Protein AF-A0A6J8DHS3-F1 (afdb_monomer)

Organism: Mytilus coruscus (NCBI:txid42192)

Solvent-accessible surface area (backbone atoms only — not comparable to full-atom values): 24795 Å² total; per-residue (Å²): 143,78,78,91,45,65,47,62,55,78,58,96,90,44,71,50,76,76,42,76,58,90,76,87,70,58,86,93,40,88,60,37,65,56,53,50,52,62,68,49,44,62,58,55,46,54,47,56,75,63,76,54,43,31,62,64,84,94,44,82,57,21,64,57,66,58,90,93,49,73,44,81,37,49,91,44,75,69,43,44,50,49,55,34,45,52,53,40,53,50,25,62,74,72,72,50,87,83,58,46,93,80,43,75,43,72,85,87,73,94,66,96,70,78,87,68,84,69,76,89,76,82,46,49,51,68,99,41,66,42,53,77,41,100,71,78,80,82,75,50,65,34,34,86,86,33,46,50,44,64,56,45,50,49,51,38,60,69,60,48,49,55,62,76,52,57,76,51,53,70,52,83,72,51,73,65,60,54,46,56,52,32,51,54,51,50,52,52,54,25,41,26,50,59,48,62,89,87,53,57,65,62,56,58,29,30,48,59,11,47,74,57,56,68,58,56,38,48,55,46,33,57,52,47,61,63,44,42,79,73,42,91,52,62,68,61,38,52,52,50,54,50,54,64,68,47,79,82,54,91,75,38,64,65,58,55,47,49,54,49,28,60,73,46,73,46,77,52,72,68,54,49,73,74,56,74,68,54,74,67,60,48,53,51,51,54,52,49,36,49,30,52,53,52,22,52,54,41,33,55,57,40,72,74,35,78,54,28,73,67,46,57,51,89,66,42,38,44,76,40,63,22,65,61,55,71,73,33,54,88,49,71,71,42,36,51,52,28,40,52,51,51,26,52,33,53,58,66,56,82,38,39,41,54,47,21,71,75,38,72,92,79,46,70,29,48,22,90,78,64,68,79,49,59,22,40,70,63,34,69,75,74,60,42,66,74,49,43,78,66,49,59,76,48,47,65,64,48,51,53,55,47,32,76,72,64,35,66,66,56,43,50,72,78,44,72,90,63,89,121

InterPro domains:
  IPR000477 Reverse transcriptase domain [PF00078] (12-107)
  IPR000477 Reverse transcriptase domain [PS50878] (1-125)

Foldseek 3Di:
DDPFDWDWDDDPNDTDDIDGDPDADDVVDPCRQVVQCVVCVVLVVVLVVVVFFDDDVPRDDQWDDDRPDTHGHHPDPVRSLVNLASVLVVCVVSVHDDDLVLDEDEDDDPDPPDPPPDDPPFRDNPPDTHYYDNDDPPPQQFLQNHFQLQVSVVCCVPPVLCVLCPPVLQDLDDPVRLVVVQLVVQVSLCRNLVHDPPFDSLLSCQQNLHDGNVLVSLLVLQLVLLVQLVDPDPVSVVVVVVVVVPPDDPRHSLVVNQVSCVLLVHDGSVCCNVDRDDSVVSSVSSVVSSQVSSLVVSLVVLVVDPQQPLPHSVQRTRPDRGVLSVVQDRDSVSSVVSSQVSCVNRNNDDAQLNVCVVVPPPGDQAHPQQRPDGGDPCCVQPNPPSCVVVVVVCPVVVLVVVCVVPNPVVCCVPPVPPPD

pLDDT: mean 79.78, std 12.64, range [34.22, 95.56]

Radius of gyration: 28.45 Å; Cα contacts (8 Å, |Δi|>4): 433; chains: 1; bounding box: 71×53×86 Å

Sequence (420 aa):
MYNDLTSRVNWKGQHSNSFPVQQGVRQGGILSTHLYKIYIEDLLRQLEDSNIGLYLGTNYAGCPTCADDILLLSNLDEEMQVMLNVTDSYSKEHQYNIYPEKSVLIKQNENSTNSRKSSICSWSLGDRFVSETDKASHLGVHGTNGLNPRISYSIYRIYILPRLLYSLEVLPLTNSQINDLGDFHLSFLKNIQALPTRTASVAVFSLLGALPIEAELHKRQLSLLHSIPASENQNLRDILLRQYQLEICNGTFLHRTENVLLQYSLPSIDELLTTLSTKIKWKQSVRHAINTFWSNKFRSLSREKSTLIRLSSDTINIGEIHPVWKTATEIPGDIKKAITKARILTGTYLLQATEAKFNIGSTDPICPLCKLEEENLQHFLTRCPSLEGVRRTFYAPLKQAVINKIGIDPWKINFQNRET

Structure (mmCIF, N/CA/C/O backbone):
data_AF-A0A6J8DHS3-F1
#
_entry.id   AF-A0A6J8DHS3-F1
#
loop_
_atom_site.group_PDB
_atom_site.id
_atom_site.type_symbol
_atom_site.label_atom_id
_atom_site.label_alt_id
_atom_site.label_comp_id
_atom_site.label_asym_id
_atom_site.label_entity_id
_atom_site.label_seq_id
_atom_site.pdbx_PDB_ins_code
_atom_site.Cartn_x
_atom_site.Cartn_y
_atom_site.Cartn_z
_atom_site.occupancy
_atom_site.B_iso_or_equiv
_atom_site.auth_seq_id
_atom_site.auth_comp_id
_atom_site.auth_asym_id
_atom_site.auth_atom_id
_atom_site.pdbx_PDB_model_num
ATOM 1 N N . MET A 1 1 ? -29.598 5.443 -33.617 1.00 58.38 1 MET A N 1
ATOM 2 C CA . MET A 1 1 ? -29.234 6.396 -32.537 1.00 58.38 1 MET A CA 1
ATOM 3 C C . MET A 1 1 ? -28.559 7.679 -33.044 1.00 58.38 1 MET A C 1
ATOM 5 O O . MET A 1 1 ? -28.487 8.635 -32.290 1.00 58.38 1 MET A O 1
ATOM 9 N N . TYR A 1 2 ? -28.174 7.768 -34.322 1.00 63.56 2 TYR A N 1
ATOM 10 C CA . TYR A 1 2 ? -27.931 9.023 -35.044 1.00 63.56 2 TYR A CA 1
ATOM 11 C C . TYR A 1 2 ? -28.422 8.828 -36.483 1.00 63.56 2 TYR A C 1
ATOM 13 O O . TYR A 1 2 ? -28.243 7.733 -37.011 1.00 63.56 2 TYR A O 1
ATOM 21 N N . ASN A 1 3 ? -29.022 9.851 -37.091 1.00 61.59 3 ASN A N 1
ATOM 22 C CA . ASN A 1 3 ? -29.399 9.837 -38.508 1.00 61.59 3 ASN A CA 1
ATOM 23 C C . ASN A 1 3 ? -28.464 10.790 -39.268 1.00 61.59 3 ASN A C 1
ATOM 25 O O . ASN A 1 3 ? -28.072 11.822 -38.721 1.00 61.59 3 ASN A O 1
ATOM 29 N N . ASP A 1 4 ? -28.076 10.418 -40.489 1.00 74.25 4 ASP A N 1
ATOM 30 C CA . ASP A 1 4 ? -27.290 11.244 -41.423 1.00 74.25 4 ASP A CA 1
ATOM 31 C C . ASP A 1 4 ? -25.921 11.727 -40.909 1.00 74.25 4 ASP A C 1
ATOM 33 O O . ASP A 1 4 ? -25.407 12.778 -41.304 1.00 74.25 4 ASP A O 1
ATOM 37 N N . LEU A 1 5 ? -25.288 10.953 -40.022 1.00 78.25 5 LEU A N 1
ATOM 38 C CA . LEU A 1 5 ? -23.966 11.297 -39.512 1.00 78.25 5 LEU A CA 1
ATOM 39 C C . LEU A 1 5 ? -22.923 11.127 -40.628 1.00 78.25 5 LEU A C 1
ATOM 41 O O . LEU A 1 5 ? -22.810 10.062 -41.230 1.00 78.25 5 LEU A O 1
ATOM 45 N N . THR A 1 6 ? -22.136 12.166 -40.898 1.00 83.38 6 THR A N 1
ATOM 46 C CA . THR A 1 6 ? -21.037 12.120 -41.874 1.00 83.38 6 THR A CA 1
ATOM 47 C C . THR A 1 6 ? -19.714 12.475 -41.204 1.00 83.38 6 THR A C 1
ATOM 49 O O . THR A 1 6 ? -19.672 13.254 -40.250 1.00 83.38 6 THR A O 1
ATOM 52 N N . SER A 1 7 ? -18.621 11.886 -41.683 1.00 84.06 7 SER A N 1
ATOM 53 C CA . SER A 1 7 ? -17.265 12.136 -41.191 1.00 84.06 7 SER A CA 1
ATOM 54 C C . SER A 1 7 ? -16.339 12.560 -42.333 1.00 84.06 7 SER A C 1
ATOM 56 O O . SER A 1 7 ? -16.626 12.322 -43.508 1.00 84.06 7 SER A O 1
ATOM 58 N N . ARG A 1 8 ? -15.249 13.253 -41.990 1.00 88.25 8 ARG A N 1
ATOM 59 C CA . ARG A 1 8 ? -14.205 13.732 -42.911 1.00 88.25 8 ARG A CA 1
ATOM 60 C C . ARG A 1 8 ? -12.842 13.545 -42.259 1.00 88.25 8 ARG A C 1
ATOM 62 O O . ARG A 1 8 ? -12.694 13.771 -41.060 1.00 88.25 8 ARG A O 1
ATOM 69 N N . VAL A 1 9 ? -11.834 13.190 -43.048 1.00 86.06 9 VAL A N 1
ATOM 70 C CA . VAL A 1 9 ? -10.446 13.092 -42.580 1.00 86.06 9 VAL A CA 1
ATOM 71 C C . VAL A 1 9 ? -9.800 14.473 -42.665 1.00 86.06 9 VAL A C 1
ATOM 73 O O . VAL A 1 9 ? -9.895 15.127 -43.700 1.00 86.06 9 VAL A O 1
ATOM 76 N N . ASN A 1 10 ? -9.153 14.930 -41.589 1.00 88.25 10 ASN A N 1
ATOM 77 C CA . ASN A 1 10 ? -8.305 16.125 -41.601 1.00 88.25 10 ASN A CA 1
ATOM 78 C C . ASN A 1 10 ? -6.837 15.703 -41.710 1.00 88.25 10 ASN A C 1
ATOM 80 O O . ASN A 1 10 ? -6.324 15.025 -40.819 1.00 88.25 10 ASN A O 1
ATOM 84 N N . TRP A 1 11 ? -6.161 16.131 -42.772 1.00 83.62 11 TRP A N 1
ATOM 85 C CA . TRP A 1 11 ? -4.727 15.947 -42.945 1.00 83.62 11 TRP A CA 1
ATOM 86 C C . TRP A 1 11 ? -4.053 17.292 -43.209 1.00 83.62 11 TRP A C 1
ATOM 88 O O . TRP A 1 11 ? -4.293 17.930 -44.232 1.00 83.62 11 TRP A O 1
ATOM 98 N N . LYS A 1 12 ? -3.202 17.734 -42.272 1.00 83.12 12 LYS A N 1
ATOM 99 C CA . LYS A 1 12 ? -2.457 19.008 -42.343 1.00 83.12 12 LYS A CA 1
ATOM 100 C C . LYS A 1 12 ? -3.333 20.235 -42.669 1.00 83.12 12 LYS A C 1
ATOM 102 O O . LYS A 1 12 ? -2.890 21.143 -43.365 1.00 83.12 12 LYS A O 1
ATOM 107 N N . GLY A 1 13 ? -4.570 20.270 -42.167 1.00 86.31 13 GLY A N 1
ATOM 108 C CA . GLY A 1 13 ? -5.498 21.387 -42.375 1.00 86.31 13 GLY A CA 1
ATOM 109 C C . GLY A 1 13 ? -6.331 21.299 -43.657 1.00 86.31 13 GLY A C 1
ATOM 110 O O . GLY A 1 13 ? -7.131 22.194 -43.906 1.00 86.31 13 GLY A O 1
ATOM 111 N N . GLN A 1 14 ? -6.185 20.233 -44.450 1.00 84.38 14 GLN A N 1
ATOM 112 C CA . GLN A 1 14 ? -7.071 19.936 -45.575 1.00 84.38 14 GLN A CA 1
ATOM 113 C C . GLN A 1 14 ? -8.032 18.798 -45.224 1.00 84.38 14 GLN A C 1
ATOM 115 O O . GLN A 1 14 ? -7.651 17.816 -44.582 1.00 84.38 14 GLN A O 1
ATOM 120 N N . HIS A 1 15 ? -9.287 18.934 -45.651 1.00 90.94 15 HIS A N 1
ATOM 121 C CA . HIS A 1 15 ? -10.343 17.962 -45.387 1.00 90.94 15 HIS A CA 1
ATOM 122 C C . HIS A 1 15 ? -10.621 17.085 -46.608 1.00 90.94 15 HIS A C 1
ATOM 124 O O . HIS A 1 15 ? -10.687 17.583 -47.729 1.00 90.94 15 HIS A O 1
ATOM 130 N N . SER A 1 16 ? -10.842 15.789 -46.382 1.00 90.31 16 SER A N 1
ATOM 131 C CA . SER A 1 16 ? -11.354 14.880 -47.409 1.00 90.31 16 SER A CA 1
ATOM 132 C C . SER A 1 16 ? -12.824 15.163 -47.746 1.00 90.31 16 SER A C 1
ATOM 134 O O . SER A 1 16 ? -13.533 15.863 -47.013 1.00 90.31 16 SER A O 1
ATOM 136 N N . ASN A 1 17 ? -13.317 14.512 -48.803 1.00 89.94 17 ASN A N 1
ATOM 137 C CA . ASN A 1 17 ? -14.753 14.371 -49.042 1.00 89.94 17 ASN A CA 1
ATOM 138 C C . ASN A 1 17 ? -15.443 13.720 -47.830 1.00 89.94 17 ASN A C 1
ATOM 140 O O . ASN A 1 17 ? -14.834 12.908 -47.122 1.00 89.94 17 ASN A O 1
ATOM 144 N N . SER A 1 18 ? -16.703 14.090 -47.584 1.00 88.12 18 SER A N 1
ATOM 145 C CA . SER A 1 18 ? -17.522 13.466 -46.541 1.00 88.12 18 SER A CA 1
ATOM 146 C C . SER A 1 18 ? -17.934 12.060 -46.926 1.00 88.12 18 SER A C 1
ATOM 148 O O . SER A 1 18 ? -18.369 11.829 -48.051 1.00 88.12 18 SER A O 1
ATOM 150 N N . PHE A 1 19 ? -17.876 11.161 -45.952 1.00 87.88 19 PHE A N 1
ATOM 151 C CA . PHE A 1 19 ? -18.424 9.817 -46.049 1.00 87.88 19 PHE A CA 1
ATOM 152 C C . PHE A 1 19 ? -19.448 9.589 -44.927 1.00 87.88 19 PHE A C 1
ATOM 154 O O . PHE A 1 19 ? -19.287 10.143 -43.833 1.00 87.88 19 PHE A O 1
ATOM 161 N N . PRO A 1 20 ? -20.523 8.824 -45.180 1.00 84.56 20 PRO A N 1
ATOM 162 C CA . PRO A 1 20 ? -21.527 8.523 -44.169 1.00 84.56 20 PRO A CA 1
ATOM 163 C C . PRO A 1 20 ? -20.971 7.562 -43.114 1.00 84.56 20 PRO A C 1
ATOM 165 O O . PRO A 1 20 ? -20.235 6.626 -43.426 1.00 84.56 20 PRO A O 1
ATOM 168 N N . VAL A 1 21 ? -21.344 7.784 -41.858 1.00 80.69 21 VAL A N 1
ATOM 169 C CA . VAL A 1 21 ? -21.056 6.888 -40.737 1.00 80.69 21 VAL A CA 1
ATOM 170 C C . VAL A 1 21 ? -22.264 5.983 -40.550 1.00 80.69 21 VAL A C 1
ATOM 172 O O . VAL A 1 21 ? -23.320 6.426 -40.109 1.00 80.69 21 VAL A O 1
ATOM 175 N N . GLN A 1 22 ? -22.099 4.715 -40.917 1.00 75.94 22 GLN A N 1
ATOM 176 C CA . GLN A 1 22 ? -23.175 3.722 -40.882 1.00 75.94 22 GLN A CA 1
ATOM 177 C C . GLN A 1 22 ? -23.376 3.117 -39.485 1.00 75.94 22 GLN A C 1
ATOM 179 O O . GLN A 1 22 ? -24.499 2.791 -39.117 1.00 75.94 22 GLN A O 1
ATOM 184 N N . GLN A 1 23 ? -22.305 2.993 -38.693 1.00 71.94 23 GLN A N 1
ATOM 185 C CA . GLN A 1 23 ? -22.330 2.369 -37.369 1.00 71.94 23 GLN A CA 1
ATOM 186 C C . GLN A 1 23 ? -21.381 3.090 -36.403 1.00 71.94 23 GLN A C 1
ATOM 188 O O . GLN A 1 23 ? -20.334 3.602 -36.803 1.00 71.94 23 GLN A O 1
ATOM 193 N N . GLY A 1 24 ? -21.750 3.101 -35.120 1.00 72.56 24 GLY A N 1
ATOM 194 C CA . GLY A 1 24 ? -20.931 3.623 -34.027 1.00 72.56 24 GLY A CA 1
ATOM 195 C C . GLY A 1 24 ? -21.406 4.962 -33.461 1.00 72.56 24 GLY A C 1
ATOM 196 O O . GLY A 1 24 ? -22.242 5.665 -34.030 1.00 72.56 24 GLY A O 1
ATOM 197 N N . VAL A 1 25 ? -20.865 5.311 -32.296 1.00 76.25 25 VAL A N 1
ATOM 198 C CA . VAL A 1 25 ? -21.091 6.601 -31.631 1.00 76.25 25 VAL A CA 1
ATOM 199 C C . VAL A 1 25 ? -19.899 7.526 -31.859 1.00 76.25 25 VAL A C 1
ATOM 201 O O . VAL A 1 25 ? -18.758 7.084 -31.984 1.00 76.25 25 VAL A O 1
ATOM 204 N N . ARG A 1 26 ? -20.140 8.839 -31.905 1.00 73.12 26 ARG A N 1
ATOM 205 C CA . ARG A 1 26 ? -19.073 9.824 -32.126 1.00 73.12 26 ARG A CA 1
ATOM 206 C C . ARG A 1 26 ? -18.077 9.817 -30.959 1.00 73.12 26 ARG A C 1
ATOM 208 O O . ARG A 1 26 ? -18.450 10.147 -29.834 1.00 73.12 26 ARG A O 1
ATOM 215 N N . GLN A 1 27 ? -16.803 9.531 -31.211 1.00 66.94 27 GLN A N 1
ATOM 216 C CA . GLN A 1 27 ? -15.761 9.643 -30.184 1.00 66.94 27 GLN A CA 1
ATOM 217 C C . GLN A 1 27 ? -15.609 11.112 -29.738 1.00 66.94 27 GLN A C 1
ATOM 219 O O . GLN A 1 27 ? -15.530 12.017 -30.571 1.00 66.94 27 GLN A O 1
ATOM 224 N N . GLY A 1 28 ? -15.641 11.365 -28.425 1.00 71.94 28 GLY A N 1
ATOM 225 C CA . GLY A 1 28 ? -15.649 12.721 -27.850 1.00 71.94 28 GLY A CA 1
ATOM 226 C C . GLY A 1 28 ? -17.020 13.417 -27.826 1.00 71.94 28 GLY A C 1
ATOM 227 O O . GLY A 1 28 ? -17.107 14.579 -27.438 1.00 71.94 28 GLY A O 1
ATOM 228 N N . GLY A 1 29 ? -18.099 12.735 -28.227 1.00 74.12 29 GLY A N 1
ATOM 229 C CA . GLY A 1 29 ? -19.465 13.225 -28.027 1.00 74.12 29 GLY A CA 1
ATOM 230 C C . GLY A 1 29 ? -19.906 13.094 -26.565 1.00 74.12 29 GLY A C 1
ATOM 231 O O . GLY A 1 29 ? -19.725 12.040 -25.963 1.00 74.12 29 GLY A O 1
ATOM 232 N N . ILE A 1 30 ? -20.537 14.132 -26.004 1.00 75.50 30 ILE A N 1
ATOM 233 C CA . ILE A 1 30 ? -21.018 14.150 -24.603 1.00 75.50 30 ILE A CA 1
ATOM 234 C C . ILE A 1 30 ? -21.994 12.989 -24.318 1.00 75.50 30 ILE A C 1
ATOM 236 O O . ILE A 1 30 ? -21.983 12.390 -23.242 1.00 75.50 30 ILE A O 1
ATOM 240 N N . LEU A 1 31 ? -22.827 12.643 -25.304 1.00 80.06 31 LEU A N 1
ATOM 241 C CA . LEU A 1 31 ? -23.825 11.577 -25.191 1.00 80.06 31 LEU A CA 1
ATOM 242 C C . LEU A 1 31 ? -23.254 10.177 -25.440 1.00 80.06 31 LEU A C 1
ATOM 244 O O . LEU A 1 31 ? -23.845 9.202 -24.986 1.00 80.06 31 LEU A O 1
ATOM 248 N N . SER A 1 32 ? -22.104 10.058 -26.103 1.00 80.88 32 SER A N 1
ATOM 249 C CA . SER A 1 32 ? -21.546 8.767 -26.520 1.00 80.88 32 SER A CA 1
ATOM 250 C C . SER A 1 32 ? -21.267 7.839 -25.338 1.00 80.88 32 SER A C 1
ATOM 252 O O . SER A 1 32 ? -21.557 6.650 -25.410 1.00 80.88 32 SER A O 1
ATOM 254 N N . THR A 1 33 ? -20.793 8.391 -24.219 1.00 79.19 33 THR A N 1
ATOM 255 C CA . THR A 1 33 ? -20.561 7.629 -22.985 1.00 79.19 33 THR A CA 1
ATOM 256 C C . THR A 1 33 ? -21.858 7.108 -22.363 1.00 79.19 33 THR A C 1
ATOM 258 O O . THR A 1 33 ? -21.874 6.012 -21.818 1.00 79.19 33 THR A O 1
ATOM 261 N N . HIS A 1 34 ? -22.952 7.872 -22.430 1.00 81.38 34 HIS A N 1
ATOM 262 C CA . HIS A 1 34 ? -24.248 7.452 -21.883 1.00 81.38 34 HIS A CA 1
ATOM 263 C C . HIS A 1 34 ? -24.904 6.386 -22.764 1.00 81.38 34 HIS A C 1
ATOM 265 O O . HIS A 1 34 ? -25.407 5.390 -22.257 1.00 81.38 34 HIS A O 1
ATOM 271 N N . LEU A 1 35 ? -24.828 6.573 -24.082 1.00 82.88 35 LEU A N 1
ATOM 272 C CA . LEU A 1 35 ? -25.278 5.615 -25.090 1.00 82.88 35 LEU A CA 1
ATOM 273 C C . LEU A 1 35 ? -24.596 4.256 -24.923 1.00 82.88 35 LEU A C 1
ATOM 275 O O . LEU A 1 35 ? -25.267 3.231 -24.933 1.00 82.88 35 LEU A O 1
ATOM 279 N N . TYR A 1 36 ? -23.280 4.261 -24.710 1.00 83.44 36 TYR A N 1
ATOM 280 C CA . TYR A 1 36 ? -22.528 3.037 -24.460 1.00 83.44 36 TYR A CA 1
ATOM 281 C C . TYR A 1 36 ? -22.977 2.326 -23.172 1.00 83.44 36 TYR A C 1
ATOM 283 O O . TYR A 1 36 ? -23.165 1.115 -23.177 1.00 83.44 36 TYR A O 1
ATOM 291 N N . LYS A 1 37 ? -23.205 3.076 -22.083 1.00 84.25 37 LYS A N 1
ATOM 292 C CA . LYS A 1 37 ? -23.693 2.497 -20.819 1.00 84.25 37 LYS A CA 1
ATOM 293 C C . LYS A 1 37 ? -25.043 1.805 -20.986 1.00 84.25 37 LYS A C 1
ATOM 295 O O . LYS A 1 37 ? -25.209 0.708 -20.482 1.00 84.25 37 LYS A O 1
ATOM 300 N N . ILE A 1 38 ? -25.977 2.425 -21.709 1.00 85.31 38 ILE A N 1
ATOM 301 C CA . ILE A 1 38 ? -27.289 1.822 -21.991 1.00 85.31 38 ILE A CA 1
ATOM 302 C C . ILE A 1 38 ? -27.125 0.556 -22.837 1.00 85.31 38 ILE A C 1
ATOM 304 O O . ILE A 1 38 ? -27.788 -0.436 -22.584 1.00 85.31 38 ILE A O 1
ATOM 308 N N . TYR A 1 39 ? -26.224 0.583 -23.819 1.00 84.44 39 TYR A N 1
ATOM 309 C CA . TYR A 1 39 ? -25.993 -0.545 -24.716 1.00 84.44 39 TYR A CA 1
ATOM 310 C C . TYR A 1 39 ? -25.403 -1.782 -24.018 1.00 84.44 39 TYR A C 1
ATOM 312 O O . TYR A 1 39 ? -25.721 -2.904 -24.402 1.00 84.44 39 TYR A O 1
ATOM 320 N N . ILE A 1 40 ? -24.538 -1.592 -23.014 1.00 87.00 40 ILE A N 1
ATOM 321 C CA . ILE A 1 40 ? -23.909 -2.707 -22.288 1.00 87.00 40 ILE A CA 1
ATOM 322 C C . ILE A 1 40 ? -24.733 -3.193 -21.087 1.00 87.00 40 ILE A C 1
ATOM 324 O O . ILE A 1 40 ? -24.515 -4.304 -20.621 1.00 87.00 40 ILE A O 1
ATOM 328 N N . GLU A 1 41 ? -25.679 -2.389 -20.592 1.00 88.94 41 GLU A N 1
ATOM 329 C CA . GLU A 1 41 ? -26.524 -2.707 -19.430 1.00 88.94 41 GLU A CA 1
ATOM 330 C C . GLU A 1 41 ? -27.240 -4.059 -19.575 1.00 88.94 41 GLU A C 1
ATOM 332 O O . GLU A 1 41 ? -27.263 -4.838 -18.625 1.00 88.94 41 GLU A O 1
ATOM 337 N N . ASP A 1 42 ? -27.775 -4.370 -20.759 1.00 90.19 42 ASP A N 1
ATOM 338 C CA . ASP A 1 42 ? -28.518 -5.615 -20.980 1.00 90.19 42 ASP A CA 1
ATOM 339 C C . ASP A 1 42 ? -27.617 -6.858 -20.858 1.00 90.19 42 ASP A C 1
ATOM 341 O O . ASP A 1 42 ? -28.051 -7.871 -20.312 1.00 90.19 42 ASP A O 1
ATOM 345 N N . LEU A 1 43 ? -26.337 -6.774 -21.252 1.00 90.06 43 LEU A N 1
ATOM 346 C CA . LEU A 1 43 ? -25.357 -7.838 -20.992 1.00 90.06 43 LEU A CA 1
ATOM 347 C C . LEU A 1 43 ? -25.138 -8.037 -19.489 1.00 90.06 43 LEU A C 1
ATOM 349 O O . LEU A 1 43 ? -25.088 -9.171 -19.015 1.00 90.06 43 LEU A O 1
ATOM 353 N N . LEU A 1 44 ? -24.982 -6.942 -18.739 1.00 90.25 44 LEU A N 1
ATOM 354 C CA . LEU A 1 44 ? -24.728 -7.010 -17.297 1.00 90.25 44 LEU A CA 1
ATOM 355 C C . LEU A 1 44 ? -25.914 -7.619 -16.556 1.00 90.25 44 LEU A C 1
ATOM 357 O O .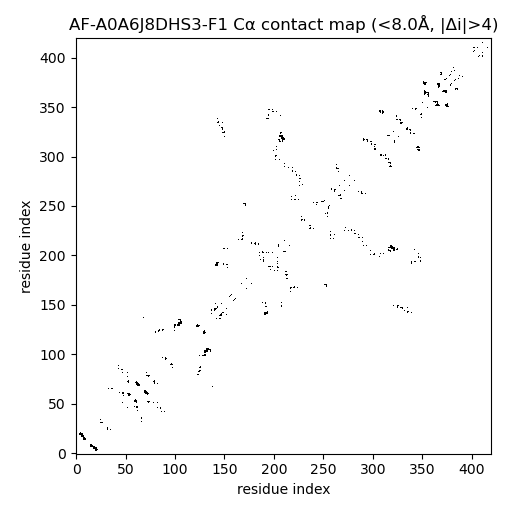 LEU A 1 44 ? -25.715 -8.441 -15.666 1.00 90.25 44 LEU A O 1
ATOM 361 N N . ARG A 1 45 ? -27.136 -7.286 -16.981 1.00 89.94 45 ARG A N 1
ATOM 362 C CA . ARG A 1 45 ? -28.360 -7.893 -16.454 1.00 89.94 45 ARG A CA 1
ATOM 363 C C . ARG A 1 45 ? -28.468 -9.367 -16.794 1.00 89.94 45 ARG A C 1
ATOM 365 O O . ARG A 1 45 ? -28.778 -10.146 -15.909 1.00 89.94 45 ARG A O 1
ATOM 372 N N . GLN A 1 46 ? -28.150 -9.778 -18.022 1.00 91.06 46 GLN A N 1
ATOM 373 C CA . GLN A 1 46 ? -28.138 -11.203 -18.371 1.00 91.06 46 GLN A CA 1
ATOM 374 C C . GLN A 1 46 ? -27.139 -11.998 -17.517 1.00 91.06 46 GLN A C 1
ATOM 376 O O . GLN A 1 46 ? -27.442 -13.115 -17.099 1.00 91.06 46 GLN A O 1
ATOM 381 N N . LEU A 1 47 ? -25.968 -11.423 -17.226 1.00 88.75 47 LEU A N 1
ATOM 382 C CA . LEU A 1 47 ? -24.986 -12.026 -16.323 1.00 88.75 47 LEU A CA 1
ATOM 383 C C . LEU A 1 47 ? -25.495 -12.073 -14.871 1.00 88.75 47 LEU A C 1
ATOM 385 O O . LEU A 1 47 ? -25.334 -13.094 -14.208 1.00 88.75 47 LEU A O 1
ATOM 389 N N . GLU A 1 48 ? -26.167 -11.030 -14.387 1.00 87.81 48 GLU A N 1
ATOM 390 C CA . GLU A 1 48 ? -26.769 -11.008 -13.047 1.00 87.81 48 GLU A CA 1
ATOM 391 C C . GLU A 1 48 ? -27.936 -12.005 -12.906 1.00 87.81 48 GLU A C 1
ATOM 393 O O . GLU A 1 48 ? -27.964 -12.808 -11.972 1.00 87.81 48 GLU A O 1
ATOM 398 N N . ASP A 1 49 ? -28.856 -12.021 -13.871 1.00 88.00 49 ASP A N 1
ATOM 399 C CA . ASP A 1 49 ? -30.041 -12.887 -13.905 1.00 88.00 49 ASP A CA 1
ATOM 400 C C . ASP A 1 49 ? -29.676 -14.371 -14.053 1.00 88.00 49 ASP A C 1
ATOM 402 O O . ASP A 1 49 ? -30.429 -15.257 -13.637 1.00 88.00 49 ASP A O 1
ATOM 406 N N . SER A 1 50 ? -28.496 -14.660 -14.614 1.00 83.19 50 SER A N 1
ATOM 407 C CA . SER A 1 50 ? -27.982 -16.024 -14.734 1.00 83.19 50 SER A CA 1
ATOM 408 C C . SER A 1 50 ? -27.590 -16.663 -13.393 1.00 83.19 50 SER A C 1
ATOM 410 O O . SER A 1 50 ? -27.366 -17.871 -13.348 1.00 83.19 50 SER A O 1
ATOM 412 N N . ASN A 1 51 ? -27.577 -15.899 -12.290 1.00 80.25 51 ASN A N 1
ATOM 413 C CA . ASN A 1 51 ? -27.257 -16.362 -10.932 1.00 80.25 51 ASN A CA 1
ATOM 414 C C . ASN A 1 51 ? -25.895 -17.072 -10.797 1.00 80.25 51 ASN A C 1
ATOM 416 O O . ASN A 1 51 ? -25.709 -17.912 -9.916 1.00 80.25 51 ASN A O 1
ATOM 420 N N . ILE A 1 52 ? -24.937 -16.727 -11.659 1.00 78.56 52 ILE A N 1
ATOM 421 C CA . ILE A 1 52 ? -23.582 -17.294 -11.696 1.00 78.56 52 ILE A CA 1
ATOM 422 C C . ILE A 1 52 ? -22.527 -16.196 -11.563 1.00 78.56 52 ILE A C 1
ATOM 424 O O . ILE A 1 52 ? -22.724 -15.056 -11.992 1.00 78.56 52 ILE A O 1
ATOM 428 N N . GLY A 1 53 ? -21.377 -16.547 -10.989 1.00 75.38 53 GLY A N 1
ATOM 429 C CA . GLY A 1 53 ? -20.296 -15.608 -10.715 1.00 75.38 53 GLY A CA 1
ATOM 430 C C . GLY A 1 53 ? -20.257 -15.150 -9.259 1.00 75.38 53 GLY A C 1
ATOM 431 O O . GLY A 1 53 ? -20.811 -15.771 -8.354 1.00 75.38 53 GLY A O 1
ATOM 432 N N . LEU A 1 54 ? -19.528 -14.068 -9.001 1.00 68.19 54 LEU A N 1
ATOM 433 C CA . LEU A 1 54 ? -19.258 -13.617 -7.640 1.00 68.19 54 LEU A CA 1
ATOM 434 C C . LEU A 1 54 ? -20.433 -12.834 -7.034 1.00 68.19 54 LEU A C 1
ATOM 436 O O . LEU A 1 54 ? -20.823 -11.784 -7.543 1.00 68.19 54 LEU A O 1
ATOM 440 N N . TYR A 1 55 ? -20.899 -13.276 -5.866 1.00 65.00 55 TYR A N 1
ATOM 441 C CA . TYR A 1 55 ? -21.825 -12.531 -5.009 1.00 65.00 55 TYR A CA 1
ATOM 442 C C . TYR A 1 55 ? -21.137 -12.077 -3.720 1.00 65.00 55 TYR A C 1
ATOM 444 O O . TYR A 1 55 ? -20.403 -12.831 -3.080 1.00 65.00 55 TYR A O 1
ATOM 452 N N . LEU A 1 56 ? -21.408 -10.837 -3.311 1.00 52.94 56 LEU A N 1
ATOM 453 C CA . LEU A 1 56 ? -21.004 -10.289 -2.018 1.00 52.94 56 LEU A CA 1
ATOM 454 C C . LEU A 1 56 ? -22.254 -10.114 -1.151 1.00 52.94 56 LEU A C 1
ATOM 456 O O . LEU A 1 56 ? -22.928 -9.081 -1.189 1.00 52.94 56 LEU A O 1
ATOM 460 N N . GLY A 1 57 ? -22.580 -11.153 -0.381 1.00 62.06 57 GLY A N 1
ATOM 461 C CA . GLY A 1 57 ? -23.866 -11.243 0.306 1.00 62.06 57 GLY A CA 1
ATOM 462 C C . GLY A 1 57 ? -24.992 -11.426 -0.711 1.00 62.06 57 GLY A C 1
ATOM 463 O O . GLY A 1 57 ? -24.971 -12.384 -1.473 1.00 62.06 57 GLY A O 1
ATOM 464 N N . THR A 1 58 ? -25.956 -10.504 -0.736 1.00 62.38 58 THR A N 1
ATOM 465 C CA . THR A 1 58 ? -27.068 -10.499 -1.707 1.00 62.38 58 THR A CA 1
ATOM 466 C C . THR A 1 58 ? -26.789 -9.660 -2.953 1.00 62.38 58 THR A C 1
ATOM 468 O O . THR A 1 58 ? -27.644 -9.577 -3.824 1.00 62.38 58 THR A O 1
ATOM 471 N N . ASN A 1 59 ? -25.638 -8.985 -3.024 1.00 60.00 59 ASN A N 1
ATOM 472 C CA . ASN A 1 59 ? -25.315 -8.093 -4.135 1.00 60.00 59 ASN A CA 1
ATOM 473 C C . ASN A 1 59 ? -24.467 -8.825 -5.173 1.00 60.00 59 ASN A C 1
ATOM 475 O O . ASN A 1 59 ? -23.452 -9.437 -4.818 1.00 60.00 59 ASN A O 1
ATOM 479 N N . TYR A 1 60 ? -24.840 -8.703 -6.443 1.00 73.50 60 TYR A N 1
ATOM 480 C CA . TYR A 1 60 ? -24.052 -9.236 -7.542 1.00 73.50 60 TYR A CA 1
ATOM 481 C C . TYR A 1 60 ? -22.782 -8.407 -7.768 1.00 73.50 60 TYR A C 1
ATOM 483 O O . TYR A 1 60 ? -22.813 -7.178 -7.839 1.00 73.50 60 TYR A O 1
ATOM 491 N N . ALA A 1 61 ? -21.640 -9.087 -7.850 1.00 75.06 61 ALA A N 1
ATOM 492 C CA . ALA A 1 61 ? -20.325 -8.498 -8.091 1.00 75.06 61 ALA A CA 1
ATOM 493 C C . ALA A 1 61 ? -19.543 -9.271 -9.169 1.00 75.06 61 ALA A C 1
ATOM 495 O O . ALA A 1 61 ? -18.321 -9.146 -9.251 1.00 75.06 61 ALA A O 1
ATOM 496 N N . GLY A 1 62 ? -20.237 -10.077 -9.979 1.00 75.12 62 GLY A N 1
ATOM 497 C CA . GLY A 1 62 ? -19.629 -10.963 -10.967 1.00 75.12 62 GLY A CA 1
ATOM 498 C C . GLY A 1 62 ? -19.092 -10.244 -12.201 1.00 75.12 62 GLY A C 1
ATOM 499 O O . GLY A 1 62 ? -18.157 -10.745 -12.813 1.00 75.12 62 GLY A O 1
ATOM 500 N N . CYS A 1 63 ? -19.620 -9.068 -12.557 1.00 84.00 63 CYS A N 1
ATOM 501 C CA . CYS A 1 63 ? -19.267 -8.384 -13.807 1.00 84.00 63 CYS A CA 1
ATOM 502 C C . CYS A 1 63 ? -18.906 -6.885 -13.657 1.00 84.00 63 CYS A C 1
ATOM 504 O O . CYS A 1 63 ? -19.511 -6.037 -14.317 1.00 84.00 63 CYS A O 1
ATOM 506 N N . PRO A 1 64 ? -17.962 -6.476 -12.786 1.00 80.75 64 PRO A N 1
ATOM 507 C CA . PRO A 1 64 ? -17.588 -5.067 -12.686 1.00 80.75 64 PRO A CA 1
ATOM 508 C C . PRO A 1 64 ? -17.013 -4.540 -14.011 1.00 80.75 64 PRO A C 1
ATOM 510 O O . PRO A 1 64 ? -16.061 -5.091 -14.563 1.00 80.75 64 PRO A O 1
ATOM 513 N N . THR A 1 65 ? -17.566 -3.429 -14.501 1.00 80.75 65 THR A N 1
ATOM 514 C CA . THR A 1 65 ? -17.200 -2.847 -15.802 1.00 80.75 65 THR A CA 1
ATOM 515 C C . THR A 1 65 ? -16.667 -1.430 -15.702 1.00 80.75 65 THR A C 1
ATOM 517 O O . THR A 1 65 ? -17.156 -0.620 -14.908 1.00 80.75 65 THR A O 1
ATOM 520 N N . CYS A 1 66 ? -15.734 -1.089 -16.585 1.00 77.25 66 CYS A N 1
ATOM 521 C CA . CYS A 1 66 ? -15.257 0.268 -16.797 1.00 77.25 66 CYS A CA 1
ATOM 522 C C . CYS A 1 66 ? -15.139 0.534 -18.300 1.00 77.25 66 CYS A C 1
ATOM 524 O O . CYS A 1 66 ? -14.187 0.097 -18.933 1.00 77.25 66 CYS A O 1
ATOM 526 N N . ALA A 1 67 ? -16.096 1.279 -18.862 1.00 79.81 67 ALA A N 1
ATOM 527 C CA . ALA A 1 67 ? -16.180 1.495 -20.308 1.00 79.81 67 ALA A CA 1
ATOM 528 C C . ALA A 1 67 ? -16.148 0.155 -21.080 1.00 79.81 67 ALA A C 1
ATOM 530 O O . ALA A 1 67 ? -16.988 -0.703 -20.815 1.00 79.81 67 ALA A O 1
ATOM 531 N N . ASP A 1 68 ? -15.230 -0.005 -22.031 1.00 81.12 68 ASP A N 1
ATOM 532 C CA . ASP A 1 68 ? -15.033 -1.201 -22.854 1.00 81.12 68 ASP A CA 1
ATOM 533 C C . ASP A 1 68 ? -14.385 -2.381 -22.113 1.00 81.12 68 ASP A C 1
ATOM 535 O O . ASP A 1 68 ? -14.459 -3.511 -22.596 1.00 81.12 68 ASP A O 1
ATOM 539 N N . ASP A 1 69 ? -13.820 -2.156 -20.925 1.00 80.94 69 ASP A N 1
ATOM 540 C CA . ASP A 1 69 ? -13.257 -3.218 -20.095 1.00 80.94 69 ASP A CA 1
ATOM 541 C C . ASP A 1 69 ? -14.342 -3.851 -19.200 1.00 80.94 69 ASP A C 1
ATOM 543 O O . ASP A 1 69 ? -14.943 -3.190 -18.344 1.00 80.94 69 ASP A O 1
ATOM 547 N N . ILE A 1 70 ? -14.555 -5.160 -19.361 1.00 83.94 70 ILE A N 1
ATOM 548 C CA . ILE A 1 70 ? -15.465 -5.982 -18.549 1.00 83.94 70 ILE A CA 1
ATOM 549 C C . ILE A 1 70 ? -14.630 -7.010 -17.791 1.00 83.94 70 ILE A C 1
ATOM 551 O O . ILE A 1 70 ? -13.915 -7.805 -18.401 1.00 83.94 70 ILE A O 1
ATOM 555 N N . LEU A 1 71 ? -14.717 -7.003 -16.462 1.00 82.69 71 LEU A N 1
ATOM 556 C CA . LEU A 1 71 ? -14.094 -8.018 -15.621 1.00 82.69 71 LEU A CA 1
ATOM 557 C C . LEU A 1 71 ? -15.152 -9.040 -15.214 1.00 82.69 71 LEU A C 1
ATOM 559 O O . LEU A 1 71 ? -16.171 -8.658 -14.655 1.00 82.69 71 LEU A O 1
ATOM 563 N N . LEU A 1 72 ? -14.886 -10.322 -15.461 1.00 83.50 72 LEU A N 1
ATOM 564 C CA . LEU A 1 72 ? -15.719 -11.432 -15.001 1.00 83.50 72 LEU A CA 1
ATOM 565 C C . LEU A 1 72 ? -15.066 -12.077 -13.774 1.00 83.50 72 LEU A C 1
ATOM 567 O O . LEU A 1 72 ? -13.865 -12.353 -13.777 1.00 83.50 72 LEU A O 1
ATOM 571 N N . LEU A 1 73 ? -15.847 -12.292 -12.721 1.00 77.06 73 LEU A N 1
ATOM 572 C CA . LEU A 1 73 ? -15.420 -12.870 -11.451 1.00 77.06 73 LEU A CA 1
ATOM 573 C C . LEU A 1 73 ? -16.331 -14.042 -11.098 1.00 77.06 73 LEU A C 1
ATOM 575 O O . LEU A 1 73 ? -17.550 -13.893 -11.050 1.00 77.06 73 LEU A O 1
ATOM 579 N N . SER A 1 74 ? -15.728 -15.185 -10.788 1.00 75.31 74 SER A N 1
ATOM 580 C CA . SER A 1 74 ? -16.414 -16.368 -10.272 1.00 75.31 74 SER A CA 1
ATOM 581 C C . SER A 1 74 ? -15.499 -17.121 -9.304 1.00 75.31 74 SER A C 1
ATOM 583 O O . SER A 1 74 ? -14.274 -17.006 -9.376 1.00 75.31 74 SER A O 1
ATOM 585 N N . ASN A 1 75 ? -16.116 -17.879 -8.398 1.00 63.00 75 ASN A N 1
ATOM 586 C CA . ASN A 1 75 ? -15.439 -18.782 -7.471 1.00 63.00 75 ASN A CA 1
ATOM 587 C C . ASN A 1 75 ? -15.327 -20.215 -8.017 1.00 63.00 75 ASN A C 1
ATOM 589 O O . ASN A 1 75 ? -14.628 -21.034 -7.420 1.00 63.00 75 ASN A O 1
ATOM 593 N N . LEU A 1 76 ? -16.021 -20.531 -9.116 1.00 70.31 76 LEU A N 1
ATOM 594 C CA . LEU A 1 76 ? -16.062 -21.859 -9.718 1.00 70.31 76 LEU A CA 1
ATOM 595 C C . LEU A 1 76 ? -15.599 -21.801 -11.172 1.00 70.31 76 LEU A C 1
ATOM 597 O O . LEU A 1 76 ? -15.979 -20.916 -11.938 1.00 70.31 76 LEU A O 1
ATOM 601 N N . ASP A 1 77 ? -14.797 -22.789 -11.567 1.00 76.50 77 ASP A N 1
ATOM 602 C CA . ASP A 1 77 ? -14.274 -22.842 -12.930 1.00 76.50 77 ASP A CA 1
ATOM 603 C C . ASP A 1 77 ? -15.405 -23.005 -13.966 1.00 76.50 77 ASP A C 1
ATOM 605 O O . ASP A 1 77 ? -15.406 -22.369 -15.017 1.00 76.50 77 ASP A O 1
ATOM 609 N N . GLU A 1 78 ? -16.403 -23.831 -13.650 1.00 80.94 78 GLU A N 1
ATOM 610 C CA . GLU A 1 78 ? -17.540 -24.107 -14.533 1.00 80.94 78 GLU A CA 1
ATOM 611 C C . GLU A 1 78 ? -18.377 -22.846 -14.786 1.00 80.94 78 GLU A C 1
ATOM 613 O O . GLU A 1 78 ? -18.706 -22.535 -15.930 1.00 80.94 78 GLU A O 1
ATOM 618 N N . GLU A 1 79 ? -18.650 -22.069 -13.736 1.00 80.19 79 GLU A N 1
ATOM 619 C CA . GLU A 1 79 ? -19.382 -20.804 -13.831 1.00 80.19 79 GLU A CA 1
ATOM 620 C C . GLU A 1 79 ? -18.641 -19.774 -14.687 1.00 80.19 79 GLU A C 1
ATOM 622 O O . GLU A 1 79 ? -19.263 -19.118 -15.519 1.00 80.19 79 GLU A O 1
ATOM 627 N N . MET A 1 80 ? -17.316 -19.657 -14.537 1.00 82.56 80 MET A N 1
ATOM 628 C CA . MET A 1 80 ? -16.506 -18.750 -15.356 1.00 82.56 80 MET A CA 1
ATOM 629 C C . MET A 1 80 ? -16.658 -19.058 -16.853 1.00 82.56 80 MET A C 1
ATOM 631 O O . MET A 1 80 ? -16.831 -18.144 -17.661 1.00 82.56 80 MET A O 1
ATOM 635 N N . GLN A 1 81 ? -16.656 -20.338 -17.238 1.00 89.62 81 GLN A N 1
ATOM 636 C CA . GLN A 1 81 ? -16.848 -20.723 -18.638 1.00 89.62 81 GLN A CA 1
ATOM 637 C C . GLN A 1 81 ? -18.269 -20.407 -19.131 1.00 89.62 81 GLN A C 1
ATOM 639 O O . GLN A 1 81 ? -18.439 -19.989 -20.278 1.00 89.62 81 GLN A O 1
ATOM 644 N N . VAL A 1 82 ? -19.288 -20.543 -18.277 1.00 88.19 82 VAL A N 1
ATOM 645 C CA . VAL A 1 82 ? -20.659 -20.131 -18.620 1.00 88.19 82 VAL A CA 1
ATOM 646 C C . VAL A 1 82 ? -20.743 -18.614 -18.804 1.00 88.19 82 VAL A C 1
ATOM 648 O O . VAL A 1 82 ? -21.304 -18.165 -19.802 1.00 88.19 82 VAL A O 1
ATOM 651 N N . MET A 1 83 ? -20.120 -17.819 -17.928 1.00 87.12 83 MET A N 1
ATOM 652 C CA . MET A 1 83 ? -20.066 -16.357 -18.072 1.00 87.12 83 MET A CA 1
ATOM 653 C C . MET A 1 83 ? -19.386 -15.938 -19.386 1.00 87.12 83 MET A C 1
ATOM 655 O O . MET A 1 83 ? -19.873 -15.039 -20.077 1.00 87.12 83 MET A O 1
ATOM 659 N N . LEU A 1 84 ? -18.304 -16.618 -19.787 1.00 90.12 84 LEU A N 1
ATOM 660 C CA . LEU A 1 84 ? -17.658 -16.403 -21.089 1.00 90.12 84 LEU A CA 1
ATOM 661 C C . LEU A 1 84 ? -18.602 -16.726 -22.257 1.00 90.12 84 LEU A C 1
ATOM 663 O O . LEU A 1 84 ? -18.676 -15.952 -23.211 1.00 90.12 84 LEU A O 1
ATOM 667 N N . ASN A 1 85 ? -19.362 -17.820 -22.174 1.00 90.44 85 ASN A N 1
ATOM 668 C CA . ASN A 1 85 ? -20.307 -18.224 -23.219 1.00 90.44 85 ASN A CA 1
ATOM 669 C C . ASN A 1 85 ? -21.480 -17.242 -23.363 1.00 90.44 85 ASN A C 1
ATOM 671 O O . ASN A 1 85 ? -21.888 -16.943 -24.488 1.00 90.44 85 ASN A O 1
ATOM 675 N N . VAL A 1 86 ? -22.007 -16.725 -22.247 1.00 90.19 86 VAL A N 1
ATOM 676 C CA . VAL A 1 86 ? -23.041 -15.674 -22.244 1.00 90.19 86 VAL A CA 1
ATOM 677 C C . VAL A 1 86 ? -22.500 -14.421 -22.926 1.00 90.19 86 VAL A C 1
ATOM 679 O O . VAL A 1 86 ? -23.133 -13.883 -23.833 1.00 90.19 86 VAL A O 1
ATOM 682 N N . THR A 1 87 ? -21.285 -14.011 -22.559 1.00 89.94 87 THR A N 1
ATOM 683 C CA . THR A 1 87 ? -20.638 -12.824 -23.126 1.00 89.94 87 THR A CA 1
ATOM 684 C C . THR A 1 87 ? -20.381 -12.978 -24.636 1.00 89.94 87 THR A C 1
ATOM 686 O O . THR A 1 87 ? -20.654 -12.056 -25.404 1.00 89.94 87 THR A O 1
ATOM 689 N N . ASP A 1 88 ? -19.912 -14.147 -25.091 1.00 90.62 88 ASP A N 1
ATOM 690 C CA . ASP A 1 88 ? -19.713 -14.446 -26.518 1.00 90.62 88 ASP A CA 1
ATOM 691 C C . ASP A 1 88 ? -21.039 -14.442 -27.295 1.00 90.62 88 ASP A C 1
ATOM 693 O O . ASP A 1 88 ? -21.149 -13.787 -28.334 1.00 90.62 88 ASP A O 1
ATOM 697 N N . SER A 1 89 ? -22.067 -15.107 -26.763 1.00 89.31 89 SER A N 1
ATOM 698 C CA . SER A 1 89 ? -23.394 -15.185 -27.390 1.00 89.31 89 SER A CA 1
ATOM 699 C C . SER A 1 89 ? -24.021 -13.801 -27.546 1.00 89.31 89 SER A C 1
ATOM 701 O O . SER A 1 89 ? -24.464 -13.444 -28.639 1.00 89.31 89 SER A O 1
ATOM 703 N N . TYR A 1 90 ? -23.964 -12.987 -26.489 1.00 90.00 90 TYR A N 1
ATOM 704 C CA . TYR A 1 90 ? -24.454 -11.614 -26.516 1.00 90.00 90 TYR A CA 1
ATOM 705 C C . TYR A 1 90 ? -23.686 -10.761 -27.532 1.00 90.00 90 TYR A C 1
ATOM 707 O O . TYR A 1 90 ? -24.293 -9.994 -28.280 1.00 90.00 90 TYR A O 1
ATOM 715 N N . SER A 1 91 ? -22.358 -10.920 -27.613 1.00 88.31 91 SER A N 1
ATOM 716 C CA . SER A 1 91 ? -21.526 -10.178 -28.568 1.00 88.31 91 SER A CA 1
ATOM 717 C C . SER A 1 91 ? -21.896 -10.473 -30.028 1.00 88.31 91 SER A C 1
ATOM 719 O O . SER A 1 91 ? -21.985 -9.554 -30.847 1.00 88.31 91 SER A O 1
ATOM 721 N N . LYS A 1 92 ? -22.216 -11.738 -30.337 1.00 87.44 92 LYS A N 1
ATOM 722 C CA . LYS A 1 92 ? -22.682 -12.179 -31.660 1.00 87.44 92 LYS A CA 1
ATOM 723 C C . LYS A 1 92 ? -24.066 -11.627 -31.989 1.00 87.44 92 LYS A C 1
ATOM 725 O O . LYS A 1 92 ? -24.271 -11.149 -33.104 1.00 87.44 92 LYS A O 1
ATOM 730 N N . GLU A 1 93 ? -24.991 -11.659 -31.031 1.00 88.06 93 GLU A N 1
ATOM 731 C CA . GLU A 1 93 ? -26.345 -11.115 -31.189 1.00 88.06 93 GLU A CA 1
ATOM 732 C C . GLU A 1 93 ? -26.323 -9.601 -31.444 1.00 88.06 93 GLU A C 1
ATOM 734 O O . GLU A 1 93 ? -26.968 -9.106 -32.368 1.00 88.06 93 GLU A O 1
ATOM 739 N N . HIS A 1 94 ? -25.514 -8.871 -30.677 1.00 83.56 94 HIS A N 1
ATOM 740 C CA . HIS A 1 94 ? -25.453 -7.410 -30.714 1.00 83.56 94 HIS A CA 1
ATOM 741 C C . HIS A 1 94 ? -24.401 -6.868 -31.696 1.00 83.56 94 HIS A C 1
ATOM 743 O O . HIS A 1 94 ? -24.203 -5.653 -31.781 1.00 83.56 94 HIS A O 1
ATOM 749 N N . GLN A 1 95 ? -23.769 -7.757 -32.471 1.00 82.69 95 GLN A N 1
ATOM 750 C CA . GLN A 1 95 ? -22.835 -7.456 -33.559 1.00 82.69 95 GLN A CA 1
ATOM 751 C C . GLN A 1 95 ? -21.623 -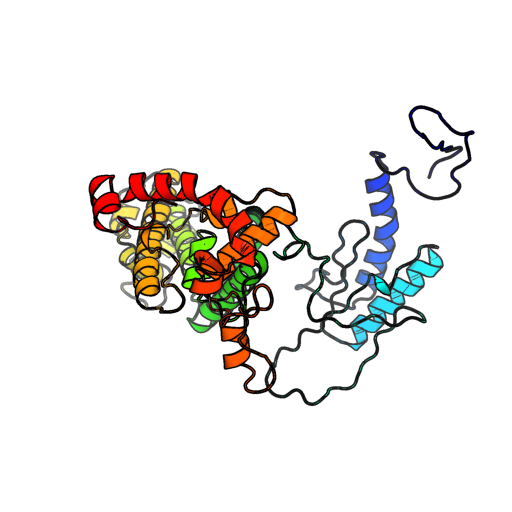6.611 -33.137 1.00 82.69 95 GLN A C 1
ATOM 753 O O . GLN A 1 95 ? -21.215 -5.684 -33.846 1.00 82.69 95 GLN A O 1
ATOM 758 N N . TYR A 1 96 ? -21.013 -6.943 -31.998 1.00 82.25 96 TYR A N 1
ATOM 759 C CA . TYR A 1 96 ? -19.717 -6.396 -31.599 1.00 82.25 96 TYR A CA 1
ATOM 760 C C . TYR A 1 96 ? -18.717 -7.507 -31.289 1.00 82.25 96 TYR A C 1
ATOM 762 O O . TYR A 1 96 ? -19.077 -8.619 -30.925 1.00 82.25 96 TYR A O 1
ATOM 770 N N . ASN A 1 97 ? -17.431 -7.199 -31.450 1.00 81.56 97 ASN A N 1
ATOM 771 C CA . ASN A 1 97 ? -16.366 -8.181 -31.294 1.00 81.56 97 ASN A CA 1
ATOM 772 C C . ASN A 1 97 ? -15.664 -8.008 -29.952 1.00 81.56 97 ASN A C 1
ATOM 774 O O . ASN A 1 97 ? -15.178 -6.919 -29.637 1.00 81.56 97 ASN A O 1
ATOM 778 N N . ILE A 1 98 ? -15.528 -9.108 -29.221 1.00 81.94 98 ILE A N 1
ATOM 779 C CA . ILE A 1 98 ? -14.585 -9.222 -28.111 1.00 81.94 98 ILE A CA 1
ATOM 780 C C . ILE A 1 98 ? -13.289 -9.794 -28.680 1.00 81.94 98 ILE A C 1
ATOM 782 O O . ILE A 1 98 ? -13.315 -10.656 -29.556 1.00 81.94 98 ILE A O 1
ATOM 786 N N . TYR A 1 99 ? -12.146 -9.280 -28.231 1.00 81.56 99 TYR A N 1
ATOM 787 C CA . TYR A 1 99 ? -10.837 -9.672 -28.749 1.00 81.56 99 TYR A CA 1
ATOM 788 C C . TYR A 1 99 ? -10.121 -10.570 -27.733 1.00 81.56 99 TYR A C 1
ATOM 790 O O . TYR A 1 99 ? -9.504 -10.027 -26.818 1.00 81.56 99 TYR A O 1
ATOM 798 N N . PRO A 1 100 ? -10.114 -11.909 -27.909 1.00 78.31 100 PRO A N 1
ATOM 799 C CA . PRO A 1 100 ? -9.454 -12.826 -26.977 1.00 78.31 100 PRO A CA 1
ATOM 800 C C . PRO A 1 100 ? -7.976 -12.508 -26.750 1.00 78.31 100 PRO A C 1
ATOM 802 O O . PRO A 1 100 ? -7.482 -12.671 -25.647 1.00 78.31 100 PRO A O 1
ATOM 805 N N . GLU A 1 101 ? -7.280 -11.987 -27.766 1.00 75.44 101 GLU A N 1
ATOM 806 C CA . GLU A 1 101 ? -5.867 -11.581 -27.677 1.00 75.44 101 GLU A CA 1
ATOM 807 C C . GLU A 1 101 ? -5.618 -10.426 -26.694 1.00 75.44 101 GLU A C 1
ATOM 809 O O . GLU A 1 101 ? -4.499 -10.238 -26.222 1.00 75.44 101 GLU A O 1
ATOM 814 N N . LYS A 1 102 ? -6.650 -9.625 -26.411 1.00 75.31 102 LYS A N 1
ATOM 815 C CA . LYS A 1 102 ? -6.615 -8.538 -25.424 1.00 75.31 102 LYS A CA 1
ATOM 816 C C . LYS A 1 102 ? -7.253 -8.942 -24.095 1.00 75.31 102 LYS A C 1
ATOM 818 O O . LYS A 1 102 ? -7.157 -8.191 -23.129 1.00 75.31 102 LYS A O 1
ATOM 823 N N . SER A 1 103 ? -7.910 -10.096 -24.050 1.00 78.94 103 SER A N 1
ATOM 824 C CA . SER A 1 103 ? -8.547 -10.635 -22.858 1.00 78.94 103 SER A CA 1
ATOM 825 C C . SER A 1 103 ? -7.567 -11.534 -22.114 1.00 78.94 103 SER A C 1
ATOM 827 O O . SER A 1 103 ? -6.801 -12.290 -22.707 1.00 78.94 103 SER A O 1
ATOM 829 N N . VAL A 1 104 ? -7.584 -11.447 -20.790 1.00 76.38 104 VAL A N 1
ATOM 830 C CA . VAL A 1 104 ? -6.662 -12.181 -19.926 1.00 76.38 104 VAL A CA 1
ATOM 831 C C . VAL A 1 104 ? -7.457 -12.852 -18.823 1.00 76.38 104 VAL A C 1
ATOM 833 O O . VAL A 1 104 ? -8.306 -12.210 -18.207 1.00 76.38 104 VAL A O 1
ATOM 836 N N . LEU A 1 105 ? -7.139 -14.115 -18.545 1.00 76.62 105 LEU A N 1
ATOM 837 C CA . LEU A 1 105 ? -7.679 -14.842 -17.402 1.00 76.62 105 LEU A CA 1
ATOM 838 C C . LEU A 1 105 ? -6.619 -14.966 -16.305 1.00 76.62 105 LEU A C 1
ATOM 840 O O . LEU A 1 105 ? -5.456 -15.247 -16.594 1.00 76.62 105 LEU A O 1
ATOM 844 N N . ILE A 1 106 ? -7.023 -14.753 -15.052 1.00 66.69 106 ILE A N 1
ATOM 845 C CA . ILE A 1 106 ? -6.181 -14.964 -13.870 1.00 66.69 106 ILE A CA 1
ATOM 846 C C . ILE A 1 106 ? -6.868 -15.990 -12.976 1.00 66.69 106 ILE A C 1
ATOM 848 O O . ILE A 1 106 ? -7.993 -15.758 -12.536 1.00 66.69 106 ILE A O 1
ATOM 852 N N . LYS A 1 107 ? -6.169 -17.080 -12.649 1.00 67.81 107 LYS A N 1
ATOM 853 C CA . LYS A 1 107 ? -6.610 -18.054 -11.649 1.00 67.81 107 LYS A CA 1
ATOM 854 C C . LYS A 1 107 ? -5.801 -17.894 -10.366 1.00 67.81 107 LYS A C 1
ATOM 856 O O . LYS A 1 107 ? -4.576 -17.986 -10.377 1.00 67.81 107 LYS A O 1
ATOM 861 N N . GLN A 1 108 ? -6.478 -17.657 -9.244 1.00 51.78 108 GLN A N 1
ATOM 862 C CA . GLN A 1 108 ? -5.834 -17.507 -7.939 1.00 51.78 108 GLN A CA 1
ATOM 863 C C . GLN A 1 108 ? -6.098 -18.756 -7.085 1.00 51.78 108 GLN A C 1
ATOM 865 O O . GLN A 1 108 ? -7.176 -18.913 -6.529 1.00 51.78 108 GLN A O 1
ATOM 870 N N . ASN A 1 109 ? -5.114 -19.656 -6.983 1.00 55.88 109 ASN A N 1
ATOM 871 C CA . ASN A 1 109 ? -5.210 -20.840 -6.120 1.00 55.88 109 ASN A CA 1
ATOM 872 C C . ASN A 1 109 ? -4.735 -20.498 -4.696 1.00 55.88 109 ASN A C 1
ATOM 874 O O . ASN A 1 109 ? -3.611 -20.025 -4.522 1.00 55.88 109 ASN A O 1
ATOM 878 N N . GLU A 1 110 ? -5.547 -20.779 -3.672 1.00 39.22 110 GLU A N 1
ATOM 879 C CA . GLU A 1 110 ? -5.234 -20.446 -2.268 1.00 39.22 110 GLU A CA 1
ATOM 880 C C . GLU A 1 110 ? -4.094 -21.274 -1.641 1.00 39.22 110 GLU A C 1
ATOM 882 O O . GLU A 1 110 ? -3.588 -20.909 -0.586 1.00 39.22 110 GLU A O 1
ATOM 887 N N . ASN A 1 111 ? -3.586 -22.321 -2.299 1.00 38.50 111 ASN A N 1
ATOM 888 C CA . ASN A 1 111 ? -2.495 -23.142 -1.767 1.00 38.50 111 ASN A CA 1
ATOM 889 C C . ASN A 1 111 ? -1.285 -23.152 -2.707 1.00 38.50 111 ASN A C 1
ATOM 891 O O . ASN A 1 111 ? -1.232 -23.878 -3.696 1.00 38.50 111 ASN A O 1
ATOM 895 N N . SER A 1 112 ? -0.270 -22.360 -2.358 1.00 37.06 112 SER A N 1
ATOM 896 C CA . SER A 1 112 ? 1.037 -22.296 -3.032 1.00 37.06 112 SER A CA 1
ATOM 897 C C . SER A 1 112 ? 2.016 -23.383 -2.552 1.00 37.06 112 SER A C 1
ATOM 899 O O . SER A 1 112 ? 3.234 -23.235 -2.640 1.00 37.06 112 SER A O 1
ATOM 901 N N . THR A 1 113 ? 1.497 -24.522 -2.095 1.00 36.31 113 THR A N 1
ATOM 902 C CA . THR A 1 113 ? 2.282 -25.714 -1.772 1.00 36.31 113 THR A CA 1
ATOM 903 C C . THR A 1 113 ? 1.710 -26.911 -2.532 1.00 36.31 113 THR A C 1
ATOM 905 O O . THR A 1 113 ? 0.569 -27.312 -2.339 1.00 36.31 113 THR A O 1
ATOM 908 N N . ASN A 1 114 ? 2.537 -27.480 -3.415 1.00 34.75 114 ASN A N 1
ATOM 909 C CA . ASN A 1 114 ? 2.268 -28.609 -4.317 1.00 34.75 114 ASN A CA 1
ATOM 910 C C . ASN A 1 114 ? 1.430 -28.298 -5.566 1.00 34.75 114 ASN A C 1
ATOM 912 O O . ASN A 1 114 ? 0.270 -28.687 -5.689 1.00 34.75 114 ASN A O 1
ATOM 916 N N . SER A 1 115 ? 2.095 -27.741 -6.580 1.00 34.78 115 SER A N 1
ATOM 917 C CA . SER A 1 115 ? 1.667 -27.833 -7.976 1.00 34.78 115 SER A CA 1
ATOM 918 C C . SER A 1 115 ? 1.757 -29.282 -8.481 1.00 34.78 115 SER A C 1
ATOM 920 O O . SER A 1 115 ? 2.617 -29.656 -9.280 1.00 34.78 115 SER A O 1
ATOM 922 N N . ARG A 1 116 ? 0.808 -30.131 -8.070 1.00 34.22 116 ARG A N 1
ATOM 923 C CA . ARG A 1 116 ? 0.320 -31.140 -9.014 1.00 34.22 116 ARG A CA 1
ATOM 924 C C . ARG A 1 116 ? -0.275 -30.347 -10.170 1.00 34.22 116 ARG A C 1
ATOM 926 O O . ARG A 1 116 ? -1.130 -29.500 -9.935 1.00 34.22 116 ARG A O 1
ATOM 933 N N . LYS A 1 117 ? 0.241 -30.577 -11.381 1.00 39.84 117 LYS A N 1
ATOM 934 C CA . LYS A 1 117 ? -0.324 -30.094 -12.646 1.00 39.84 117 LYS A CA 1
ATOM 935 C C . LYS A 1 117 ? -1.810 -30.453 -12.665 1.00 39.84 117 LYS A C 1
ATOM 937 O O . LYS A 1 117 ? -2.166 -31.571 -13.024 1.00 39.84 117 LYS A O 1
ATOM 942 N N . SER A 1 118 ? -2.644 -29.535 -12.189 1.00 38.97 118 SER A N 1
ATOM 943 C CA . SER A 1 118 ? -4.079 -29.600 -12.391 1.00 38.97 118 SER A CA 1
ATOM 944 C C . SER A 1 118 ? -4.304 -29.354 -13.875 1.00 38.97 118 SER A C 1
ATOM 946 O O . SER A 1 118 ? -3.620 -28.524 -14.477 1.00 38.97 118 SER A O 1
ATOM 948 N N . SER A 1 119 ? -5.163 -30.176 -14.454 1.00 40.66 119 SER A N 1
ATOM 949 C CA . SER A 1 119 ? -5.537 -30.247 -15.860 1.00 40.66 119 SER A CA 1
ATOM 950 C C . SER A 1 119 ? -5.535 -28.873 -16.532 1.00 40.66 119 SER A C 1
ATOM 952 O O . SER A 1 119 ? -6.135 -27.936 -16.011 1.00 40.66 119 SER A O 1
ATOM 954 N N . ILE A 1 120 ? -4.874 -28.759 -17.688 1.00 42.34 120 ILE A N 1
ATOM 955 C CA . ILE A 1 120 ? -4.983 -27.589 -18.568 1.00 42.34 120 ILE A CA 1
ATOM 956 C C . ILE A 1 120 ? -6.468 -27.439 -18.911 1.00 42.34 120 ILE A C 1
ATOM 958 O O . ILE A 1 120 ? -6.988 -28.172 -19.749 1.00 42.34 120 ILE A O 1
ATOM 962 N N . CYS A 1 121 ? -7.167 -26.548 -18.213 1.00 51.59 121 CYS A N 1
ATOM 963 C CA . CYS A 1 121 ? -8.509 -26.142 -18.589 1.00 51.59 121 CYS A CA 1
ATOM 964 C C . CYS A 1 121 ? -8.313 -25.016 -19.600 1.00 51.59 121 CYS A C 1
ATOM 966 O O . CYS A 1 121 ? -7.945 -23.899 -19.246 1.00 51.59 121 CYS A O 1
ATOM 968 N N . SER A 1 122 ? -8.406 -25.348 -20.884 1.00 63.88 122 SER A N 1
ATOM 969 C CA . SER A 1 122 ? -8.319 -24.356 -21.947 1.00 63.88 122 SER A CA 1
ATOM 970 C C . SER A 1 122 ? -9.623 -23.561 -21.978 1.00 63.88 122 SER A C 1
ATOM 972 O O . SER A 1 122 ? -10.646 -24.088 -22.411 1.00 63.88 122 SER A O 1
ATOM 974 N N . TRP A 1 123 ? -9.582 -22.315 -21.514 1.00 77.19 123 TRP A N 1
ATOM 975 C CA . TRP A 1 123 ? -10.726 -21.403 -21.504 1.00 77.19 123 TRP A CA 1
ATOM 976 C C . TRP A 1 123 ? -11.049 -20.915 -22.910 1.00 77.19 123 TRP A C 1
ATOM 978 O O . TRP A 1 123 ? -10.163 -20.403 -23.604 1.00 77.19 123 TRP A O 1
ATOM 988 N N . SER A 1 124 ? -12.306 -21.045 -23.325 1.00 80.50 124 SER A N 1
ATOM 989 C CA . SER A 1 124 ? -12.762 -20.623 -24.651 1.00 80.50 124 SER A CA 1
ATOM 990 C C . SER A 1 124 ? -13.686 -19.412 -24.572 1.00 80.50 124 SER A C 1
ATOM 992 O O . SER A 1 124 ? -14.633 -19.394 -23.791 1.00 80.50 124 SER A O 1
ATOM 994 N N . LEU A 1 125 ? -13.444 -18.416 -25.417 1.00 81.06 125 LEU A N 1
ATOM 995 C CA . LEU A 1 125 ? -14.397 -17.361 -25.741 1.00 81.06 125 LEU A CA 1
ATOM 996 C C . LEU A 1 125 ? -14.830 -17.578 -27.197 1.00 81.06 125 LEU A C 1
ATOM 998 O O . LEU A 1 125 ? -14.089 -17.251 -28.130 1.00 81.06 125 LEU A O 1
ATOM 1002 N N . GLY A 1 126 ? -15.986 -18.220 -27.378 1.00 79.25 126 GLY A N 1
ATOM 1003 C CA . GLY A 1 126 ? -16.408 -18.746 -28.676 1.00 79.25 126 GLY A CA 1
ATOM 1004 C C . GLY A 1 126 ? -15.429 -19.807 -29.193 1.00 79.25 126 GLY A C 1
ATOM 1005 O O . GLY A 1 126 ? -15.020 -20.697 -28.453 1.00 79.25 126 GLY A O 1
ATOM 1006 N N . ASP A 1 127 ? -14.999 -19.681 -30.449 1.00 75.75 127 ASP A N 1
ATOM 1007 C CA . ASP A 1 127 ? -14.068 -20.628 -31.092 1.00 75.75 127 ASP A CA 1
ATOM 1008 C C . ASP A 1 127 ? -12.584 -20.344 -30.784 1.00 75.75 127 ASP A C 1
ATOM 1010 O O . ASP A 1 127 ? -11.684 -20.913 -31.407 1.00 75.75 127 ASP A O 1
ATOM 1014 N N . ARG A 1 128 ? -12.295 -19.405 -29.876 1.00 79.56 128 ARG A N 1
ATOM 1015 C CA . ARG A 1 128 ? -10.937 -18.917 -29.600 1.00 79.56 128 ARG A CA 1
ATOM 1016 C C . ARG A 1 128 ? -10.565 -19.127 -28.139 1.00 79.56 128 ARG A C 1
ATOM 1018 O O . ARG A 1 128 ? -11.396 -18.975 -27.253 1.00 79.56 128 ARG A O 1
ATOM 1025 N N . PHE A 1 129 ? -9.293 -19.421 -27.882 1.00 78.44 129 PHE A N 1
ATOM 1026 C CA . PHE A 1 129 ? -8.783 -19.620 -26.525 1.00 78.44 129 PHE A CA 1
ATOM 1027 C C . PHE A 1 129 ? -8.302 -18.311 -25.894 1.00 78.44 129 PHE A C 1
ATOM 1029 O O . PHE A 1 129 ? -7.689 -17.480 -26.567 1.00 78.44 129 PHE A O 1
ATOM 1036 N N . VAL A 1 130 ? -8.554 -18.151 -24.595 1.00 77.94 130 VAL A N 1
ATOM 1037 C CA . VAL A 1 130 ? -8.064 -17.024 -23.789 1.00 77.94 130 VAL A CA 1
ATOM 1038 C C . VAL A 1 130 ? -6.788 -17.445 -23.062 1.00 77.94 130 VAL A C 1
ATOM 1040 O O . VAL A 1 130 ? -6.737 -18.511 -22.449 1.00 77.94 130 VAL A O 1
ATOM 1043 N N . SER A 1 131 ? -5.742 -16.618 -23.124 1.00 72.75 131 SER A N 1
ATOM 1044 C CA . SER A 1 131 ? -4.483 -16.906 -22.432 1.00 72.75 131 SER A CA 1
ATOM 1045 C C . SER A 1 131 ? -4.608 -16.688 -20.923 1.00 72.75 131 SER A C 1
ATOM 1047 O O . SER A 1 131 ? -5.013 -15.610 -20.475 1.00 72.75 131 SER A O 1
ATOM 1049 N N . GLU A 1 132 ? -4.194 -17.685 -20.145 1.00 69.88 132 GLU A N 1
ATOM 1050 C CA . GLU A 1 132 ? -4.029 -17.570 -18.697 1.00 69.88 132 GLU A CA 1
ATOM 1051 C C . GLU A 1 132 ? -2.726 -16.825 -18.375 1.00 69.88 132 GLU A C 1
ATOM 1053 O O . GLU A 1 132 ? -1.671 -17.112 -18.948 1.00 69.88 132 GLU A O 1
ATOM 1058 N N . THR A 1 133 ? -2.786 -15.847 -17.470 1.00 63.72 133 THR A N 1
ATOM 1059 C CA . THR A 1 133 ? -1.597 -15.131 -16.996 1.00 63.72 133 THR A CA 1
ATOM 1060 C C . THR A 1 133 ? -1.674 -14.861 -15.498 1.00 63.72 133 THR A C 1
ATOM 1062 O O . THR A 1 133 ? -2.747 -14.654 -14.939 1.00 63.72 133 THR A O 1
ATOM 1065 N N . ASP A 1 134 ? -0.512 -14.736 -14.859 1.00 52.88 134 ASP A N 1
ATOM 1066 C CA . ASP A 1 134 ? -0.429 -14.386 -13.437 1.00 52.88 134 ASP A CA 1
ATOM 1067 C C . ASP A 1 134 ? -0.742 -12.901 -13.152 1.00 52.88 134 ASP A C 1
ATOM 1069 O O . ASP A 1 134 ? -0.789 -12.485 -11.991 1.00 52.88 134 ASP A O 1
ATOM 1073 N N . LYS A 1 135 ? -0.850 -12.046 -14.185 1.00 51.66 135 LYS A N 1
ATOM 1074 C CA . LYS A 1 135 ? -0.932 -10.582 -14.032 1.00 51.66 135 LYS A CA 1
ATOM 1075 C C . LYS A 1 135 ? -1.752 -9.927 -15.143 1.00 51.66 135 LYS A C 1
ATOM 1077 O O . LYS A 1 135 ? -1.311 -9.876 -16.285 1.00 51.66 135 LYS A O 1
ATOM 1082 N N . ALA A 1 136 ? -2.852 -9.272 -14.775 1.00 52.00 136 ALA A N 1
ATOM 1083 C CA . ALA A 1 136 ? -3.613 -8.415 -15.682 1.00 52.00 136 ALA A CA 1
ATOM 1084 C C . ALA A 1 136 ? -3.113 -6.965 -15.623 1.00 52.00 136 ALA A C 1
ATOM 1086 O O . ALA A 1 136 ? -3.055 -6.342 -14.561 1.00 52.00 136 ALA A O 1
ATOM 1087 N N . SER A 1 137 ? -2.792 -6.404 -16.788 1.00 48.84 137 SER A N 1
ATOM 1088 C CA . SER A 1 137 ? -2.429 -4.992 -16.970 1.00 48.84 137 SER A CA 1
ATOM 1089 C C . SER A 1 137 ? -3.619 -4.026 -16.909 1.00 48.84 137 SER A C 1
ATOM 1091 O O . SER A 1 137 ? -3.423 -2.826 -16.747 1.00 48.84 137 SER A O 1
ATOM 1093 N N . HIS A 1 138 ? -4.849 -4.528 -17.027 1.00 50.09 138 HIS A N 1
ATOM 1094 C CA . HIS A 1 138 ? -6.046 -3.702 -17.240 1.00 50.09 138 HIS A CA 1
ATOM 1095 C C . HIS A 1 138 ? -6.643 -3.109 -15.953 1.00 50.09 138 HIS A C 1
ATOM 1097 O O . HIS A 1 138 ? -7.405 -2.154 -16.002 1.00 50.09 138 HIS A O 1
ATOM 1103 N N . LEU A 1 139 ? -6.235 -3.588 -14.773 1.00 44.91 139 LEU A N 1
ATOM 1104 C CA . LEU A 1 139 ? -6.782 -3.130 -13.487 1.00 44.91 139 LEU A CA 1
ATOM 1105 C C . LEU A 1 139 ? -6.209 -1.794 -12.975 1.00 44.91 139 LEU A C 1
ATOM 1107 O O . LEU A 1 139 ? -6.528 -1.394 -11.861 1.00 44.91 139 LEU A O 1
ATOM 1111 N N . GLY A 1 140 ? -5.368 -1.092 -13.748 1.00 41.91 140 GLY A N 1
ATOM 1112 C CA . GLY A 1 140 ? -4.964 0.312 -13.521 1.00 41.91 140 GLY A CA 1
ATOM 1113 C C . GLY A 1 140 ? -4.177 0.635 -12.235 1.00 41.91 140 GLY A C 1
ATOM 1114 O O . GLY A 1 140 ? -3.560 1.699 -12.136 1.00 41.91 140 GLY A O 1
ATOM 1115 N N . VAL A 1 141 ? -4.130 -0.277 -11.260 1.00 46.69 141 VAL A N 1
ATOM 1116 C CA . VAL A 1 141 ? -3.479 -0.113 -9.952 1.00 46.69 141 VAL A CA 1
ATOM 1117 C C . VAL A 1 141 ? -2.269 -1.042 -9.841 1.00 46.69 141 VAL A C 1
ATOM 1119 O O . VAL A 1 141 ? -2.091 -1.780 -8.875 1.00 46.69 141 VAL A O 1
ATOM 1122 N N . HIS A 1 142 ? -1.409 -1.019 -10.855 1.00 49.47 142 HIS A N 1
ATOM 1123 C CA . HIS A 1 142 ? -0.139 -1.737 -10.833 1.00 49.47 142 HIS A CA 1
ATOM 1124 C C . HIS A 1 142 ? 1.000 -0.784 -11.196 1.00 49.47 142 HIS A C 1
ATOM 1126 O O . HIS A 1 142 ? 0.901 -0.031 -12.158 1.00 49.47 142 HIS A O 1
ATOM 1132 N N . GLY A 1 143 ? 2.102 -0.789 -10.442 1.00 45.47 143 GLY A N 1
ATOM 1133 C CA . GLY A 1 143 ? 3.156 0.218 -10.631 1.00 45.47 143 GLY A CA 1
ATOM 1134 C C . GLY A 1 143 ? 3.836 0.188 -12.009 1.00 45.47 143 GLY A C 1
ATOM 1135 O O . GLY A 1 143 ? 4.409 1.183 -12.428 1.00 45.47 143 GLY A O 1
ATOM 1136 N N . THR A 1 144 ? 3.791 -0.930 -12.743 1.00 46.78 144 THR A N 1
ATOM 1137 C CA . THR A 1 144 ? 4.562 -1.088 -13.991 1.00 46.78 144 THR A CA 1
ATOM 1138 C C . THR A 1 144 ? 3.943 -0.424 -15.229 1.00 46.78 144 THR A C 1
ATOM 1140 O O . THR A 1 144 ? 4.717 0.088 -16.037 1.00 46.78 144 THR A O 1
ATOM 1143 N N . ASN A 1 145 ? 2.607 -0.380 -15.358 1.00 47.34 145 ASN A N 1
ATOM 1144 C CA . ASN A 1 145 ? 1.873 0.337 -16.425 1.00 47.34 145 ASN A CA 1
ATOM 1145 C C . ASN A 1 145 ? 0.649 1.128 -15.901 1.00 47.34 145 ASN A C 1
ATOM 1147 O O . ASN A 1 145 ? -0.151 1.603 -16.700 1.00 47.34 145 ASN A O 1
ATOM 1151 N N . GLY A 1 146 ? 0.488 1.258 -14.584 1.00 52.38 146 GLY A N 1
ATOM 1152 C CA . GLY A 1 146 ? -0.622 1.965 -13.948 1.00 52.38 146 GLY A CA 1
ATOM 1153 C C . GLY A 1 146 ? -0.234 3.333 -13.389 1.00 52.38 146 GLY A C 1
ATOM 1154 O O . GLY A 1 146 ? 0.806 3.909 -13.712 1.00 52.38 146 GLY A O 1
ATOM 1155 N N . LEU A 1 147 ? -1.105 3.863 -12.532 1.00 59.19 147 LEU A N 1
ATOM 1156 C CA . LEU A 1 147 ? -0.960 5.194 -11.944 1.00 59.19 147 LEU A CA 1
ATOM 1157 C C . LEU A 1 147 ? 0.291 5.315 -11.059 1.00 59.19 147 LEU A C 1
ATOM 1159 O O . LEU A 1 147 ? 0.739 4.351 -10.430 1.00 59.19 147 LEU A O 1
ATOM 1163 N N . ASN A 1 148 ? 0.814 6.542 -10.950 1.00 70.00 148 ASN A N 1
ATOM 1164 C CA . ASN A 1 148 ? 1.914 6.865 -10.041 1.00 70.00 148 ASN A CA 1
ATOM 1165 C C . ASN A 1 148 ? 1.612 6.319 -8.626 1.00 70.00 148 ASN A C 1
ATOM 1167 O O . ASN A 1 148 ? 0.519 6.576 -8.106 1.00 70.00 148 ASN A O 1
ATOM 1171 N N . PRO A 1 149 ? 2.562 5.630 -7.959 1.00 78.44 149 PRO A N 1
ATOM 1172 C CA . PRO A 1 149 ? 2.354 5.045 -6.633 1.00 78.44 149 PRO A CA 1
ATOM 1173 C C . PRO A 1 149 ? 1.780 5.998 -5.579 1.00 78.44 149 PRO A C 1
ATOM 1175 O O . PRO A 1 149 ? 1.005 5.578 -4.720 1.00 78.44 149 PRO A O 1
ATOM 1178 N N . ARG A 1 150 ? 2.090 7.298 -5.668 1.00 80.19 150 ARG A N 1
ATOM 1179 C CA . ARG A 1 150 ? 1.486 8.345 -4.829 1.00 80.19 150 ARG A CA 1
ATOM 1180 C C . ARG A 1 150 ? -0.028 8.457 -5.025 1.00 80.19 150 ARG A C 1
ATOM 1182 O O . ARG A 1 150 ? -0.766 8.596 -4.046 1.00 80.19 150 ARG A O 1
ATOM 1189 N N . ILE A 1 151 ? -0.480 8.452 -6.275 1.00 72.12 151 ILE A N 1
ATOM 1190 C CA . ILE A 1 151 ? -1.894 8.588 -6.644 1.00 72.12 151 ILE A CA 1
ATOM 1191 C C . ILE A 1 151 ? -2.629 7.302 -6.273 1.00 72.12 151 ILE A C 1
ATOM 1193 O O . ILE A 1 151 ? -3.621 7.356 -5.549 1.00 72.12 151 ILE A O 1
ATOM 1197 N N . SER A 1 152 ? -2.077 6.149 -6.650 1.00 75.69 152 SER A N 1
ATOM 1198 C CA . SER A 1 152 ? -2.608 4.825 -6.313 1.00 75.69 152 SER A CA 1
ATOM 1199 C C . SER A 1 152 ? -2.790 4.639 -4.804 1.00 75.69 152 SER A C 1
ATOM 1201 O O . SER A 1 152 ? -3.853 4.223 -4.346 1.00 75.69 152 SER A O 1
ATOM 1203 N N . TYR A 1 153 ? -1.796 5.035 -4.000 1.00 82.94 153 TYR A N 1
ATOM 1204 C CA . TYR A 1 153 ? -1.918 5.007 -2.542 1.00 82.94 153 TYR A CA 1
ATOM 1205 C C . TYR A 1 153 ? -2.978 5.988 -2.016 1.00 82.94 153 TYR A C 1
ATOM 1207 O O . TYR A 1 153 ? -3.679 5.687 -1.050 1.00 82.94 153 TYR A O 1
ATOM 1215 N N . SER A 1 154 ? -3.139 7.151 -2.652 1.00 76.25 154 SER A N 1
ATOM 1216 C CA . SER A 1 154 ? -4.181 8.112 -2.271 1.00 76.25 154 SER A CA 1
ATOM 1217 C C . SER A 1 154 ? -5.582 7.547 -2.512 1.00 76.25 154 SER A C 1
ATOM 1219 O O . SER A 1 154 ? -6.424 7.647 -1.623 1.00 76.25 154 SER A O 1
ATOM 1221 N N . ILE A 1 155 ? -5.808 6.893 -3.656 1.00 74.12 155 ILE A N 1
ATOM 1222 C CA . ILE A 1 155 ? -7.062 6.188 -3.969 1.00 74.12 155 ILE A CA 1
ATOM 1223 C C . ILE A 1 155 ? -7.314 5.089 -2.937 1.00 74.12 155 ILE A C 1
ATOM 1225 O O . ILE A 1 155 ? -8.385 5.041 -2.332 1.00 74.12 155 ILE A O 1
ATOM 1229 N N . TYR A 1 156 ? -6.306 4.258 -2.673 1.00 80.94 156 TYR A N 1
ATOM 1230 C CA . TYR A 1 156 ? -6.397 3.193 -1.681 1.00 80.94 156 TYR A CA 1
ATOM 1231 C C . TYR A 1 156 ? -6.793 3.718 -0.300 1.00 80.94 156 TYR A C 1
ATOM 1233 O O . TYR A 1 156 ? -7.735 3.220 0.313 1.00 80.94 156 TYR A O 1
ATOM 1241 N N . ARG A 1 157 ? -6.129 4.777 0.168 1.00 85.12 157 ARG A N 1
ATOM 1242 C CA . ARG A 1 157 ? -6.393 5.386 1.474 1.00 85.12 157 ARG A CA 1
ATOM 1243 C C . ARG A 1 157 ? -7.782 6.024 1.568 1.00 85.12 157 ARG A C 1
ATOM 1245 O O . ARG A 1 157 ? -8.356 6.025 2.652 1.00 85.12 157 ARG A O 1
ATOM 1252 N N . ILE A 1 158 ? -8.292 6.608 0.482 1.00 73.50 158 ILE A N 1
ATOM 1253 C CA . ILE A 1 158 ? -9.572 7.337 0.473 1.00 73.50 158 ILE A CA 1
ATOM 1254 C C . ILE A 1 158 ? -10.763 6.391 0.292 1.00 73.50 158 ILE A C 1
ATOM 1256 O O . ILE A 1 158 ? -11.793 6.606 0.922 1.00 73.50 158 ILE A O 1
ATOM 1260 N N . TYR A 1 159 ? -10.634 5.350 -0.533 1.00 73.75 159 TYR A N 1
ATOM 1261 C CA . TYR A 1 159 ? -11.775 4.521 -0.936 1.00 73.75 159 TYR A CA 1
ATOM 1262 C C . TYR A 1 159 ? -11.729 3.090 -0.412 1.00 73.75 159 TYR A C 1
ATOM 1264 O O . TYR A 1 159 ? -12.762 2.556 -0.015 1.00 73.75 159 TYR A O 1
ATOM 1272 N N . ILE A 1 160 ? -10.560 2.450 -0.424 1.00 80.25 160 ILE A N 1
ATOM 1273 C CA . ILE A 1 160 ? -10.444 1.018 -0.115 1.00 80.25 160 ILE A CA 1
ATOM 1274 C C . ILE A 1 160 ? -10.279 0.826 1.391 1.00 80.25 160 ILE A C 1
ATOM 1276 O O . ILE A 1 160 ? -11.046 0.103 2.020 1.00 80.25 160 ILE A O 1
ATOM 1280 N N . LEU A 1 161 ? -9.323 1.535 1.990 1.00 85.12 161 LEU A N 1
ATOM 1281 C CA . LEU A 1 161 ? -8.981 1.399 3.401 1.00 85.12 161 LEU A CA 1
ATOM 1282 C C . LEU A 1 161 ? -10.153 1.718 4.355 1.00 85.12 161 LEU A C 1
ATOM 1284 O O . LEU A 1 161 ? -10.303 1.007 5.346 1.00 85.12 161 LEU A O 1
ATOM 1288 N N . PRO A 1 162 ? -11.011 2.734 4.113 1.00 85.50 162 PRO A N 1
ATOM 1289 C CA . PRO A 1 162 ? -12.172 2.975 4.971 1.00 85.50 162 PRO A CA 1
ATOM 1290 C C . PRO A 1 162 ? -13.227 1.872 4.896 1.00 85.50 162 PRO A C 1
ATOM 1292 O O . PRO A 1 162 ? -13.849 1.597 5.913 1.00 85.50 162 PRO A O 1
ATOM 1295 N N . ARG A 1 163 ? -13.402 1.236 3.730 1.00 85.31 163 ARG A N 1
ATOM 1296 C CA . ARG A 1 163 ? -14.339 0.118 3.547 1.00 85.31 163 ARG A CA 1
ATOM 1297 C C . ARG A 1 163 ? -13.812 -1.158 4.190 1.00 85.31 163 ARG A C 1
ATOM 1299 O O . ARG A 1 163 ? -14.547 -1.817 4.909 1.00 85.31 163 ARG A O 1
ATOM 1306 N N . LEU A 1 164 ? -12.528 -1.452 3.984 1.00 85.81 164 LEU A N 1
ATOM 1307 C CA . LEU A 1 164 ? -11.859 -2.616 4.567 1.00 85.81 164 LEU A CA 1
ATOM 1308 C C . LEU A 1 164 ? -11.903 -2.598 6.100 1.00 85.81 164 LEU A C 1
ATOM 1310 O O . LEU A 1 164 ? -12.059 -3.636 6.726 1.00 85.81 164 LEU A O 1
ATOM 1314 N N . LEU A 1 165 ? -11.738 -1.416 6.698 1.00 89.88 165 LEU A N 1
ATOM 1315 C CA . LEU A 1 165 ? -11.649 -1.247 8.148 1.00 89.88 165 LEU A CA 1
ATOM 1316 C C . LEU A 1 165 ? -12.960 -0.807 8.799 1.00 89.88 165 LEU A C 1
ATOM 1318 O O . LEU A 1 165 ? -12.943 -0.383 9.951 1.00 89.88 165 LEU A O 1
ATOM 1322 N N . TYR A 1 166 ? -14.073 -0.840 8.069 1.00 88.12 166 TYR A N 1
ATOM 1323 C CA . TYR A 1 166 ? -15.353 -0.382 8.591 1.00 88.12 166 TYR A CA 1
ATOM 1324 C C . TYR A 1 166 ? -15.792 -1.243 9.784 1.00 88.12 166 TYR A C 1
ATOM 1326 O O . TYR A 1 166 ? -15.836 -2.467 9.686 1.00 88.12 166 TYR A O 1
ATOM 1334 N N . SER A 1 167 ? -16.097 -0.595 10.912 1.00 84.31 167 SER A N 1
ATOM 1335 C CA . SER A 1 167 ? -16.567 -1.213 12.163 1.00 84.31 167 SER A CA 1
ATOM 1336 C C . SER A 1 167 ? -15.591 -2.175 12.853 1.00 84.31 167 SER A C 1
ATOM 1338 O O . SER A 1 167 ? -15.914 -2.716 13.913 1.00 84.31 167 SER A O 1
ATOM 1340 N N . LEU A 1 168 ? -14.384 -2.364 12.318 1.00 89.00 168 LEU A N 1
ATOM 1341 C CA . LEU A 1 168 ? -13.382 -3.247 12.912 1.00 89.00 168 LEU A CA 1
ATOM 1342 C C . LEU A 1 168 ? -12.777 -2.671 14.200 1.00 89.00 168 LEU A C 1
ATOM 1344 O O . LEU A 1 168 ? -12.275 -3.424 15.028 1.00 89.00 168 LEU A O 1
ATOM 1348 N N . GLU A 1 169 ? -12.859 -1.356 14.413 1.00 87.81 169 GLU A N 1
ATOM 1349 C CA . GLU A 1 169 ? -12.322 -0.678 15.597 1.00 87.81 169 GLU A CA 1
ATOM 1350 C C . GLU A 1 169 ? -13.010 -1.064 16.919 1.00 87.81 169 GLU A C 1
ATOM 1352 O O . GLU A 1 169 ? -12.440 -0.851 17.989 1.00 87.81 169 GLU A O 1
ATOM 1357 N N . VAL A 1 170 ? -14.220 -1.630 16.861 1.00 86.19 170 VAL A N 1
ATOM 1358 C CA . VAL A 1 170 ? -14.971 -2.078 18.047 1.00 86.19 170 VAL A CA 1
ATOM 1359 C C . VAL A 1 170 ? -14.736 -3.560 18.332 1.00 86.19 170 VAL A C 1
ATOM 1361 O O . VAL A 1 170 ? -14.777 -3.984 19.488 1.00 86.19 170 VAL A O 1
ATOM 1364 N N . LEU A 1 171 ? -14.448 -4.362 17.307 1.00 87.00 171 LEU A N 1
ATOM 1365 C CA . LEU A 1 171 ? -14.358 -5.815 17.428 1.00 87.00 171 LEU A CA 1
ATOM 1366 C C . LEU A 1 171 ? -13.068 -6.246 18.147 1.00 87.00 171 LEU A C 1
ATOM 1368 O O . LEU A 1 171 ? -12.012 -5.656 17.910 1.00 87.00 171 LEU A O 1
ATOM 1372 N N . PRO A 1 172 ? -13.111 -7.258 19.034 1.00 84.81 172 PRO A N 1
ATOM 1373 C CA . PRO A 1 172 ? -11.924 -7.846 19.653 1.00 84.81 172 PRO A CA 1
ATOM 1374 C C . PRO A 1 172 ? -11.205 -8.764 18.657 1.00 84.81 172 PRO A C 1
ATOM 1376 O O . PRO A 1 172 ? -11.318 -9.985 18.719 1.00 84.81 172 PRO A O 1
ATOM 1379 N N . LEU A 1 173 ? -10.491 -8.160 17.708 1.00 86.94 173 LEU A N 1
ATOM 1380 C CA . LEU A 1 173 ? -9.726 -8.896 16.704 1.00 86.94 173 LEU A CA 1
ATOM 1381 C C . LEU A 1 173 ? -8.557 -9.650 17.345 1.00 86.94 173 LEU A C 1
ATOM 1383 O O . LEU A 1 173 ? -7.834 -9.108 18.183 1.00 86.94 173 LEU A O 1
ATOM 1387 N N . THR A 1 174 ? -8.354 -10.893 16.916 1.00 88.62 174 THR A N 1
ATOM 1388 C CA . THR A 1 174 ? -7.176 -11.677 17.299 1.00 88.62 174 THR A CA 1
ATOM 1389 C C . THR A 1 174 ? -5.948 -11.227 16.507 1.00 88.62 174 THR A C 1
ATOM 1391 O O . THR A 1 174 ? -6.064 -10.695 15.401 1.00 88.62 174 THR A O 1
ATOM 1394 N N . ASN A 1 175 ? -4.747 -11.502 17.026 1.00 89.25 175 ASN A N 1
ATOM 1395 C CA . ASN A 1 175 ? -3.502 -11.187 16.316 1.00 89.25 175 ASN A CA 1
ATOM 1396 C C . ASN A 1 175 ? -3.429 -11.848 14.930 1.00 89.25 175 ASN A C 1
ATOM 1398 O O . ASN A 1 175 ? -2.886 -11.248 14.010 1.00 89.25 175 ASN A O 1
ATOM 1402 N N . SER A 1 176 ? -4.009 -13.044 14.759 1.00 92.06 176 SER A N 1
ATOM 1403 C CA . SER A 1 176 ? -4.068 -13.712 13.451 1.00 92.06 176 SER A CA 1
ATOM 1404 C C . SER A 1 176 ? -4.857 -12.886 12.439 1.00 92.06 176 SER A C 1
ATOM 1406 O O . SER A 1 176 ? -4.349 -12.588 11.370 1.00 92.06 176 SER A O 1
ATOM 1408 N N . GLN A 1 177 ? -6.048 -12.415 12.815 1.00 91.50 177 GLN A N 1
ATOM 1409 C CA . GLN A 1 177 ? -6.900 -11.616 11.928 1.00 91.50 177 GLN A CA 1
ATOM 1410 C C . GLN A 1 177 ? -6.251 -10.274 11.561 1.00 91.50 177 GLN A C 1
ATOM 1412 O O . GLN A 1 177 ? -6.364 -9.806 10.429 1.00 91.50 177 GLN A O 1
ATOM 1417 N N . ILE A 1 178 ? -5.550 -9.648 12.515 1.00 91.62 178 ILE A N 1
ATOM 1418 C CA . ILE A 1 178 ? -4.785 -8.420 12.257 1.00 91.62 178 ILE A CA 1
ATOM 1419 C C . ILE A 1 178 ? -3.639 -8.702 11.277 1.00 91.62 178 ILE A C 1
ATOM 1421 O O . ILE A 1 178 ? -3.388 -7.882 10.391 1.00 91.62 178 ILE A O 1
ATOM 1425 N N . ASN A 1 179 ? -2.970 -9.851 11.405 1.00 93.00 179 ASN A N 1
ATOM 1426 C CA . ASN A 1 179 ? -1.911 -10.263 10.488 1.00 93.00 179 ASN A CA 1
ATOM 1427 C C . ASN A 1 179 ? -2.454 -10.536 9.083 1.00 93.00 179 ASN A C 1
ATOM 1429 O O . ASN A 1 179 ? -1.882 -10.014 8.135 1.00 93.00 179 ASN A O 1
ATOM 1433 N N . ASP A 1 180 ? -3.588 -11.226 8.943 1.00 91.81 180 ASP A N 1
ATOM 1434 C CA . ASP A 1 180 ? -4.207 -11.507 7.639 1.00 91.81 180 ASP A CA 1
ATOM 1435 C C . ASP A 1 180 ? -4.557 -10.204 6.895 1.00 91.81 180 ASP A C 1
ATOM 1437 O O . ASP A 1 180 ? -4.209 -10.002 5.726 1.00 91.81 180 ASP A O 1
ATOM 1441 N N . LEU A 1 181 ? -5.170 -9.246 7.605 1.00 91.56 181 LEU A N 1
ATOM 1442 C CA . LEU A 1 181 ? -5.431 -7.903 7.078 1.00 91.56 181 LEU A CA 1
ATOM 1443 C C . LEU A 1 181 ? -4.131 -7.145 6.768 1.00 91.56 181 LEU A C 1
ATOM 1445 O O . LEU A 1 181 ? -4.057 -6.385 5.797 1.00 91.56 181 LEU A O 1
ATOM 1449 N N . GLY A 1 182 ? -3.108 -7.335 7.600 1.00 92.81 182 GLY A N 1
ATOM 1450 C CA . GLY A 1 182 ? -1.785 -6.744 7.448 1.00 92.81 182 GLY A CA 1
ATOM 1451 C C . GLY A 1 182 ? -1.062 -7.248 6.204 1.00 92.81 182 GLY A C 1
ATOM 1452 O O . GLY A 1 182 ? -0.472 -6.442 5.482 1.00 92.81 182 GLY A O 1
ATOM 1453 N N . ASP A 1 183 ? -1.164 -8.540 5.912 1.00 90.44 183 ASP A N 1
ATOM 1454 C CA . ASP A 1 183 ? -0.570 -9.190 4.751 1.00 90.44 183 ASP A CA 1
ATOM 1455 C C . ASP A 1 183 ? -1.279 -8.779 3.464 1.00 90.44 183 ASP A C 1
ATOM 1457 O O . ASP A 1 183 ? -0.609 -8.408 2.494 1.00 90.44 183 ASP A O 1
ATOM 1461 N N . PHE A 1 184 ? -2.616 -8.715 3.470 1.00 88.81 184 PHE A N 1
ATOM 1462 C CA . PHE A 1 184 ? -3.382 -8.143 2.360 1.00 88.81 184 PHE A CA 1
ATOM 1463 C C . PHE A 1 184 ? -2.965 -6.691 2.087 1.00 88.81 184 PHE A C 1
ATOM 1465 O O . PHE A 1 184 ? -2.617 -6.326 0.958 1.00 88.81 184 PHE A O 1
ATOM 1472 N N . HIS A 1 185 ? -2.938 -5.861 3.135 1.00 91.25 185 HIS A N 1
ATOM 1473 C CA . HIS A 1 185 ? -2.532 -4.463 3.043 1.00 91.25 185 HIS A CA 1
ATOM 1474 C C . HIS A 1 185 ? -1.106 -4.325 2.490 1.00 91.25 185 HIS A C 1
ATOM 1476 O O . HIS A 1 185 ? -0.865 -3.565 1.550 1.00 91.25 185 HIS A O 1
ATOM 1482 N N . LEU A 1 186 ? -0.157 -5.098 3.022 1.00 91.38 186 LEU A N 1
ATOM 1483 C CA . LEU A 1 186 ? 1.238 -5.069 2.603 1.00 91.38 186 LEU A CA 1
ATOM 1484 C C . LEU A 1 186 ? 1.419 -5.551 1.158 1.00 91.38 186 LEU A C 1
ATOM 1486 O O . LEU A 1 186 ? 2.193 -4.949 0.410 1.00 91.38 186 LEU A O 1
ATOM 1490 N N . SER A 1 187 ? 0.715 -6.612 0.761 1.00 86.94 187 SER A N 1
ATOM 1491 C CA . SER A 1 187 ? 0.706 -7.131 -0.610 1.00 86.94 187 SER A CA 1
ATOM 1492 C C . SER A 1 187 ? 0.227 -6.061 -1.592 1.00 86.94 187 SER A C 1
ATOM 1494 O O . SER A 1 187 ? 0.908 -5.751 -2.573 1.00 86.94 187 SER A O 1
ATOM 1496 N N . PHE A 1 188 ? -0.870 -5.379 -1.259 1.00 84.62 188 PHE A N 1
ATOM 1497 C CA . PHE A 1 188 ? -1.403 -4.291 -2.071 1.00 84.62 188 PHE A CA 1
ATOM 1498 C C . PHE A 1 188 ? -0.411 -3.122 -2.210 1.00 84.62 188 PHE A C 1
ATOM 1500 O O . PHE A 1 188 ? -0.154 -2.640 -3.317 1.00 84.62 188 PHE A O 1
ATOM 1507 N N . LEU A 1 189 ? 0.225 -2.696 -1.111 1.00 89.69 189 LEU A N 1
ATOM 1508 C CA . LEU A 1 189 ? 1.234 -1.629 -1.152 1.00 89.69 189 LEU A CA 1
ATOM 1509 C C . LEU A 1 189 ? 2.494 -2.015 -1.945 1.00 89.69 189 LEU A C 1
ATOM 1511 O O . LEU A 1 189 ? 3.116 -1.142 -2.562 1.00 89.69 189 LEU A O 1
ATOM 1515 N N . LYS A 1 190 ? 2.888 -3.296 -1.940 1.00 89.50 190 LYS A N 1
ATOM 1516 C CA . LYS A 1 190 ? 3.983 -3.810 -2.781 1.00 89.50 190 LYS A CA 1
ATOM 1517 C C . LYS A 1 190 ? 3.611 -3.742 -4.262 1.00 89.50 190 LYS A C 1
ATOM 1519 O O . LYS A 1 190 ? 4.423 -3.272 -5.061 1.00 89.50 190 LYS A O 1
ATOM 1524 N N . ASN A 1 191 ? 2.381 -4.121 -4.608 1.00 83.19 191 ASN A N 1
ATOM 1525 C CA . ASN A 1 191 ? 1.872 -4.101 -5.982 1.00 83.19 191 ASN A CA 1
ATOM 1526 C C . ASN A 1 191 ? 1.806 -2.683 -6.559 1.00 83.19 191 ASN A C 1
ATOM 1528 O O . ASN A 1 191 ? 2.302 -2.445 -7.666 1.00 83.19 191 ASN A O 1
ATOM 1532 N N . ILE A 1 192 ? 1.301 -1.718 -5.780 1.00 83.19 192 ILE A N 1
ATOM 1533 C CA . ILE A 1 192 ? 1.291 -0.301 -6.172 1.00 83.19 192 ILE A CA 1
ATOM 1534 C C . ILE A 1 192 ? 2.704 0.182 -6.521 1.00 83.19 192 ILE A C 1
ATOM 1536 O O . ILE A 1 192 ? 2.897 0.891 -7.502 1.00 83.19 192 ILE A O 1
ATOM 1540 N N . GLN A 1 193 ? 3.702 -0.199 -5.724 1.00 85.38 193 GLN A N 1
ATOM 1541 C CA . GLN A 1 193 ? 5.084 0.258 -5.887 1.00 85.38 193 GLN A CA 1
ATOM 1542 C C . GLN A 1 193 ? 5.909 -0.595 -6.863 1.00 85.38 193 GLN A C 1
ATOM 1544 O O . GLN A 1 193 ? 7.090 -0.311 -7.070 1.00 85.38 193 GLN A O 1
ATOM 1549 N N . ALA A 1 194 ? 5.320 -1.648 -7.443 1.00 82.19 194 ALA A N 1
ATOM 1550 C CA . ALA A 1 194 ? 6.019 -2.660 -8.235 1.00 82.19 194 ALA A CA 1
ATOM 1551 C C . ALA A 1 194 ? 7.257 -3.244 -7.517 1.00 82.19 194 ALA A C 1
ATOM 1553 O O . ALA A 1 194 ? 8.292 -3.518 -8.142 1.00 82.19 194 ALA A O 1
ATOM 1554 N N . LEU A 1 195 ? 7.165 -3.421 -6.198 1.00 86.69 195 LEU A N 1
ATOM 1555 C CA . LEU A 1 195 ? 8.226 -3.994 -5.372 1.00 86.69 195 LEU A CA 1
ATOM 1556 C C . LEU A 1 195 ? 8.069 -5.522 -5.283 1.00 86.69 195 LEU A C 1
ATOM 1558 O O . LEU A 1 195 ? 6.943 -6.009 -5.185 1.00 86.69 195 LEU A O 1
ATOM 1562 N N . PRO A 1 196 ? 9.167 -6.301 -5.282 1.00 84.25 196 PRO A N 1
ATOM 1563 C CA . PRO A 1 196 ? 9.093 -7.754 -5.117 1.00 84.25 196 PRO A CA 1
ATOM 1564 C C . PRO A 1 196 ? 8.445 -8.188 -3.792 1.00 84.25 196 PRO A C 1
ATOM 1566 O O . PRO A 1 196 ? 8.547 -7.490 -2.780 1.00 84.25 196 PRO A O 1
ATOM 1569 N N . THR A 1 197 ? 7.862 -9.387 -3.759 1.00 84.06 197 THR A N 1
ATOM 1570 C CA . THR A 1 197 ? 7.235 -9.977 -2.556 1.00 84.06 197 THR A CA 1
ATOM 1571 C C . THR A 1 197 ? 8.198 -10.073 -1.369 1.00 84.06 197 THR A C 1
ATOM 1573 O O . THR A 1 197 ? 7.806 -9.771 -0.243 1.00 84.06 197 THR A O 1
ATOM 1576 N N . ARG A 1 198 ? 9.480 -10.364 -1.624 1.00 85.00 198 ARG A N 1
ATOM 1577 C CA . ARG A 1 198 ? 10.569 -10.418 -0.625 1.00 85.00 198 ARG A CA 1
ATOM 1578 C C . ARG A 1 198 ? 10.967 -9.070 -0.004 1.00 85.00 198 ARG A C 1
ATOM 1580 O O . ARG A 1 198 ? 11.841 -9.027 0.856 1.00 85.00 198 ARG A O 1
ATOM 1587 N N . THR A 1 199 ? 10.396 -7.954 -0.459 1.00 88.94 199 THR A N 1
ATOM 1588 C CA . THR A 1 199 ? 10.779 -6.622 0.033 1.00 88.94 199 THR A CA 1
ATOM 1589 C C . THR A 1 199 ? 10.391 -6.463 1.503 1.00 88.94 199 THR A C 1
ATOM 1591 O O . THR A 1 199 ? 9.257 -6.768 1.885 1.00 88.94 199 THR A O 1
ATOM 1594 N N . ALA A 1 200 ? 11.314 -5.949 2.322 1.00 91.19 200 ALA A N 1
ATOM 1595 C CA . ALA A 1 200 ? 11.087 -5.717 3.745 1.00 91.19 200 ALA A CA 1
ATOM 1596 C C . ALA A 1 200 ? 9.895 -4.771 3.974 1.00 91.19 200 ALA A C 1
ATOM 1598 O O . ALA A 1 200 ? 9.850 -3.677 3.408 1.00 91.19 200 ALA A O 1
ATOM 1599 N N . SER A 1 201 ? 8.968 -5.168 4.852 1.00 91.94 201 SER A N 1
ATOM 1600 C CA . SER A 1 201 ? 7.733 -4.428 5.163 1.00 91.94 201 SER A CA 1
ATOM 1601 C C . SER A 1 201 ? 7.982 -2.963 5.532 1.00 91.94 201 SER A C 1
ATOM 1603 O O . SER A 1 201 ? 7.349 -2.069 4.978 1.00 91.94 201 SER A O 1
ATOM 1605 N N . VAL A 1 202 ? 8.978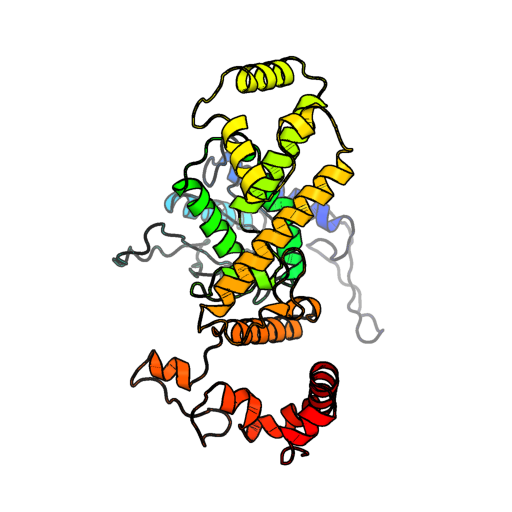 -2.716 6.387 1.00 91.88 202 VAL A N 1
ATOM 1606 C CA . VAL A 1 202 ? 9.418 -1.376 6.812 1.00 91.88 202 VAL A CA 1
ATOM 1607 C C . VAL A 1 202 ? 9.658 -0.459 5.614 1.00 91.88 202 VAL A C 1
ATOM 1609 O O . VAL A 1 202 ? 9.194 0.677 5.601 1.00 91.88 202 VAL A O 1
ATOM 1612 N N . ALA A 1 203 ? 10.334 -0.955 4.578 1.00 91.56 203 ALA A N 1
ATOM 1613 C CA . ALA A 1 203 ? 10.652 -0.164 3.399 1.00 91.56 203 ALA A CA 1
ATOM 1614 C C . ALA A 1 203 ? 9.396 0.172 2.586 1.00 91.56 203 ALA A C 1
ATOM 1616 O O . ALA A 1 203 ? 9.231 1.308 2.151 1.00 91.56 203 ALA A O 1
ATOM 1617 N N . VAL A 1 204 ? 8.488 -0.797 2.434 1.00 92.69 204 VAL A N 1
ATOM 1618 C CA . VAL A 1 204 ? 7.223 -0.626 1.702 1.00 92.69 204 VAL A CA 1
ATOM 1619 C C . VAL A 1 204 ? 6.387 0.494 2.324 1.00 92.69 204 VAL A C 1
ATOM 1621 O O . VAL A 1 204 ? 5.919 1.374 1.600 1.00 92.69 204 VAL A O 1
ATOM 1624 N N . PHE A 1 205 ? 6.249 0.492 3.654 1.00 94.62 205 PHE A N 1
ATOM 1625 C CA . PHE A 1 205 ? 5.532 1.535 4.387 1.00 94.62 205 PHE A CA 1
ATOM 1626 C C . PHE A 1 205 ? 6.249 2.883 4.323 1.00 94.62 205 PHE A C 1
ATOM 1628 O O . PHE A 1 205 ? 5.626 3.900 4.019 1.00 94.62 205 PHE A O 1
ATOM 1635 N N . SER A 1 206 ? 7.564 2.888 4.554 1.00 92.31 206 SER A N 1
ATOM 1636 C CA . SER A 1 206 ? 8.369 4.114 4.617 1.00 92.31 206 SER A CA 1
ATOM 1637 C C . SER A 1 206 ? 8.384 4.872 3.292 1.00 92.31 206 SER A C 1
ATOM 1639 O O . SER A 1 206 ? 8.324 6.097 3.278 1.00 92.31 206 SER A O 1
ATOM 1641 N N . LEU A 1 207 ? 8.418 4.158 2.165 1.00 91.88 207 LEU A N 1
ATOM 1642 C CA . LEU A 1 207 ? 8.428 4.778 0.845 1.00 91.88 207 LEU A CA 1
ATOM 1643 C C . LEU A 1 207 ? 7.123 5.539 0.541 1.00 91.88 207 LEU A C 1
ATOM 1645 O O . LEU A 1 207 ? 7.164 6.627 -0.035 1.00 91.88 207 LEU A O 1
ATOM 1649 N N . LEU A 1 208 ? 5.967 5.011 0.949 1.00 90.44 208 LEU A N 1
ATOM 1650 C CA . LEU A 1 208 ? 4.666 5.673 0.763 1.00 90.44 208 LEU A CA 1
ATOM 1651 C C . LEU A 1 208 ? 4.276 6.601 1.924 1.00 90.44 208 LEU A C 1
ATOM 1653 O O . LEU A 1 208 ? 3.278 7.315 1.819 1.00 90.44 208 LEU A O 1
ATOM 1657 N N . GLY A 1 209 ? 5.020 6.582 3.033 1.00 90.94 209 GLY A N 1
ATOM 1658 C CA . GLY A 1 209 ? 4.589 7.195 4.291 1.00 90.94 209 GLY A CA 1
ATOM 1659 C C . GLY A 1 209 ? 3.304 6.557 4.829 1.00 90.94 209 GLY A C 1
ATOM 1660 O O . GLY A 1 209 ? 2.476 7.249 5.426 1.00 90.94 209 GLY A O 1
ATOM 1661 N N . ALA A 1 210 ? 3.096 5.268 4.554 1.00 92.81 210 ALA A N 1
ATOM 1662 C CA . ALA A 1 210 ? 1.900 4.528 4.929 1.00 92.81 210 ALA A CA 1
ATOM 1663 C C . ALA A 1 210 ? 1.993 3.978 6.354 1.00 92.81 210 ALA A C 1
ATOM 1665 O O . ALA A 1 210 ? 3.076 3.651 6.834 1.00 92.81 210 ALA A O 1
ATOM 1666 N N . LEU A 1 211 ? 0.848 3.878 7.024 1.00 94.56 211 LEU A N 1
ATOM 1667 C CA . LEU A 1 211 ? 0.735 3.274 8.348 1.00 94.56 211 LEU A CA 1
ATOM 1668 C C . LEU A 1 211 ? 0.395 1.784 8.214 1.00 94.56 211 LEU A C 1
ATOM 1670 O O . LEU A 1 211 ? -0.401 1.443 7.340 1.00 94.56 211 LEU A O 1
ATOM 1674 N N . PRO A 1 212 ? 0.934 0.910 9.081 1.00 95.00 212 PRO A N 1
ATOM 1675 C CA . PRO A 1 212 ? 0.457 -0.464 9.204 1.00 95.00 212 PRO A CA 1
ATOM 1676 C C . PRO A 1 212 ? -1.031 -0.532 9.543 1.00 95.00 212 PRO A C 1
ATOM 1678 O O . PRO A 1 212 ? -1.581 0.395 10.145 1.00 95.00 212 PRO A O 1
ATOM 1681 N N . ILE A 1 213 ? -1.659 -1.664 9.223 1.00 94.19 213 ILE A N 1
ATOM 1682 C CA . ILE A 1 213 ? -3.100 -1.848 9.426 1.00 94.19 213 ILE A CA 1
ATOM 1683 C C . ILE A 1 213 ? -3.507 -1.695 10.898 1.00 94.19 213 ILE A C 1
ATOM 1685 O O . ILE A 1 213 ? -4.496 -1.035 11.200 1.00 94.19 213 ILE A O 1
ATOM 1689 N N . GLU A 1 214 ? -2.676 -2.204 11.809 1.00 93.88 214 GLU A N 1
ATOM 1690 C CA . GLU A 1 214 ? -2.821 -2.072 13.260 1.00 93.88 214 GLU A CA 1
ATOM 1691 C C . GLU A 1 214 ? -2.911 -0.593 13.677 1.00 93.88 214 GLU A C 1
ATOM 1693 O O . GLU A 1 214 ? -3.828 -0.173 14.376 1.00 93.88 214 GLU A O 1
ATOM 1698 N N . ALA A 1 215 ? -2.013 0.246 13.160 1.00 94.31 215 ALA A N 1
ATOM 1699 C CA . ALA A 1 215 ? -1.997 1.671 13.467 1.00 94.31 215 ALA A CA 1
ATOM 1700 C C . ALA A 1 215 ? -3.200 2.422 12.864 1.00 94.31 215 ALA A C 1
ATOM 1702 O O . ALA A 1 215 ? -3.695 3.394 13.440 1.00 94.31 215 ALA A O 1
ATOM 1703 N N . GLU A 1 216 ? -3.689 1.981 11.703 1.00 94.38 216 GLU A N 1
ATOM 1704 C CA . GLU A 1 216 ? -4.908 2.510 11.085 1.00 94.38 216 GLU A CA 1
ATOM 1705 C C . GLU A 1 216 ? -6.179 2.129 11.862 1.00 94.38 216 GLU A C 1
ATOM 1707 O O . GLU A 1 216 ? -7.107 2.945 11.933 1.00 94.38 216 GLU A O 1
ATOM 1712 N N . LEU A 1 217 ? -6.206 0.952 12.493 1.00 93.94 217 LEU A N 1
ATOM 1713 C CA . LEU A 1 217 ? -7.251 0.549 13.438 1.00 93.94 217 LEU A CA 1
ATOM 1714 C C . LEU A 1 217 ? -7.193 1.392 14.715 1.00 93.94 217 LEU A C 1
ATOM 1716 O O . LEU A 1 217 ? -8.201 1.985 15.095 1.00 93.94 217 LEU A O 1
ATOM 1720 N N . HIS A 1 218 ? -6.009 1.564 15.310 1.00 94.50 218 HIS A N 1
ATOM 1721 C CA . HIS A 1 218 ? -5.830 2.397 16.504 1.00 94.50 218 HIS A CA 1
ATOM 1722 C C . HIS A 1 218 ? -6.306 3.841 16.292 1.00 94.50 218 HIS A C 1
ATOM 1724 O O . HIS A 1 218 ? -7.000 4.405 17.136 1.00 94.50 218 HIS A O 1
ATOM 1730 N N . LYS A 1 219 ? -6.025 4.445 15.127 1.00 93.00 219 LYS A N 1
ATOM 1731 C CA . LYS A 1 219 ? -6.541 5.785 14.776 1.00 93.00 219 LYS A CA 1
ATOM 1732 C C . LYS A 1 219 ? -8.067 5.862 14.799 1.00 93.00 219 LYS A C 1
ATOM 1734 O O . LYS A 1 219 ? -8.618 6.890 15.205 1.00 93.00 219 LYS A O 1
ATOM 1739 N N . ARG A 1 220 ? -8.747 4.818 14.320 1.00 92.38 220 ARG A N 1
ATOM 1740 C CA . ARG A 1 220 ? -10.215 4.737 14.293 1.00 92.38 220 ARG A CA 1
ATOM 1741 C C . ARG A 1 220 ? -10.766 4.514 15.693 1.00 92.38 220 ARG A C 1
ATOM 1743 O O . ARG A 1 220 ? -11.639 5.268 16.103 1.00 92.38 220 ARG A O 1
ATOM 1750 N N . GLN A 1 221 ? -10.168 3.599 16.448 1.00 91.88 221 GLN A N 1
ATOM 1751 C CA . GLN A 1 221 ? -10.510 3.315 17.840 1.00 91.88 221 GLN A CA 1
ATOM 1752 C C . GLN A 1 221 ? -10.426 4.570 18.721 1.00 91.88 221 GLN A C 1
ATOM 1754 O O . GLN A 1 221 ? -11.388 4.924 19.398 1.00 91.88 221 GLN A O 1
ATOM 1759 N N . LEU A 1 222 ? -9.325 5.322 18.632 1.00 91.88 222 LEU A N 1
ATOM 1760 C CA . LEU A 1 222 ? -9.143 6.579 19.367 1.00 91.88 222 LEU A CA 1
ATOM 1761 C C . LEU A 1 222 ? -10.080 7.696 18.886 1.00 91.88 222 LEU A C 1
ATOM 1763 O O . LEU A 1 222 ? -10.497 8.550 19.670 1.00 91.88 222 LEU A O 1
ATOM 1767 N N . SER A 1 223 ? -10.423 7.715 17.595 1.00 90.31 223 SER A N 1
ATOM 1768 C CA . SER A 1 223 ? -11.420 8.656 17.068 1.00 90.31 223 SER A CA 1
ATOM 1769 C C . SER A 1 223 ? -12.825 8.332 17.575 1.00 90.31 223 SER A C 1
ATOM 1771 O O . SER A 1 223 ? -13.592 9.255 17.850 1.00 90.31 223 SER A O 1
ATOM 1773 N N . LEU A 1 224 ? -13.151 7.043 17.700 1.00 89.06 224 LEU A N 1
ATOM 1774 C CA . LEU A 1 224 ? -14.420 6.565 18.230 1.00 89.06 224 LEU A CA 1
ATOM 1775 C C . LEU A 1 224 ? -14.539 6.897 19.720 1.00 89.06 224 LEU A C 1
ATOM 1777 O O . LEU A 1 224 ? -15.536 7.505 20.104 1.00 89.06 224 LEU A O 1
ATOM 1781 N N . LEU A 1 225 ? -13.501 6.610 20.519 1.00 88.31 225 LEU A N 1
ATOM 1782 C CA . LEU A 1 225 ? -13.456 6.936 21.950 1.00 88.31 225 LEU A CA 1
ATOM 1783 C C . LEU A 1 225 ? -13.800 8.407 22.208 1.00 88.31 225 LEU A C 1
ATOM 1785 O O . LEU A 1 225 ? -14.665 8.700 23.022 1.00 88.31 225 LEU A O 1
ATOM 1789 N N . HIS A 1 226 ? -13.175 9.332 21.474 1.00 87.69 226 HIS A N 1
ATOM 1790 C CA . HIS A 1 226 ? -13.447 10.769 21.613 1.00 87.69 226 HIS A CA 1
ATOM 1791 C C . HIS A 1 226 ? -14.869 11.156 21.189 1.00 87.69 226 HIS A C 1
ATOM 1793 O O . HIS A 1 226 ? -15.459 12.080 21.743 1.00 87.69 226 HIS A O 1
ATOM 1799 N N . SER A 1 227 ? -15.443 10.444 20.217 1.00 85.50 227 SER A N 1
ATOM 1800 C CA . SER A 1 227 ? -16.784 10.744 19.714 1.00 85.50 227 SER A CA 1
ATOM 1801 C C . SER A 1 227 ? -17.921 10.251 20.611 1.00 85.50 227 SER A C 1
ATOM 1803 O O . SER A 1 227 ? -18.991 10.853 20.574 1.00 85.50 227 SER A O 1
ATOM 1805 N N . ILE A 1 228 ? -17.713 9.203 21.420 1.00 84.38 228 ILE A N 1
ATOM 1806 C CA . ILE A 1 228 ? -18.777 8.604 22.244 1.00 84.38 228 ILE A CA 1
ATOM 1807 C C . ILE A 1 228 ? -19.305 9.587 23.309 1.00 84.38 228 ILE A C 1
ATOM 1809 O O . ILE A 1 228 ? -20.517 9.823 23.308 1.00 84.38 228 ILE A O 1
ATOM 1813 N N . PRO A 1 229 ? -18.467 10.237 24.149 1.00 78.31 229 PRO A N 1
ATOM 1814 C CA . PRO A 1 229 ? -18.941 11.206 25.144 1.00 78.31 229 PRO A CA 1
ATOM 1815 C C . PRO A 1 229 ? -19.670 12.400 24.520 1.00 78.31 229 PRO A C 1
ATOM 1817 O O . PRO A 1 229 ? -20.611 12.932 25.099 1.00 78.31 229 PRO A O 1
ATOM 1820 N N . ALA A 1 230 ? -19.261 12.801 23.314 1.00 75.19 230 ALA A N 1
ATOM 1821 C CA . ALA A 1 230 ? -19.875 13.900 22.575 1.00 75.19 230 ALA A CA 1
ATOM 1822 C C . ALA A 1 230 ? -21.148 13.494 21.802 1.00 75.19 230 ALA A C 1
ATOM 1824 O O . ALA A 1 230 ? -21.873 14.367 21.334 1.00 75.19 230 ALA A O 1
ATOM 1825 N N . SER A 1 231 ? -21.434 12.197 21.637 1.00 79.12 231 SER A N 1
ATOM 1826 C CA . SER A 1 231 ? -22.561 11.706 20.826 1.00 79.12 231 SER A CA 1
ATOM 1827 C C . SER A 1 231 ? -23.901 11.912 21.524 1.00 79.12 231 SER A C 1
ATOM 1829 O O . SER A 1 231 ? -23.976 11.711 22.723 1.00 79.12 231 SER A O 1
ATOM 1831 N N . GLU A 1 232 ? -24.978 12.264 20.823 1.00 75.19 232 GLU A N 1
ATOM 1832 C CA . GLU A 1 232 ? -26.314 12.456 21.431 1.00 75.19 232 GLU A CA 1
ATOM 1833 C C . GLU A 1 232 ? -26.943 11.154 21.967 1.00 75.19 232 GLU A C 1
ATOM 1835 O O . GLU A 1 232 ? -27.931 11.183 22.696 1.00 75.19 232 GLU A O 1
ATOM 1840 N N . ASN A 1 233 ? -26.366 10.000 21.628 1.00 82.81 233 ASN A N 1
ATOM 1841 C CA . ASN A 1 233 ? -26.906 8.697 21.981 1.00 82.81 233 ASN A CA 1
ATOM 1842 C C . ASN A 1 233 ? -26.563 8.323 23.431 1.00 82.81 233 ASN A C 1
ATOM 1844 O O . ASN A 1 233 ? -25.446 7.899 23.738 1.00 82.81 233 ASN A O 1
ATOM 1848 N N . GLN A 1 234 ? -27.557 8.447 24.309 1.00 80.38 234 GLN A N 1
ATOM 1849 C CA . GLN A 1 234 ? -27.426 8.173 25.738 1.00 80.38 234 GLN A CA 1
ATOM 1850 C C . GLN A 1 234 ? -27.009 6.722 26.027 1.00 80.38 234 GLN A C 1
ATOM 1852 O O . GLN A 1 234 ? -26.128 6.497 26.850 1.00 80.38 234 GLN A O 1
ATOM 1857 N N . ASN A 1 235 ? -27.503 5.750 25.251 1.00 83.38 235 ASN A N 1
ATOM 1858 C CA . ASN A 1 235 ? -27.164 4.336 25.438 1.00 83.38 235 ASN A CA 1
ATOM 1859 C C . ASN A 1 235 ? -25.664 4.062 25.254 1.00 83.38 235 ASN A C 1
ATOM 1861 O O . ASN A 1 235 ? -25.079 3.281 25.998 1.00 83.38 235 ASN A O 1
ATOM 1865 N N . LEU A 1 236 ? -25.021 4.700 24.268 1.00 80.44 236 LEU A N 1
ATOM 1866 C CA . LEU A 1 236 ? -23.585 4.514 24.025 1.00 80.44 236 LEU A CA 1
ATOM 1867 C C . LEU A 1 236 ? -22.738 5.108 25.152 1.00 80.44 236 LEU A C 1
ATOM 1869 O O . LEU A 1 236 ? -21.727 4.517 25.534 1.00 80.44 236 LEU A O 1
ATOM 1873 N N . ARG A 1 237 ? -23.161 6.255 25.696 1.00 79.50 237 ARG A N 1
ATOM 1874 C CA . ARG A 1 237 ? -22.508 6.873 26.855 1.00 79.50 237 ARG A CA 1
ATOM 1875 C C . ARG A 1 237 ? -22.651 5.992 28.092 1.00 79.50 237 ARG A C 1
ATOM 1877 O O . ARG A 1 237 ? -21.654 5.738 28.759 1.00 79.50 237 ARG A O 1
ATOM 1884 N N . ASP A 1 238 ? -23.847 5.470 28.341 1.00 81.12 238 ASP A N 1
ATOM 1885 C CA . ASP A 1 238 ? -24.129 4.617 29.496 1.00 81.12 238 ASP A CA 1
ATOM 1886 C C . ASP A 1 238 ? -23.361 3.290 29.423 1.00 81.12 238 ASP A C 1
ATOM 1888 O O . ASP A 1 238 ? -22.812 2.838 30.426 1.00 81.12 238 ASP A O 1
ATOM 1892 N N . ILE A 1 239 ? -23.238 2.689 28.232 1.00 81.88 239 ILE A N 1
ATOM 1893 C CA . ILE A 1 239 ? -22.401 1.496 28.018 1.00 81.88 239 ILE A CA 1
ATOM 1894 C C . ILE A 1 239 ? -20.931 1.804 28.319 1.00 81.88 239 ILE A C 1
ATOM 1896 O O . ILE A 1 239 ? -20.264 0.997 28.966 1.00 81.88 239 ILE A O 1
ATOM 1900 N N . LEU A 1 240 ? -20.424 2.956 27.870 1.00 80.50 240 LEU A N 1
ATOM 1901 C CA . LEU A 1 240 ? -19.041 3.359 28.116 1.00 80.50 240 LEU A CA 1
ATOM 1902 C C . LEU A 1 240 ? -18.785 3.600 29.611 1.00 80.50 240 LEU A C 1
ATOM 1904 O O . LEU A 1 240 ? -17.833 3.050 30.156 1.00 80.50 240 LEU A O 1
ATOM 1908 N N . LEU A 1 241 ? -19.664 4.336 30.296 1.00 78.88 241 LEU A N 1
ATOM 1909 C CA . LEU A 1 241 ? -19.571 4.565 31.743 1.00 78.88 241 LEU A CA 1
ATOM 1910 C C . LEU A 1 241 ? -19.669 3.257 32.534 1.00 78.88 241 LEU A C 1
ATOM 1912 O O . LEU A 1 241 ? -18.911 3.048 33.478 1.00 78.88 241 LEU A O 1
ATOM 1916 N N . ARG A 1 242 ? -20.547 2.339 32.119 1.00 79.81 242 ARG A N 1
ATOM 1917 C CA . ARG A 1 242 ? -20.675 1.024 32.751 1.00 79.81 242 ARG A CA 1
ATOM 1918 C C . ARG A 1 242 ? -19.424 0.173 32.556 1.00 79.81 242 ARG A C 1
ATOM 1920 O O . ARG A 1 242 ? -18.989 -0.469 33.502 1.00 79.81 242 ARG A O 1
ATOM 1927 N N . GLN A 1 243 ? -18.831 0.168 31.361 1.00 79.75 243 GLN A N 1
ATOM 1928 C CA . GLN A 1 243 ? -17.561 -0.529 31.126 1.00 79.75 243 GLN A CA 1
ATOM 1929 C C . GLN A 1 243 ? -16.409 0.077 31.929 1.00 79.75 243 GLN A C 1
ATOM 1931 O O . GLN A 1 243 ? -15.517 -0.658 32.327 1.00 79.75 243 GLN A O 1
ATOM 1936 N N . TYR A 1 244 ? -16.431 1.388 32.162 1.00 76.88 244 TYR A N 1
ATOM 1937 C CA . TYR A 1 244 ? -15.432 2.077 32.973 1.00 76.88 244 TYR A CA 1
ATOM 1938 C C . TYR A 1 244 ? -15.566 1.726 34.466 1.00 76.88 244 TYR A C 1
ATOM 1940 O O . TYR A 1 244 ? -14.569 1.481 35.131 1.00 76.88 244 TYR A O 1
ATOM 1948 N N . GLN A 1 245 ? -16.798 1.641 34.981 1.00 76.44 245 GLN A N 1
ATOM 1949 C CA . GLN A 1 245 ? -17.085 1.273 36.377 1.00 76.44 245 GLN A CA 1
ATOM 1950 C C . GLN A 1 245 ? -16.848 -0.209 36.686 1.00 76.44 245 GLN A C 1
ATOM 1952 O O . GLN A 1 245 ? -16.606 -0.576 37.833 1.00 76.44 245 GLN A O 1
ATOM 1957 N N . LEU A 1 246 ? -16.957 -1.074 35.677 1.00 72.56 246 LEU A N 1
ATOM 1958 C CA . LEU A 1 246 ? -16.599 -2.482 35.784 1.00 72.56 246 LEU A CA 1
ATOM 1959 C C . LEU A 1 246 ? -15.072 -2.592 35.724 1.00 72.56 246 LEU A C 1
ATOM 1961 O O . LEU A 1 246 ? -14.515 -2.864 34.662 1.00 72.56 246 LEU A O 1
ATOM 1965 N N . GLU A 1 247 ? -14.405 -2.339 36.852 1.00 56.59 247 GLU A N 1
ATOM 1966 C CA . GLU A 1 247 ? -12.958 -2.502 37.008 1.00 56.59 247 GLU A CA 1
ATOM 1967 C C . GLU A 1 247 ? -12.508 -3.854 36.419 1.00 56.59 247 GLU A C 1
ATOM 1969 O O . GLU A 1 247 ? -12.745 -4.923 36.975 1.00 56.59 247 GLU A O 1
ATOM 1974 N N . ILE A 1 248 ? -11.852 -3.776 35.258 1.00 60.97 248 ILE A N 1
ATOM 1975 C CA . ILE A 1 248 ? -11.069 -4.835 34.616 1.00 60.97 248 ILE A CA 1
ATOM 1976 C C . ILE A 1 248 ? -11.891 -6.055 34.166 1.00 60.97 248 ILE A C 1
ATOM 1978 O O . ILE A 1 248 ? -11.928 -7.113 34.788 1.00 60.97 248 ILE A O 1
ATOM 1982 N N . CYS A 1 249 ? -12.434 -5.961 32.953 1.00 55.28 249 CYS A N 1
ATOM 1983 C CA . CYS A 1 249 ? -12.696 -7.137 32.125 1.00 55.28 249 CYS A CA 1
ATOM 1984 C C . CYS A 1 249 ? -11.695 -7.157 30.963 1.00 55.28 249 CYS A C 1
ATOM 1986 O O . CYS A 1 249 ? -11.775 -6.332 30.042 1.00 55.28 249 CYS A O 1
ATOM 1988 N N . ASN A 1 250 ? -10.748 -8.100 31.010 1.00 61.94 250 ASN A N 1
ATOM 1989 C CA . ASN A 1 250 ? -9.805 -8.361 29.923 1.00 61.94 250 ASN A CA 1
ATOM 1990 C C . ASN A 1 250 ? -10.567 -8.497 28.591 1.00 61.94 250 ASN A C 1
ATOM 1992 O O . ASN A 1 250 ? -11.502 -9.285 28.478 1.00 61.94 250 ASN A O 1
ATOM 1996 N N . GLY A 1 251 ? -10.176 -7.709 27.585 1.00 68.38 251 GLY A N 1
ATOM 1997 C CA . GLY A 1 251 ? -10.748 -7.763 26.231 1.00 68.38 251 GLY A CA 1
ATOM 1998 C C . GLY A 1 251 ? -11.877 -6.768 25.927 1.00 68.38 251 GLY A C 1
ATOM 1999 O O . GLY A 1 251 ? -12.264 -6.637 24.760 1.00 68.38 251 GLY A O 1
ATOM 2000 N N . THR A 1 252 ? -12.371 -6.008 26.911 1.00 80.88 252 THR A N 1
ATOM 2001 C CA . THR A 1 252 ? -13.357 -4.940 26.650 1.00 80.88 252 THR A CA 1
ATOM 2002 C C . THR A 1 252 ? -12.790 -3.832 25.759 1.00 80.88 252 THR A C 1
ATOM 2004 O O . THR A 1 252 ? -11.575 -3.668 25.614 1.00 80.88 252 THR A O 1
ATOM 2007 N N . PHE A 1 253 ? -13.678 -3.066 25.117 1.00 85.31 253 PHE A N 1
ATOM 2008 C CA . PHE A 1 253 ? -13.285 -1.959 24.243 1.00 85.31 253 PHE A CA 1
ATOM 2009 C C . PHE A 1 253 ? -12.452 -0.907 24.988 1.00 85.31 253 PHE A C 1
ATOM 2011 O O . PHE A 1 253 ? -11.412 -0.493 24.475 1.00 85.31 253 PHE A O 1
ATOM 2018 N N . LEU A 1 254 ? -12.859 -0.508 26.199 1.00 84.25 254 LEU A N 1
ATOM 2019 C CA . LEU A 1 254 ? -12.121 0.485 26.985 1.00 84.25 254 LEU A CA 1
ATOM 2020 C C . LEU A 1 254 ? -10.730 0.000 27.374 1.00 84.25 254 LEU A C 1
ATOM 2022 O O . LEU A 1 254 ? -9.766 0.697 27.080 1.00 84.25 254 LEU A O 1
ATOM 2026 N N . HIS A 1 255 ? -10.608 -1.213 27.915 1.00 83.94 255 HIS A N 1
ATOM 2027 C CA . HIS A 1 255 ? -9.306 -1.760 28.297 1.00 83.94 255 HIS A CA 1
ATOM 2028 C C . HIS A 1 255 ? -8.349 -1.867 27.096 1.00 83.94 255 HIS A C 1
ATOM 2030 O O . HIS A 1 255 ? -7.180 -1.490 27.167 1.00 83.94 255 HIS A O 1
ATOM 2036 N N . ARG A 1 256 ? -8.850 -2.312 25.934 1.00 86.56 256 ARG A N 1
ATOM 2037 C CA . ARG A 1 256 ? -8.053 -2.315 24.696 1.00 86.56 256 ARG A CA 1
ATOM 2038 C C . ARG A 1 256 ? -7.648 -0.906 24.269 1.00 86.56 256 ARG A C 1
ATOM 2040 O O . ARG A 1 256 ? -6.540 -0.720 23.782 1.00 86.56 256 ARG A O 1
ATOM 2047 N N . THR A 1 257 ? -8.530 0.075 24.432 1.00 87.94 257 THR A N 1
ATOM 2048 C CA . THR A 1 257 ? -8.244 1.465 24.052 1.00 87.94 257 THR A CA 1
ATOM 2049 C C . THR A 1 257 ? -7.253 2.123 25.008 1.00 87.94 257 THR A C 1
ATOM 2051 O O . THR A 1 257 ? -6.409 2.893 24.566 1.00 87.94 257 THR A O 1
ATOM 2054 N N . GLU A 1 258 ? -7.296 1.781 26.291 1.00 88.31 258 GLU A N 1
ATOM 2055 C CA . GLU A 1 258 ? -6.336 2.230 27.296 1.00 88.31 258 GLU A CA 1
ATOM 2056 C C . GLU A 1 258 ? -4.919 1.742 26.981 1.00 88.31 258 GLU A C 1
ATOM 2058 O O . GLU A 1 258 ? -3.987 2.543 26.937 1.00 88.31 258 GLU A O 1
ATOM 2063 N N . ASN A 1 259 ? -4.764 0.464 26.619 1.00 88.81 259 ASN A N 1
ATOM 2064 C CA . ASN A 1 259 ? -3.480 -0.074 26.157 1.00 88.81 259 ASN A CA 1
ATOM 2065 C C . ASN A 1 259 ? -2.945 0.683 24.926 1.00 88.81 259 ASN A C 1
ATOM 2067 O O . ASN A 1 259 ? -1.748 0.950 24.825 1.00 88.81 259 ASN A O 1
ATOM 2071 N N . VAL A 1 260 ? -3.835 1.080 24.010 1.00 91.38 260 VAL A N 1
ATOM 2072 C CA . VAL A 1 260 ? -3.488 1.898 22.839 1.00 91.38 260 VAL A CA 1
ATOM 2073 C C . VAL A 1 260 ? -3.077 3.319 23.248 1.00 91.38 260 VAL A C 1
ATOM 2075 O O . VAL A 1 260 ? -2.093 3.839 22.725 1.00 91.38 260 VAL A O 1
ATOM 2078 N N . LEU A 1 261 ? -3.779 3.955 24.191 1.00 92.06 261 LEU A N 1
ATOM 2079 C CA . LEU A 1 261 ? -3.403 5.272 24.720 1.00 92.06 261 LEU A CA 1
ATOM 2080 C C . LEU A 1 261 ? -2.008 5.232 25.360 1.00 92.06 261 LEU A C 1
ATOM 2082 O O . LEU A 1 261 ? -1.168 6.074 25.035 1.00 92.06 261 LEU A O 1
ATOM 2086 N N . LEU A 1 262 ? -1.731 4.208 26.174 1.00 91.50 262 LEU A N 1
ATOM 2087 C CA . LEU A 1 262 ? -0.422 3.979 26.792 1.00 91.50 262 LEU A CA 1
ATOM 2088 C C . LEU A 1 262 ? 0.677 3.757 25.743 1.00 91.50 262 LEU A C 1
ATOM 2090 O O . LEU A 1 262 ? 1.737 4.379 25.824 1.00 91.50 262 LEU A O 1
ATOM 2094 N N . GLN A 1 263 ? 0.414 2.937 24.718 1.00 92.62 263 GLN A N 1
ATOM 2095 C CA . GLN A 1 263 ? 1.361 2.658 23.630 1.00 92.62 263 GLN A CA 1
ATOM 2096 C C . GLN A 1 263 ? 1.828 3.932 22.910 1.00 92.62 263 GLN A C 1
ATOM 2098 O O . GLN A 1 263 ? 2.996 4.029 22.529 1.00 92.62 263 GLN A O 1
ATOM 2103 N N . TYR A 1 264 ? 0.927 4.896 22.704 1.00 94.00 264 TYR A N 1
ATOM 2104 C CA . TYR A 1 264 ? 1.219 6.148 21.999 1.00 94.00 264 TYR A CA 1
ATOM 2105 C C . TYR A 1 264 ? 1.493 7.337 22.930 1.00 94.00 264 TYR A C 1
ATOM 2107 O O . TYR A 1 264 ? 1.629 8.456 22.434 1.00 94.00 264 TYR A O 1
ATOM 2115 N N . SER A 1 265 ? 1.593 7.109 24.246 1.00 91.81 265 SER A N 1
ATOM 2116 C CA . SER A 1 265 ? 1.792 8.156 25.261 1.00 91.81 265 SER A CA 1
ATOM 2117 C C . SER A 1 265 ? 0.759 9.291 25.158 1.00 91.81 265 SER A C 1
ATOM 2119 O O . SER A 1 265 ? 1.102 10.472 25.193 1.00 91.81 265 SER A O 1
ATOM 2121 N N . LEU A 1 266 ? -0.509 8.923 24.965 1.00 91.31 266 LEU A N 1
ATOM 2122 C CA . LEU A 1 266 ? -1.648 9.839 24.888 1.00 91.31 266 LEU A CA 1
ATOM 2123 C C . LEU A 1 266 ? -2.327 10.011 26.265 1.00 91.31 266 LEU A C 1
ATOM 2125 O O . LEU A 1 266 ? -2.136 9.157 27.130 1.00 91.31 266 LEU A O 1
ATOM 2129 N N . PRO A 1 267 ? -3.128 11.084 26.460 1.00 87.81 267 PRO A N 1
ATOM 2130 C CA . PRO A 1 267 ? -3.882 11.328 27.695 1.00 87.81 267 PRO A CA 1
ATOM 2131 C C . PRO A 1 267 ? -4.719 10.126 28.134 1.00 87.81 267 PRO A C 1
ATOM 2133 O O . PRO A 1 267 ? -5.266 9.416 27.283 1.00 87.81 267 PRO A O 1
ATOM 2136 N N . SER A 1 268 ? -4.845 9.921 29.446 1.00 85.69 268 SER A N 1
ATOM 2137 C CA . SER A 1 268 ? -5.644 8.824 30.001 1.00 85.69 268 SER A CA 1
ATOM 2138 C C . SER A 1 268 ? -7.139 9.011 29.713 1.00 85.69 268 SER A C 1
ATOM 2140 O O . SER A 1 268 ? -7.600 10.091 29.334 1.00 85.69 268 SER A O 1
ATOM 2142 N N . ILE A 1 269 ? -7.927 7.949 29.902 1.00 82.12 269 ILE A N 1
ATOM 2143 C CA . ILE A 1 269 ? -9.386 8.020 29.733 1.00 82.12 269 ILE A CA 1
ATOM 2144 C C . ILE A 1 269 ? -9.986 9.070 30.686 1.00 82.12 269 ILE A C 1
ATOM 2146 O O . ILE A 1 269 ? -10.854 9.836 30.270 1.00 82.12 269 ILE A O 1
ATOM 2150 N N . ASP A 1 270 ? -9.471 9.176 31.911 1.00 78.75 270 ASP A N 1
ATOM 2151 C CA . ASP A 1 270 ? -9.932 10.139 32.922 1.00 78.75 270 ASP A CA 1
ATOM 2152 C C . ASP A 1 270 ? -9.713 11.587 32.473 1.00 78.75 270 ASP A C 1
ATOM 2154 O O . ASP A 1 270 ? -10.611 12.431 32.556 1.00 78.75 270 ASP A O 1
ATOM 2158 N N . GLU A 1 271 ? -8.531 11.873 31.926 1.00 79.62 271 GLU A N 1
ATOM 2159 C CA . GLU A 1 271 ? -8.197 13.186 31.371 1.00 79.62 271 GLU A CA 1
ATOM 2160 C C . GLU A 1 271 ? -9.084 13.530 30.165 1.00 79.62 271 GLU A C 1
ATOM 2162 O O . GLU A 1 271 ? -9.494 14.681 29.989 1.00 79.62 271 GLU A O 1
ATOM 2167 N N . LEU A 1 272 ? -9.436 12.530 29.350 1.00 79.38 272 LEU A N 1
ATOM 2168 C CA . LEU A 1 272 ? -10.300 12.707 28.182 1.00 79.38 272 LEU A CA 1
ATOM 2169 C C . LEU A 1 272 ? -11.765 12.955 28.545 1.00 79.38 272 LEU A C 1
ATOM 2171 O O . LEU A 1 272 ? -12.430 13.731 27.856 1.00 79.38 272 LEU A O 1
ATOM 2175 N N . LEU A 1 273 ? -12.269 12.315 29.602 1.00 73.88 273 LEU A N 1
ATOM 2176 C CA . LEU A 1 273 ? -13.636 12.512 30.088 1.00 73.88 273 LEU A CA 1
ATOM 2177 C C . LEU A 1 273 ? -13.802 13.860 30.800 1.00 73.88 273 LEU A C 1
ATOM 2179 O O . LEU A 1 273 ? -14.859 14.480 30.698 1.00 73.88 273 LEU A O 1
ATOM 2183 N N . THR A 1 274 ? -12.759 14.332 31.484 1.00 73.50 274 THR A N 1
ATOM 2184 C CA . THR A 1 274 ? -12.774 15.611 32.212 1.00 73.50 274 THR A CA 1
ATOM 2185 C C . THR A 1 274 ? -12.507 16.814 31.309 1.00 73.50 274 THR A C 1
ATOM 2187 O O . THR A 1 274 ? -13.120 17.866 31.491 1.00 73.50 274 THR A O 1
ATOM 2190 N N . THR A 1 275 ? -11.636 16.669 30.303 1.00 72.62 275 THR A N 1
ATOM 2191 C CA . THR A 1 275 ? -11.164 17.788 29.475 1.00 72.62 275 THR A CA 1
ATOM 2192 C C . THR A 1 275 ? -11.358 17.498 27.985 1.00 72.62 275 THR A C 1
ATOM 2194 O O . THR A 1 275 ? -10.420 17.203 27.239 1.00 72.62 275 THR A O 1
ATOM 2197 N N . LEU A 1 276 ? -12.603 17.601 27.511 1.00 69.50 276 LEU A N 1
ATOM 2198 C CA . LEU A 1 276 ? -12.930 17.346 26.106 1.00 69.50 276 LEU A CA 1
ATOM 2199 C C . LEU A 1 276 ? -12.335 18.421 25.184 1.00 69.50 276 LEU A C 1
ATOM 2201 O O . LEU A 1 276 ? -12.882 19.506 24.985 1.00 69.50 276 LEU A O 1
ATOM 2205 N N . SER A 1 277 ? -11.204 18.092 24.560 1.00 77.94 277 SER A N 1
ATOM 2206 C CA . SER A 1 277 ? -10.649 18.887 23.464 1.00 77.94 277 SER A CA 1
ATOM 2207 C C . SER A 1 277 ? -11.536 18.816 22.213 1.00 77.94 277 SER A C 1
ATOM 2209 O O . SER A 1 277 ? -12.337 17.895 22.031 1.00 77.94 277 SER A O 1
ATOM 2211 N N . THR A 1 278 ? -11.392 19.779 21.297 1.00 84.19 278 THR A N 1
ATOM 2212 C CA . THR A 1 278 ? -12.148 19.752 20.037 1.00 84.19 278 THR A CA 1
ATOM 2213 C C . THR A 1 278 ? -11.739 18.555 19.171 1.00 84.19 278 THR A C 1
ATOM 2215 O O . THR A 1 278 ? -10.564 18.193 19.095 1.00 84.19 278 THR A O 1
ATOM 2218 N N . LYS A 1 279 ? -12.697 17.980 18.429 1.00 84.38 279 LYS A N 1
ATOM 2219 C CA . LYS A 1 279 ? -12.480 16.821 17.532 1.00 84.38 279 LYS A CA 1
ATOM 2220 C C . LYS A 1 279 ? -11.303 17.007 16.567 1.00 84.38 279 LYS A C 1
ATOM 2222 O O . LYS A 1 279 ? -10.615 16.047 16.231 1.00 84.38 279 LYS A O 1
ATOM 2227 N N . ILE A 1 280 ? -11.068 18.239 16.111 1.00 85.75 280 ILE A N 1
ATOM 2228 C CA . ILE A 1 280 ? -9.953 18.579 15.215 1.00 85.75 280 ILE A CA 1
ATOM 2229 C C . ILE A 1 280 ? -8.613 18.476 15.954 1.00 85.75 280 ILE A C 1
ATOM 2231 O O . ILE A 1 280 ? -7.711 17.798 15.462 1.00 85.75 280 ILE A O 1
ATOM 2235 N N . LYS A 1 281 ? -8.497 19.097 17.137 1.00 88.31 281 LYS A N 1
ATOM 2236 C CA . LYS A 1 281 ? -7.277 19.057 17.958 1.00 88.31 281 LYS A CA 1
ATOM 2237 C C . LYS A 1 281 ? -6.944 17.627 18.381 1.00 88.31 281 LYS A C 1
ATOM 2239 O O . LYS A 1 281 ? -5.795 17.211 18.250 1.00 88.31 281 LYS A O 1
ATOM 2244 N N . TRP A 1 282 ? -7.951 16.847 18.778 1.00 89.81 282 TRP A N 1
ATOM 2245 C CA . TRP A 1 282 ? -7.771 15.434 19.116 1.00 89.81 282 TRP A CA 1
ATOM 2246 C C . TRP A 1 282 ? -7.212 14.625 17.941 1.00 89.81 282 TRP A C 1
ATOM 2248 O O . TRP A 1 282 ? -6.174 13.980 18.064 1.00 89.81 282 TRP A O 1
ATOM 2258 N N . LYS A 1 283 ? -7.834 14.722 16.758 1.00 88.38 283 LYS A N 1
ATOM 2259 C CA . LYS A 1 283 ? -7.356 14.020 15.555 1.00 88.38 283 LYS A CA 1
ATOM 2260 C C . LYS A 1 283 ? -5.929 14.409 15.166 1.00 88.38 283 LYS A C 1
ATOM 2262 O O . LYS A 1 283 ? -5.186 13.558 14.679 1.00 88.38 283 LYS A O 1
ATOM 2267 N N . GLN A 1 284 ? -5.547 15.673 15.349 1.00 90.25 284 GLN A N 1
ATOM 2268 C CA . GLN A 1 284 ? -4.179 16.137 15.107 1.00 90.25 284 GLN A CA 1
ATOM 2269 C C . GLN A 1 284 ? -3.193 15.536 16.114 1.00 90.25 284 GLN A C 1
ATOM 2271 O O . GLN A 1 284 ? -2.161 15.019 15.689 1.00 90.25 284 GLN A O 1
ATOM 2276 N N . SER A 1 285 ? -3.539 15.537 17.405 1.00 91.25 285 SER A N 1
ATOM 2277 C CA . SER A 1 285 ? -2.725 14.941 18.471 1.00 91.25 285 SER A CA 1
ATOM 2278 C C . SER A 1 285 ? -2.504 13.442 18.243 1.00 91.25 285 SER A C 1
ATOM 2280 O O . SER A 1 285 ? -1.365 12.990 18.139 1.00 91.25 285 SER A O 1
ATOM 2282 N N . VAL A 1 286 ? -3.585 12.689 18.009 1.00 92.50 286 VAL A N 1
ATOM 2283 C CA . VAL A 1 286 ? -3.534 11.247 17.713 1.00 92.50 286 VAL A CA 1
ATOM 2284 C C . VAL A 1 286 ? -2.682 10.966 16.477 1.00 92.50 286 VAL A C 1
ATOM 2286 O O . VAL A 1 286 ? -1.828 10.081 16.491 1.00 92.50 286 VAL A O 1
ATOM 2289 N N . ARG A 1 287 ? -2.876 11.732 15.394 1.00 92.38 287 ARG A N 1
ATOM 2290 C CA . ARG A 1 287 ? -2.077 11.573 14.173 1.00 92.38 287 ARG A CA 1
ATOM 2291 C C . ARG A 1 287 ? -0.594 11.818 14.440 1.00 92.38 287 ARG A C 1
ATOM 2293 O O . ARG A 1 287 ? 0.228 11.070 13.918 1.00 92.38 287 ARG A O 1
ATOM 2300 N N . HIS A 1 288 ? -0.257 12.857 15.199 1.00 93.25 288 HIS A N 1
ATOM 2301 C CA . HIS A 1 288 ? 1.127 13.180 15.523 1.00 93.25 288 HIS A CA 1
ATOM 2302 C C . HIS A 1 288 ? 1.769 12.079 16.375 1.00 93.25 288 HIS A C 1
ATOM 2304 O O . HIS A 1 288 ? 2.813 11.561 15.987 1.00 93.25 288 HIS A O 1
ATOM 2310 N N . ALA A 1 289 ? 1.117 11.655 17.460 1.00 94.50 289 ALA A N 1
ATOM 2311 C CA . ALA A 1 289 ? 1.622 10.615 18.357 1.00 94.50 289 ALA A CA 1
ATOM 2312 C C . ALA A 1 289 ? 1.886 9.289 17.622 1.00 94.50 289 ALA A C 1
ATOM 2314 O O . ALA A 1 289 ? 2.987 8.738 17.688 1.00 94.50 289 ALA A O 1
ATOM 2315 N N . ILE A 1 290 ? 0.913 8.823 16.830 1.00 95.31 290 ILE A N 1
ATOM 2316 C CA . ILE A 1 290 ? 1.027 7.570 16.072 1.00 95.31 290 ILE A CA 1
ATOM 2317 C C . ILE A 1 290 ? 2.119 7.671 15.003 1.00 95.31 290 ILE A C 1
ATOM 2319 O O . ILE A 1 290 ? 2.952 6.770 14.885 1.00 95.31 290 ILE A O 1
ATOM 2323 N N . ASN A 1 291 ? 2.161 8.765 14.237 1.00 93.88 291 ASN A N 1
ATOM 2324 C CA . ASN A 1 291 ? 3.186 8.935 13.208 1.00 93.88 291 ASN A CA 1
ATOM 2325 C C . ASN A 1 291 ? 4.592 9.002 13.814 1.00 93.88 291 ASN A C 1
ATOM 2327 O O . ASN A 1 291 ? 5.511 8.402 13.257 1.00 93.88 291 ASN A O 1
ATOM 2331 N N . THR A 1 292 ? 4.769 9.692 14.941 1.00 94.12 292 THR A N 1
ATOM 2332 C CA . THR A 1 292 ? 6.057 9.795 15.640 1.00 94.12 292 THR A CA 1
ATOM 2333 C C . THR A 1 292 ? 6.507 8.432 16.167 1.00 94.12 292 THR A C 1
ATOM 2335 O O . THR A 1 292 ? 7.634 8.017 15.888 1.00 94.12 292 THR A O 1
ATOM 2338 N N . PHE A 1 293 ? 5.616 7.690 16.834 1.00 95.56 293 PHE A N 1
ATOM 2339 C CA . PHE A 1 293 ? 5.897 6.338 17.325 1.00 95.56 293 PHE A CA 1
ATOM 2340 C C . PHE A 1 293 ? 6.349 5.402 16.195 1.00 95.56 293 PHE A C 1
ATOM 2342 O O . PHE A 1 293 ? 7.421 4.798 16.269 1.00 95.56 293 PHE A O 1
ATOM 2349 N N . TRP A 1 294 ? 5.572 5.319 15.109 1.00 94.88 294 TRP A N 1
ATOM 2350 C CA . TRP A 1 294 ? 5.880 4.412 14.000 1.00 94.88 294 TRP A CA 1
ATOM 2351 C C . TRP A 1 294 ? 7.091 4.853 13.182 1.00 94.88 294 TRP A C 1
ATOM 2353 O O . TRP A 1 294 ? 7.856 3.998 12.740 1.00 94.88 294 TRP A O 1
ATOM 2363 N N . SER A 1 295 ? 7.328 6.159 13.029 1.00 93.44 295 SER A N 1
ATOM 2364 C CA . SER A 1 295 ? 8.555 6.654 12.390 1.00 93.44 295 SER A CA 1
ATOM 2365 C C . SER A 1 295 ? 9.788 6.226 13.185 1.00 93.44 295 SER A C 1
ATOM 2367 O O . SER A 1 295 ? 10.736 5.704 12.605 1.00 93.44 295 SER A O 1
ATOM 2369 N N . ASN A 1 296 ? 9.763 6.355 14.514 1.00 93.06 296 ASN A N 1
ATOM 2370 C CA . ASN A 1 296 ? 10.871 5.927 15.371 1.00 93.06 296 ASN A CA 1
ATOM 2371 C C . ASN A 1 296 ? 11.068 4.403 15.342 1.00 93.06 296 ASN A C 1
ATOM 2373 O O . ASN A 1 296 ? 12.193 3.939 15.152 1.00 93.06 296 ASN A O 1
ATOM 2377 N N . LYS A 1 297 ? 9.977 3.630 15.429 1.00 93.62 297 LYS A N 1
ATOM 2378 C CA . LYS A 1 297 ? 10.003 2.160 15.332 1.00 93.62 297 LYS A CA 1
ATOM 2379 C C . LYS A 1 297 ? 10.547 1.674 13.985 1.00 93.62 297 LYS A C 1
ATOM 2381 O O . LYS A 1 297 ? 11.296 0.708 13.921 1.00 93.62 297 LYS A O 1
ATOM 2386 N N . PHE A 1 298 ? 10.204 2.333 12.881 1.00 93.12 298 PHE A N 1
ATOM 2387 C CA . PHE A 1 298 ? 10.738 1.971 11.568 1.00 93.12 298 PHE A CA 1
ATOM 2388 C C . PHE A 1 298 ? 12.182 2.407 11.365 1.00 93.12 298 PHE A C 1
ATOM 2390 O O . PHE A 1 298 ? 12.937 1.687 10.713 1.00 93.12 298 PHE A O 1
ATOM 2397 N N . ARG A 1 299 ? 12.603 3.529 11.955 1.00 91.94 299 ARG A N 1
ATOM 2398 C CA . ARG A 1 299 ? 14.011 3.940 11.951 1.00 91.94 299 ARG A CA 1
ATOM 2399 C C . ARG A 1 299 ? 14.900 2.927 12.664 1.00 91.94 299 ARG A C 1
ATOM 2401 O O . ARG A 1 299 ? 15.954 2.606 12.122 1.00 91.94 299 ARG A O 1
ATOM 2408 N N . SER A 1 300 ? 14.488 2.398 13.819 1.00 90.94 300 SER A N 1
ATOM 2409 C CA . SER A 1 300 ? 15.253 1.348 14.510 1.00 90.94 300 SER A CA 1
ATOM 2410 C C . SER A 1 300 ? 15.300 0.057 13.689 1.00 90.94 300 SER A C 1
ATOM 2412 O O . SER A 1 300 ? 16.387 -0.400 13.343 1.00 90.94 300 SER A O 1
ATOM 2414 N N . LEU A 1 301 ? 14.145 -0.449 13.243 1.00 90.25 301 LEU A N 1
ATOM 2415 C CA . LEU A 1 301 ? 14.067 -1.674 12.434 1.00 90.25 301 LEU A CA 1
ATOM 2416 C C . LEU A 1 301 ? 14.817 -1.566 11.097 1.00 90.25 301 LEU A C 1
ATOM 2418 O O . LEU A 1 301 ? 15.307 -2.562 10.569 1.00 90.25 301 LEU A O 1
ATOM 2422 N N . SER A 1 302 ? 14.904 -0.369 10.514 1.00 88.75 302 SER A N 1
ATOM 2423 C CA . SER A 1 302 ? 15.668 -0.150 9.285 1.00 88.75 302 SER A CA 1
ATOM 2424 C C . SER A 1 302 ? 17.176 -0.256 9.504 1.00 88.75 302 SER A C 1
ATOM 2426 O O . SER A 1 302 ? 17.873 -0.647 8.572 1.00 88.75 302 SER A O 1
ATOM 2428 N N . ARG A 1 303 ? 17.687 0.087 10.695 1.00 87.75 303 ARG A N 1
ATOM 2429 C CA . ARG A 1 303 ? 19.122 -0.007 11.024 1.00 87.75 303 ARG A CA 1
ATOM 2430 C C . ARG A 1 303 ? 19.572 -1.452 11.227 1.00 87.75 303 ARG A C 1
ATOM 2432 O O . ARG A 1 303 ? 20.709 -1.779 10.916 1.00 87.75 303 ARG A O 1
ATOM 2439 N N . GLU A 1 304 ? 18.675 -2.312 11.696 1.00 88.12 304 GLU A N 1
ATOM 2440 C CA . GLU A 1 304 ? 18.942 -3.741 11.907 1.00 88.12 304 GLU A CA 1
ATOM 2441 C C . GLU A 1 304 ? 18.995 -4.535 10.591 1.00 88.12 304 GLU A C 1
ATOM 2443 O O . GLU A 1 304 ? 19.679 -5.553 10.489 1.00 88.12 304 GLU A O 1
ATOM 2448 N N . LYS A 1 305 ? 18.275 -4.086 9.554 1.00 85.88 305 LYS A N 1
ATOM 2449 C CA . LYS A 1 305 ? 18.142 -4.827 8.292 1.00 85.88 305 LYS A CA 1
ATOM 2450 C C . LYS A 1 305 ? 19.232 -4.458 7.288 1.00 85.88 305 LYS A C 1
ATOM 2452 O O . LYS A 1 305 ? 19.200 -3.387 6.686 1.00 85.88 305 LYS A O 1
ATOM 2457 N N . SER A 1 306 ? 20.107 -5.416 6.982 1.00 82.38 306 SER A N 1
ATOM 2458 C CA . SER A 1 306 ? 21.176 -5.272 5.977 1.00 82.38 306 SER A CA 1
ATOM 2459 C C . SER A 1 306 ? 20.668 -4.881 4.581 1.00 82.38 306 SER A C 1
ATOM 2461 O O . SER A 1 306 ? 21.319 -4.114 3.871 1.00 82.38 306 SER A O 1
ATOM 2463 N N . THR A 1 307 ? 19.469 -5.329 4.193 1.00 82.19 307 THR A N 1
ATOM 2464 C CA . THR A 1 307 ? 18.840 -4.982 2.905 1.00 82.19 307 THR A CA 1
ATOM 2465 C C . THR A 1 307 ? 18.463 -3.504 2.789 1.00 82.19 307 THR A C 1
ATOM 2467 O O . THR A 1 307 ? 18.284 -3.009 1.679 1.00 82.19 307 THR A O 1
ATOM 2470 N N . LEU A 1 308 ? 18.324 -2.795 3.917 1.00 83.81 308 LEU A N 1
ATOM 2471 C CA . LEU A 1 308 ? 17.878 -1.399 3.984 1.00 83.81 308 LEU A CA 1
ATOM 2472 C C . LEU A 1 308 ? 19.006 -0.412 4.279 1.00 83.81 308 LEU A C 1
ATOM 2474 O O . LEU A 1 308 ? 18.735 0.767 4.468 1.00 83.81 308 LEU A O 1
ATOM 2478 N N . ILE A 1 309 ? 20.267 -0.847 4.219 1.00 83.12 309 ILE A N 1
ATOM 2479 C CA . ILE A 1 309 ? 21.439 0.010 4.463 1.00 83.12 309 ILE A CA 1
ATOM 2480 C C . ILE A 1 309 ? 21.478 1.270 3.578 1.00 83.12 309 ILE A C 1
ATOM 2482 O O . ILE A 1 309 ? 22.097 2.271 3.921 1.00 83.12 309 ILE A O 1
ATOM 2486 N N . ARG A 1 310 ? 20.807 1.225 2.421 1.00 83.62 310 ARG A N 1
ATOM 2487 C CA . ARG A 1 310 ? 20.755 2.314 1.433 1.00 83.62 310 ARG A CA 1
ATOM 2488 C C . ARG A 1 310 ? 19.565 3.249 1.630 1.00 83.62 310 ARG A C 1
ATOM 2490 O O . ARG A 1 310 ? 19.550 4.335 1.056 1.00 83.62 310 ARG A O 1
ATOM 2497 N N . LEU A 1 311 ? 18.569 2.835 2.409 1.00 84.94 311 LEU A N 1
ATOM 2498 C CA . LEU A 1 311 ? 17.452 3.679 2.792 1.00 84.94 311 LEU A CA 1
ATOM 2499 C C . LEU A 1 311 ? 17.868 4.447 4.048 1.00 84.94 311 LEU A C 1
ATOM 2501 O O . LEU A 1 311 ? 17.906 3.897 5.145 1.00 84.94 311 LEU A O 1
ATOM 2505 N N . SER A 1 312 ? 18.219 5.722 3.880 1.00 81.19 312 SER A N 1
ATOM 2506 C CA . SER A 1 312 ? 18.620 6.568 5.007 1.00 81.19 312 SER A CA 1
ATOM 2507 C C . SER A 1 312 ? 17.497 6.622 6.044 1.00 81.19 312 SER A C 1
ATOM 2509 O O . SER A 1 312 ? 16.372 7.008 5.721 1.00 81.19 312 SER A O 1
ATOM 2511 N N . SER A 1 313 ? 17.800 6.265 7.294 1.00 79.50 313 SER A N 1
ATOM 2512 C CA . SER A 1 313 ? 16.809 6.270 8.376 1.00 79.50 313 SER A CA 1
ATOM 2513 C C . SER A 1 313 ? 16.161 7.647 8.558 1.00 79.50 313 SER A C 1
ATOM 2515 O O . SER A 1 313 ? 14.974 7.733 8.851 1.00 79.50 313 SER A O 1
ATOM 2517 N N . ASP A 1 314 ? 16.896 8.728 8.295 1.00 79.00 314 ASP A N 1
ATOM 2518 C CA . ASP A 1 314 ? 16.400 10.103 8.441 1.00 79.00 314 ASP A CA 1
ATOM 2519 C C . ASP A 1 314 ? 15.328 10.463 7.403 1.00 79.00 314 ASP A C 1
ATOM 2521 O O . ASP A 1 314 ? 14.561 11.402 7.591 1.00 79.00 314 ASP A O 1
ATOM 2525 N N . THR A 1 315 ? 15.246 9.701 6.308 1.00 78.69 315 THR A N 1
ATOM 2526 C CA . THR A 1 315 ? 14.209 9.872 5.277 1.00 78.69 315 THR A CA 1
ATOM 2527 C C . THR A 1 315 ? 12.914 9.122 5.593 1.00 78.69 315 THR A C 1
ATOM 2529 O O . THR A 1 315 ? 11.925 9.280 4.876 1.00 78.69 315 THR A O 1
ATOM 2532 N N . ILE A 1 316 ? 12.900 8.317 6.661 1.00 83.56 316 ILE A N 1
ATOM 2533 C CA . ILE A 1 316 ? 11.733 7.548 7.094 1.00 83.56 316 ILE A CA 1
ATOM 2534 C C . ILE A 1 316 ? 10.854 8.439 7.974 1.00 83.56 316 ILE A C 1
ATOM 2536 O O . ILE A 1 316 ? 11.115 8.604 9.170 1.00 83.56 316 ILE A O 1
ATOM 2540 N N . ASN A 1 317 ? 9.804 8.988 7.361 1.00 86.44 317 ASN A N 1
ATOM 2541 C CA . ASN A 1 317 ? 8.767 9.781 8.016 1.00 86.44 317 ASN A CA 1
ATOM 2542 C C . ASN A 1 317 ? 7.385 9.243 7.644 1.00 86.44 317 ASN A C 1
ATOM 2544 O O . ASN A 1 317 ? 6.971 9.278 6.485 1.00 86.44 317 ASN A O 1
ATOM 2548 N N . ILE A 1 318 ? 6.638 8.769 8.635 1.00 89.19 318 ILE A N 1
ATOM 2549 C CA . ILE A 1 318 ? 5.282 8.274 8.415 1.00 89.19 318 ILE A CA 1
ATOM 2550 C C . ILE A 1 318 ? 4.311 9.440 8.220 1.00 89.19 318 ILE A C 1
ATOM 2552 O O . ILE A 1 318 ? 4.333 10.437 8.942 1.00 89.19 318 ILE A O 1
ATOM 2556 N N . GLY A 1 319 ? 3.436 9.309 7.223 1.00 83.00 319 GLY A N 1
ATOM 2557 C CA . GLY A 1 319 ? 2.542 10.366 6.756 1.00 83.00 319 GLY A CA 1
ATOM 2558 C C . GLY A 1 319 ? 3.119 11.227 5.631 1.00 83.00 319 GLY A C 1
ATOM 2559 O O . GLY A 1 319 ? 2.351 11.959 5.002 1.00 83.00 319 GLY A O 1
ATOM 2560 N N . GLU A 1 320 ? 4.416 11.114 5.333 1.00 86.88 320 GLU A N 1
ATOM 2561 C CA . GLU A 1 320 ? 5.062 11.807 4.223 1.00 86.88 320 GLU A CA 1
ATOM 2562 C C . GLU A 1 320 ? 5.548 10.824 3.163 1.00 86.88 320 GLU A C 1
ATOM 2564 O O . GLU A 1 320 ? 6.263 9.869 3.441 1.00 86.88 320 GLU A O 1
ATOM 2569 N N . ILE A 1 321 ? 5.193 11.086 1.907 1.00 86.94 321 ILE A N 1
ATOM 2570 C CA . ILE A 1 321 ? 5.658 10.262 0.791 1.00 86.94 321 ILE A CA 1
ATOM 2571 C C . ILE A 1 321 ? 7.154 10.506 0.571 1.00 86.94 321 ILE A C 1
ATOM 2573 O O . ILE A 1 321 ? 7.607 11.659 0.540 1.00 86.94 321 ILE A O 1
ATOM 2577 N N . HIS A 1 322 ? 7.909 9.429 0.360 1.00 90.56 322 HIS A N 1
ATOM 2578 C CA . HIS A 1 322 ? 9.340 9.501 0.111 1.00 90.56 322 HIS A CA 1
ATOM 2579 C C . HIS A 1 322 ? 9.643 10.260 -1.200 1.00 90.56 322 HIS A C 1
ATOM 2581 O O . HIS A 1 322 ? 8.908 10.120 -2.188 1.00 90.56 322 HIS A O 1
ATOM 2587 N N . PRO A 1 323 ? 10.742 11.040 -1.270 1.00 86.31 323 PRO A N 1
ATOM 2588 C CA . PRO A 1 323 ? 11.100 11.825 -2.455 1.00 86.31 323 PRO A CA 1
ATOM 2589 C C . PRO A 1 323 ? 11.161 11.032 -3.767 1.00 86.31 323 PRO A C 1
ATOM 2591 O O . PRO A 1 323 ? 10.908 11.589 -4.834 1.00 86.31 323 PRO A O 1
ATOM 2594 N N . VAL A 1 324 ? 11.437 9.724 -3.697 1.00 88.50 324 VAL A N 1
ATOM 2595 C CA . VAL A 1 324 ? 11.471 8.840 -4.876 1.00 88.50 324 VAL A CA 1
ATOM 2596 C C . VAL A 1 324 ? 10.156 8.848 -5.660 1.00 88.50 324 VAL A C 1
ATOM 2598 O O . VAL A 1 324 ? 10.188 8.849 -6.884 1.00 88.50 324 VAL A O 1
ATOM 2601 N N . TRP A 1 325 ? 9.014 8.928 -4.969 1.00 84.38 325 TRP A N 1
ATOM 2602 C CA . TRP A 1 325 ? 7.696 8.976 -5.605 1.00 84.38 325 TRP A CA 1
ATOM 2603 C C . TRP A 1 325 ? 7.208 10.411 -5.826 1.00 84.38 325 TRP A C 1
ATOM 2605 O O . TRP A 1 325 ? 6.445 10.656 -6.753 1.00 84.38 325 TRP A O 1
ATOM 2615 N N . LYS A 1 326 ? 7.671 11.379 -5.017 1.00 79.56 326 LYS A N 1
ATOM 2616 C CA . LYS A 1 326 ? 7.359 12.811 -5.212 1.00 79.56 326 LYS A CA 1
ATOM 2617 C C . LYS A 1 326 ? 7.970 13.377 -6.495 1.00 79.56 326 LYS A C 1
ATOM 2619 O O . LYS A 1 326 ? 7.373 14.249 -7.109 1.00 79.56 326 LYS A O 1
ATOM 2624 N N . THR A 1 327 ? 9.158 12.901 -6.863 1.00 77.56 327 THR A N 1
ATOM 2625 C CA . THR A 1 327 ? 9.905 13.369 -8.044 1.00 77.56 327 THR A CA 1
ATOM 2626 C C . THR A 1 327 ? 9.479 12.687 -9.344 1.00 77.56 327 THR A C 1
ATOM 2628 O O . THR A 1 327 ? 9.907 13.110 -10.414 1.00 77.56 327 THR A O 1
ATOM 2631 N N . ALA A 1 328 ? 8.647 11.645 -9.271 1.00 75.19 328 ALA A N 1
ATOM 2632 C CA . ALA A 1 328 ? 8.107 10.976 -10.446 1.00 75.19 328 ALA A CA 1
ATOM 2633 C C . ALA A 1 328 ? 6.926 11.779 -11.008 1.00 75.19 328 ALA A C 1
ATOM 2635 O O . ALA A 1 328 ? 5.946 12.016 -10.298 1.00 75.19 328 ALA A O 1
ATOM 2636 N N . THR A 1 329 ? 7.016 12.180 -12.276 1.00 71.00 329 THR A N 1
ATOM 2637 C CA . THR A 1 329 ? 5.890 12.763 -13.019 1.00 71.00 329 THR A CA 1
ATOM 2638 C C . THR A 1 329 ? 4.866 11.674 -13.380 1.00 71.00 329 THR A C 1
ATOM 2640 O O . THR A 1 329 ? 5.061 10.493 -13.083 1.00 71.00 329 THR A O 1
ATOM 2643 N N . GLU A 1 330 ? 3.754 12.052 -14.013 1.00 64.50 330 GLU A N 1
ATOM 2644 C CA . GLU A 1 330 ? 2.747 11.105 -14.526 1.00 64.50 330 GLU A CA 1
ATOM 2645 C C . GLU A 1 330 ? 3.188 10.417 -15.832 1.00 64.50 330 GLU A C 1
ATOM 2647 O O . GLU A 1 330 ? 2.494 9.547 -16.351 1.00 64.50 330 GLU A O 1
ATOM 2652 N N . ILE A 1 331 ? 4.370 10.764 -16.356 1.00 67.38 331 ILE A N 1
ATOM 2653 C CA . ILE A 1 331 ? 4.918 10.172 -17.574 1.00 67.38 331 ILE A CA 1
ATOM 2654 C C . ILE A 1 331 ? 5.398 8.740 -17.264 1.00 67.38 331 ILE A C 1
ATOM 2656 O O . ILE A 1 331 ? 6.246 8.558 -16.382 1.00 67.38 331 ILE A O 1
ATOM 2660 N N . PRO A 1 332 ? 4.966 7.713 -18.024 1.00 62.47 332 PRO A N 1
ATOM 2661 C CA . PRO A 1 332 ? 5.312 6.313 -17.751 1.00 62.47 332 PRO A CA 1
ATOM 2662 C C . PRO A 1 332 ? 6.820 6.038 -17.645 1.00 62.47 332 PRO A C 1
ATOM 2664 O O . PRO A 1 332 ? 7.263 5.224 -16.834 1.00 62.47 332 PRO A O 1
ATOM 2667 N N . GLY A 1 333 ? 7.635 6.737 -18.441 1.00 69.69 333 GLY A N 1
ATOM 2668 C 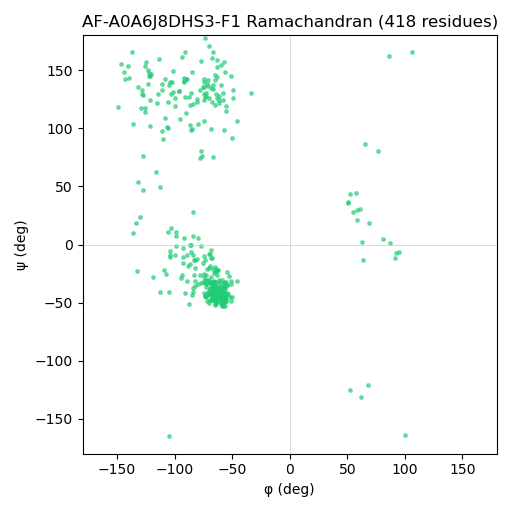CA . GLY A 1 333 ? 9.094 6.623 -18.394 1.00 69.69 333 GLY A CA 1
ATOM 2669 C C . GLY A 1 333 ? 9.700 7.074 -17.060 1.00 69.69 333 GLY A C 1
ATOM 2670 O O . GLY A 1 333 ? 10.627 6.436 -16.560 1.00 69.69 333 GLY A O 1
ATOM 2671 N N . ASP A 1 334 ? 9.165 8.129 -16.447 1.00 77.19 334 ASP A N 1
ATOM 2672 C CA . ASP A 1 334 ? 9.657 8.635 -15.163 1.00 77.19 334 ASP A CA 1
ATOM 2673 C C . ASP A 1 334 ? 9.189 7.770 -13.992 1.00 77.19 334 ASP A C 1
ATOM 2675 O O . ASP A 1 334 ? 9.958 7.538 -13.055 1.00 77.19 334 ASP A O 1
ATOM 2679 N N . ILE A 1 335 ? 7.985 7.198 -14.087 1.00 72.38 335 ILE A N 1
ATOM 2680 C CA . ILE A 1 335 ? 7.488 6.194 -13.138 1.00 72.38 335 ILE A CA 1
ATOM 2681 C C . ILE A 1 335 ? 8.406 4.964 -13.145 1.00 72.38 335 ILE A C 1
ATOM 2683 O O . ILE A 1 335 ? 8.857 4.526 -12.085 1.00 72.38 335 ILE A O 1
ATOM 2687 N N . LYS A 1 336 ? 8.789 4.458 -14.327 1.00 78.62 336 LYS A N 1
ATOM 2688 C CA . LYS A 1 336 ? 9.749 3.344 -14.446 1.00 78.62 336 LYS A CA 1
ATOM 2689 C C . LYS A 1 336 ? 11.100 3.676 -13.806 1.00 78.62 336 LYS A C 1
ATOM 2691 O O . LYS A 1 336 ? 11.626 2.866 -13.042 1.00 78.62 336 LYS A O 1
ATOM 2696 N N . LYS A 1 337 ? 11.641 4.879 -14.037 1.00 85.50 337 LYS A N 1
ATOM 2697 C CA . LYS A 1 337 ? 12.880 5.335 -13.374 1.00 85.50 337 LYS A CA 1
ATOM 2698 C C . LYS A 1 337 ? 12.727 5.367 -11.850 1.00 85.50 337 LYS A C 1
ATOM 2700 O O . LYS A 1 337 ? 13.644 4.959 -11.138 1.00 85.50 337 LYS A O 1
ATOM 2705 N N . ALA A 1 338 ? 11.593 5.843 -11.336 1.00 86.69 338 ALA A N 1
ATOM 2706 C CA . ALA A 1 338 ? 11.318 5.894 -9.902 1.00 86.69 338 ALA A CA 1
ATOM 2707 C C . ALA A 1 338 ? 11.204 4.498 -9.273 1.00 86.69 338 ALA A C 1
ATOM 2709 O O . ALA A 1 338 ? 11.766 4.270 -8.203 1.00 86.69 338 ALA A O 1
ATOM 2710 N N . ILE A 1 339 ? 10.583 3.540 -9.967 1.00 85.06 339 ILE A N 1
ATOM 2711 C CA . ILE A 1 339 ? 10.526 2.133 -9.540 1.00 85.06 339 ILE A CA 1
ATOM 2712 C C . ILE A 1 339 ? 11.927 1.539 -9.455 1.00 85.06 339 ILE A C 1
ATOM 2714 O O . ILE A 1 339 ? 12.270 0.919 -8.449 1.00 85.06 339 ILE A O 1
ATOM 2718 N N . THR A 1 340 ? 12.768 1.772 -10.463 1.00 88.31 340 THR A N 1
ATOM 2719 C CA . THR A 1 340 ? 14.167 1.328 -10.435 1.00 88.31 340 THR A CA 1
ATOM 2720 C C . THR A 1 340 ? 14.911 1.922 -9.238 1.00 88.31 340 THR A C 1
ATOM 2722 O O . THR A 1 340 ? 15.560 1.186 -8.494 1.00 88.31 340 THR A O 1
ATOM 2725 N N . LYS A 1 341 ? 14.751 3.225 -8.967 1.00 89.88 341 LYS A N 1
ATOM 2726 C CA . LYS A 1 341 ? 15.328 3.876 -7.777 1.00 89.88 341 LYS A CA 1
ATOM 2727 C C . LYS A 1 341 ? 14.820 3.245 -6.475 1.00 89.88 341 LYS A C 1
ATOM 2729 O O . LYS A 1 341 ? 15.624 2.945 -5.5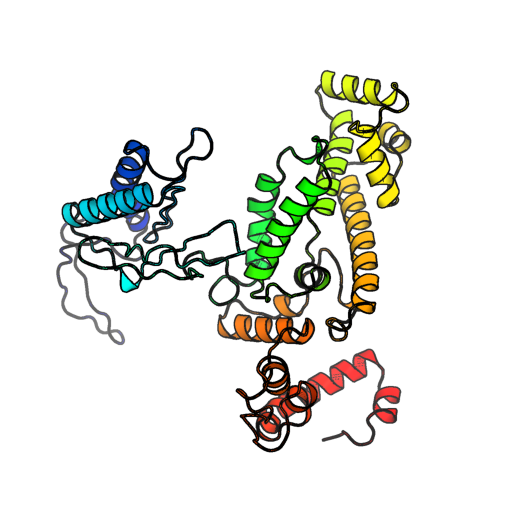97 1.00 89.88 341 LYS A O 1
ATOM 2734 N N . ALA A 1 342 ? 13.516 2.997 -6.352 1.00 90.38 342 ALA A N 1
ATOM 2735 C CA . ALA A 1 342 ? 12.923 2.364 -5.174 1.00 90.38 342 ALA A CA 1
ATOM 2736 C C . ALA A 1 342 ? 13.455 0.936 -4.958 1.00 90.38 342 ALA A C 1
ATOM 2738 O O . ALA A 1 342 ? 13.787 0.553 -3.835 1.00 90.38 342 ALA A O 1
ATOM 2739 N N . ARG A 1 343 ? 13.624 0.155 -6.031 1.00 90.00 343 ARG A N 1
ATOM 2740 C CA . ARG A 1 343 ? 14.227 -1.185 -5.967 1.00 90.00 343 ARG A CA 1
ATOM 2741 C C . ARG A 1 343 ? 15.697 -1.143 -5.547 1.00 90.00 343 ARG A C 1
ATOM 2743 O O . ARG A 1 343 ? 16.129 -1.986 -4.765 1.00 90.00 343 ARG A O 1
ATOM 2750 N N . ILE A 1 344 ? 16.462 -0.149 -6.000 1.00 90.19 344 ILE A N 1
ATOM 2751 C CA . ILE A 1 344 ? 17.859 0.040 -5.572 1.00 90.19 344 ILE A CA 1
ATOM 2752 C C . ILE A 1 344 ? 17.930 0.390 -4.078 1.00 90.19 344 ILE A C 1
ATOM 2754 O O . ILE A 1 344 ? 18.719 -0.219 -3.348 1.00 90.19 344 ILE A O 1
ATOM 2758 N N . LEU A 1 345 ? 17.084 1.319 -3.613 1.00 89.38 345 LEU A N 1
ATOM 2759 C CA . LEU A 1 345 ? 17.014 1.743 -2.206 1.00 89.38 345 LEU A CA 1
ATOM 2760 C C . LEU A 1 345 ? 16.639 0.594 -1.264 1.00 89.38 345 LEU A C 1
ATOM 2762 O O . LEU A 1 345 ? 17.171 0.500 -0.163 1.00 89.38 345 LEU A O 1
ATOM 2766 N N . THR A 1 346 ? 15.748 -0.290 -1.709 1.00 88.44 346 THR A N 1
ATOM 2767 C CA . THR A 1 346 ? 15.286 -1.451 -0.931 1.00 88.44 346 THR A CA 1
ATOM 2768 C C . THR A 1 346 ? 16.181 -2.684 -1.070 1.00 88.44 346 THR A C 1
ATOM 2770 O O . THR A 1 346 ? 15.881 -3.719 -0.479 1.00 88.44 346 THR A O 1
ATOM 2773 N N . GLY A 1 347 ? 17.253 -2.606 -1.869 1.00 86.25 347 GLY A N 1
ATOM 2774 C CA . GLY A 1 347 ? 18.148 -3.737 -2.124 1.00 86.25 347 GLY A CA 1
ATOM 2775 C C . GLY A 1 347 ? 17.519 -4.859 -2.955 1.00 86.25 347 GLY A C 1
ATOM 2776 O O . GLY A 1 347 ? 18.015 -5.980 -2.942 1.00 86.25 347 GLY A O 1
ATOM 2777 N N . THR A 1 348 ? 16.430 -4.576 -3.670 1.00 86.12 348 THR A N 1
ATOM 2778 C CA . THR A 1 348 ? 15.668 -5.570 -4.441 1.00 86.12 348 THR A CA 1
ATOM 2779 C C . THR A 1 348 ? 15.898 -5.504 -5.948 1.00 86.12 348 THR A C 1
ATOM 2781 O O . THR A 1 348 ? 15.401 -6.371 -6.669 1.00 86.12 348 THR A O 1
ATOM 2784 N N . TYR A 1 349 ? 16.651 -4.509 -6.428 1.00 87.56 349 TYR A N 1
ATOM 2785 C CA . TYR A 1 349 ? 17.077 -4.428 -7.824 1.00 87.56 349 TYR A CA 1
ATOM 2786 C C . TYR A 1 349 ? 18.059 -5.561 -8.147 1.00 87.56 349 TYR A C 1
ATOM 2788 O O . TYR A 1 349 ? 19.080 -5.703 -7.474 1.00 87.56 349 TYR A O 1
ATOM 2796 N N . LEU A 1 350 ? 17.719 -6.370 -9.150 1.00 83.31 350 LEU A N 1
ATOM 2797 C CA . LEU A 1 350 ? 18.529 -7.495 -9.605 1.00 83.31 350 LEU A CA 1
ATOM 2798 C C . LEU A 1 350 ? 19.590 -6.985 -10.586 1.00 83.31 350 LEU A C 1
ATOM 2800 O O . LEU A 1 350 ? 19.260 -6.360 -11.588 1.00 83.31 350 LEU A O 1
ATOM 2804 N N . LEU A 1 351 ? 20.852 -7.222 -10.244 1.00 85.88 351 LEU A N 1
ATOM 2805 C CA . LEU A 1 351 ? 22.018 -7.022 -11.109 1.00 85.88 351 LEU A CA 1
ATOM 2806 C C . LEU A 1 351 ? 22.635 -8.390 -11.413 1.00 85.88 351 LEU A C 1
ATOM 2808 O O . LEU A 1 351 ? 22.437 -9.307 -10.607 1.00 85.88 351 LEU A O 1
ATOM 2812 N N . GLN A 1 352 ? 23.434 -8.521 -12.476 1.00 83.50 352 GLN A N 1
ATOM 2813 C CA . GLN A 1 352 ? 24.010 -9.814 -12.885 1.00 83.50 352 GLN A CA 1
ATOM 2814 C C . GLN A 1 352 ? 24.777 -10.514 -11.759 1.00 83.50 352 GLN A C 1
ATOM 2816 O O . GLN A 1 352 ? 24.560 -11.695 -11.509 1.00 83.50 352 GLN A O 1
ATOM 2821 N N . ALA A 1 353 ? 25.577 -9.790 -10.968 1.00 79.94 353 ALA A N 1
ATOM 2822 C CA . ALA A 1 353 ? 26.296 -10.399 -9.842 1.00 79.94 353 ALA A CA 1
ATOM 2823 C C . ALA A 1 353 ? 25.360 -10.938 -8.742 1.00 79.94 353 ALA A C 1
ATOM 2825 O O . ALA A 1 353 ? 25.738 -11.796 -7.948 1.00 79.94 353 ALA A O 1
ATOM 2826 N N . THR A 1 354 ? 24.140 -10.406 -8.648 1.00 81.25 354 THR A N 1
ATOM 2827 C CA . THR A 1 354 ? 23.110 -10.914 -7.732 1.00 81.25 354 THR A CA 1
ATOM 2828 C C . THR A 1 354 ? 22.364 -12.087 -8.360 1.00 81.25 354 THR A C 1
ATOM 2830 O O . THR A 1 354 ? 22.125 -13.070 -7.670 1.00 81.25 354 THR A O 1
ATOM 2833 N N . GLU A 1 355 ? 22.037 -12.022 -9.651 1.00 80.81 355 GLU A N 1
ATOM 2834 C CA . GLU A 1 355 ? 21.394 -13.119 -10.388 1.00 80.81 355 GLU A CA 1
ATOM 2835 C C . GLU A 1 355 ? 22.280 -14.369 -10.438 1.00 80.81 355 GLU A C 1
ATOM 2837 O O . GLU A 1 355 ? 21.812 -15.444 -10.076 1.00 80.81 355 GLU A O 1
ATOM 2842 N N . ALA A 1 356 ? 23.576 -14.221 -10.725 1.00 79.44 356 ALA A N 1
ATOM 2843 C CA . ALA A 1 356 ? 24.565 -15.302 -10.711 1.00 79.44 356 ALA A CA 1
ATOM 2844 C C . ALA A 1 356 ? 24.697 -16.009 -9.356 1.00 79.44 356 ALA A C 1
ATOM 2846 O O . ALA A 1 356 ? 24.950 -17.211 -9.307 1.00 79.44 356 ALA A O 1
ATOM 2847 N N . LYS A 1 357 ? 24.465 -15.296 -8.245 1.00 80.19 357 LYS A N 1
ATOM 2848 C CA . LYS A 1 357 ? 24.436 -15.905 -6.905 1.00 80.19 357 LYS A CA 1
ATOM 2849 C C . LYS A 1 357 ? 23.199 -16.768 -6.670 1.00 80.19 357 LYS A C 1
ATOM 2851 O O . LYS A 1 357 ? 23.276 -17.714 -5.894 1.00 80.19 357 LYS A O 1
ATOM 2856 N N . PHE A 1 358 ? 22.071 -16.434 -7.296 1.00 75.31 358 PHE A N 1
ATOM 2857 C CA . PHE A 1 358 ? 20.828 -17.199 -7.171 1.00 75.31 358 PHE A CA 1
ATOM 2858 C C . PHE A 1 358 ? 20.724 -18.324 -8.216 1.00 75.31 358 PHE A C 1
ATOM 2860 O O . PHE A 1 358 ? 20.165 -19.370 -7.905 1.00 75.31 358 PHE A O 1
ATOM 2867 N N . ASN A 1 359 ? 21.305 -18.142 -9.407 1.00 78.62 359 ASN A N 1
ATOM 2868 C CA . ASN A 1 359 ? 21.273 -19.080 -10.535 1.00 78.62 359 ASN A CA 1
ATOM 2869 C C . ASN A 1 359 ? 22.682 -19.604 -10.863 1.00 78.62 359 ASN A C 1
ATOM 2871 O O . ASN A 1 359 ? 23.220 -19.369 -11.950 1.00 78.62 359 ASN A O 1
ATOM 2875 N N . ILE A 1 360 ? 23.291 -20.298 -9.899 1.00 72.00 360 ILE A N 1
ATOM 2876 C CA . ILE A 1 360 ? 24.665 -20.807 -10.003 1.00 72.00 360 ILE A CA 1
ATOM 2877 C C . ILE A 1 360 ? 24.804 -21.674 -11.267 1.00 72.00 360 ILE A C 1
ATOM 2879 O O . ILE A 1 360 ? 24.125 -22.688 -11.410 1.00 72.00 360 ILE A O 1
ATOM 2883 N N . GLY A 1 361 ? 25.686 -21.261 -12.182 1.00 66.25 361 GLY A N 1
ATOM 2884 C CA . GLY A 1 361 ? 26.009 -21.987 -13.416 1.00 66.25 361 GLY A CA 1
ATOM 2885 C C . GLY A 1 361 ? 25.198 -21.604 -14.661 1.00 66.25 361 GLY A C 1
ATOM 2886 O O . GLY A 1 361 ? 25.552 -22.055 -15.745 1.00 66.25 361 GLY A O 1
ATOM 2887 N N . SER A 1 362 ? 24.161 -20.762 -14.546 1.00 75.56 362 SER A N 1
ATOM 2888 C CA . SER A 1 362 ? 23.330 -20.348 -15.695 1.00 75.56 362 SER A CA 1
ATOM 2889 C C . SER A 1 362 ? 23.512 -18.890 -16.120 1.00 75.56 362 SER A C 1
ATOM 2891 O O . SER A 1 362 ? 23.175 -18.555 -17.255 1.00 75.56 362 SER A O 1
ATOM 2893 N N . THR A 1 363 ? 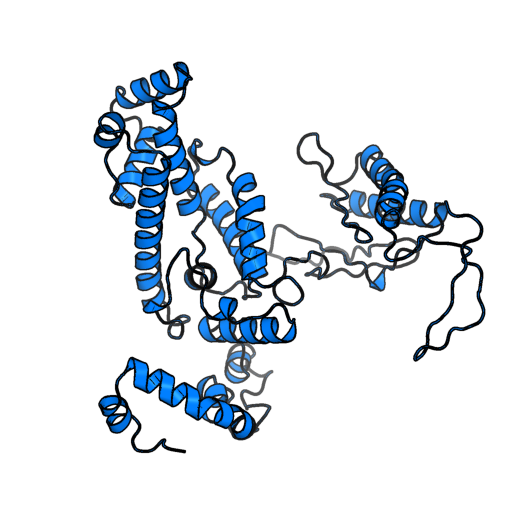23.992 -18.013 -15.239 1.00 77.38 363 THR A N 1
ATOM 2894 C CA . THR A 1 363 ? 24.131 -16.576 -15.527 1.00 77.38 363 THR A CA 1
ATOM 2895 C C . THR A 1 363 ? 25.536 -16.093 -15.205 1.00 77.38 363 THR A C 1
ATOM 2897 O O . THR A 1 363 ? 26.043 -16.340 -14.109 1.00 77.38 363 THR A O 1
ATOM 2900 N N . ASP A 1 364 ? 26.144 -15.400 -16.163 1.00 82.00 364 ASP A N 1
ATOM 2901 C CA . ASP A 1 364 ? 27.467 -14.791 -16.038 1.00 82.00 364 ASP A CA 1
ATOM 2902 C C . ASP A 1 364 ? 27.380 -13.527 -15.156 1.00 82.00 364 ASP A C 1
ATOM 2904 O O . ASP A 1 364 ? 26.579 -12.640 -15.457 1.00 82.00 364 ASP A O 1
ATOM 2908 N N . PRO A 1 365 ? 28.159 -13.413 -14.060 1.00 83.88 365 PRO A N 1
ATOM 2909 C CA . PRO A 1 365 ? 28.136 -12.236 -13.191 1.00 83.88 365 PRO A CA 1
ATOM 2910 C C . PRO A 1 365 ? 28.695 -10.965 -13.849 1.00 83.88 365 PRO A C 1
ATOM 2912 O O . PRO A 1 365 ? 28.548 -9.879 -13.275 1.00 83.88 365 PRO A O 1
ATOM 2915 N N . ILE A 1 366 ? 29.352 -11.070 -15.008 1.00 86.94 366 ILE A N 1
ATOM 2916 C CA . ILE A 1 366 ? 29.984 -9.949 -15.707 1.00 86.94 366 ILE A CA 1
ATOM 2917 C C . ILE A 1 366 ? 28.944 -8.921 -16.180 1.00 86.94 366 ILE A C 1
ATOM 2919 O O . ILE A 1 366 ? 27.852 -9.239 -16.647 1.00 86.94 366 ILE A O 1
ATOM 2923 N N . CYS A 1 367 ? 29.301 -7.637 -16.087 1.00 85.94 367 CYS A N 1
ATOM 2924 C CA . CYS A 1 367 ? 28.456 -6.547 -16.552 1.00 85.94 367 CYS A CA 1
ATOM 2925 C C . CYS A 1 367 ? 28.178 -6.636 -18.061 1.00 85.94 367 CYS A C 1
ATOM 2927 O O . CYS A 1 367 ? 29.118 -6.569 -18.858 1.00 85.94 367 CYS A O 1
ATOM 2929 N N . PRO A 1 368 ? 26.901 -6.660 -18.489 1.00 84.50 368 PRO A N 1
ATOM 2930 C CA . PRO A 1 368 ? 26.551 -6.796 -19.901 1.00 84.50 368 PRO A CA 1
ATOM 2931 C C . PRO A 1 368 ? 26.906 -5.542 -20.713 1.00 84.50 368 PRO A C 1
ATOM 2933 O O . PRO A 1 368 ? 27.037 -5.610 -21.933 1.00 84.50 368 PRO A O 1
ATOM 2936 N N . LEU A 1 369 ? 27.073 -4.394 -20.042 1.00 86.38 369 LEU A N 1
ATOM 2937 C CA . LEU A 1 369 ? 27.354 -3.107 -20.676 1.00 86.38 369 LEU A CA 1
ATOM 2938 C C . LEU A 1 369 ? 28.840 -2.887 -20.959 1.00 86.38 369 LEU A C 1
ATOM 2940 O O . LEU A 1 369 ? 29.179 -2.347 -22.009 1.00 86.38 369 LEU A O 1
ATOM 2944 N N . CYS A 1 370 ? 29.718 -3.225 -20.011 1.00 85.88 370 CYS A N 1
ATOM 2945 C CA . CYS A 1 370 ? 31.156 -2.981 -20.152 1.00 85.88 370 CYS A CA 1
ATOM 2946 C C . CYS A 1 370 ? 31.960 -4.258 -20.406 1.00 85.88 370 CYS A C 1
ATOM 2948 O O . CYS A 1 370 ? 33.017 -4.174 -21.016 1.00 85.88 370 CYS A O 1
ATOM 2950 N N . LYS A 1 371 ? 31.461 -5.424 -19.976 1.00 86.62 371 LYS A N 1
ATOM 2951 C CA . LYS A 1 371 ? 32.130 -6.731 -20.065 1.00 86.62 371 LYS A CA 1
ATOM 2952 C C . LYS A 1 371 ? 33.499 -6.822 -19.368 1.00 86.62 371 LYS A C 1
ATOM 2954 O O . LYS A 1 371 ? 34.291 -7.691 -19.708 1.00 86.62 371 LYS A O 1
ATOM 2959 N N . LEU A 1 372 ? 33.790 -5.929 -18.415 1.00 83.62 372 LEU A N 1
ATOM 2960 C CA . LEU A 1 372 ? 35.103 -5.837 -17.752 1.00 83.62 372 LEU A CA 1
ATOM 2961 C C . LEU A 1 372 ? 35.117 -6.391 -16.323 1.00 83.62 372 LEU A C 1
ATOM 2963 O O . LEU A 1 372 ? 36.083 -7.025 -15.920 1.00 83.62 372 LEU A O 1
ATOM 2967 N N . GLU A 1 373 ? 34.067 -6.128 -15.546 1.00 87.00 373 GLU A N 1
ATOM 2968 C CA . GLU A 1 373 ? 33.964 -6.513 -14.134 1.00 87.00 373 GLU A CA 1
ATOM 2969 C C . GLU A 1 373 ? 32.564 -7.065 -13.835 1.00 87.00 373 GLU A C 1
ATOM 2971 O O . GLU A 1 373 ? 31.625 -6.859 -14.611 1.00 87.00 373 GLU A O 1
ATOM 2976 N N . GLU A 1 374 ? 32.407 -7.720 -12.683 1.00 85.62 374 GLU A N 1
ATOM 2977 C CA . GLU A 1 374 ? 31.105 -8.170 -12.187 1.00 85.62 374 GLU A CA 1
ATOM 2978 C C . GLU A 1 374 ? 30.127 -7.001 -11.977 1.00 85.62 374 GLU A C 1
ATOM 2980 O O . GLU A 1 374 ? 30.467 -5.963 -11.395 1.00 85.62 374 GLU A O 1
ATOM 2985 N N . GLU A 1 375 ? 28.868 -7.182 -12.380 1.00 87.00 375 GLU A N 1
ATOM 2986 C CA . GLU A 1 375 ? 27.822 -6.175 -12.201 1.00 87.00 375 GLU A CA 1
ATOM 2987 C C . GLU A 1 375 ? 27.298 -6.150 -10.761 1.00 87.00 375 GLU A C 1
ATOM 2989 O O . GLU A 1 375 ? 26.198 -6.603 -10.444 1.00 87.00 375 GLU A O 1
ATOM 2994 N N . ASN A 1 376 ? 28.088 -5.603 -9.847 1.00 86.50 376 ASN A N 1
ATOM 2995 C CA . ASN A 1 376 ? 27.599 -5.239 -8.523 1.00 86.50 376 ASN A CA 1
ATOM 2996 C C . ASN A 1 376 ? 27.095 -3.784 -8.511 1.00 86.50 376 ASN A C 1
ATOM 2998 O O . ASN A 1 376 ? 27.352 -2.996 -9.423 1.00 86.50 376 ASN A O 1
ATOM 3002 N N . LEU A 1 377 ? 26.357 -3.397 -7.463 1.00 84.75 377 LEU A N 1
ATOM 3003 C CA . LEU A 1 377 ? 25.765 -2.054 -7.419 1.00 84.75 377 LEU A CA 1
ATOM 3004 C C . LEU A 1 377 ? 26.832 -0.949 -7.436 1.00 84.75 377 LEU A C 1
ATOM 3006 O O . LEU A 1 377 ? 26.605 0.110 -8.014 1.00 84.75 377 LEU A O 1
ATOM 3010 N N . GLN A 1 378 ? 27.994 -1.185 -6.821 1.00 85.06 378 GLN A N 1
ATOM 3011 C CA . GLN A 1 378 ? 29.086 -0.216 -6.827 1.00 85.06 378 GLN A CA 1
ATOM 3012 C C . GLN A 1 378 ? 29.622 -0.010 -8.246 1.00 85.06 378 GLN A C 1
ATOM 3014 O O . GLN A 1 378 ? 29.791 1.135 -8.670 1.00 85.06 378 GLN A O 1
ATOM 3019 N N . HIS A 1 379 ? 29.823 -1.089 -9.000 1.00 85.31 379 HIS A N 1
ATOM 3020 C CA . HIS A 1 379 ? 30.206 -1.038 -10.402 1.00 85.31 379 HIS A CA 1
ATOM 3021 C C . HIS A 1 379 ? 29.156 -0.278 -11.219 1.00 85.31 379 HIS A C 1
ATOM 3023 O O . HIS A 1 379 ? 29.483 0.722 -11.860 1.00 85.31 379 HIS A O 1
ATOM 3029 N N . PHE A 1 380 ? 27.886 -0.675 -11.104 1.00 85.88 380 PHE A N 1
ATOM 3030 C CA . PHE A 1 380 ? 26.764 -0.062 -11.815 1.00 85.88 380 PHE A CA 1
ATOM 3031 C C . PHE A 1 380 ? 26.645 1.451 -11.552 1.00 85.88 380 PHE A C 1
ATOM 3033 O O . PHE A 1 380 ? 26.536 2.242 -12.488 1.00 85.88 380 PHE A O 1
ATOM 3040 N N . LEU A 1 381 ? 26.722 1.878 -10.286 1.00 83.69 381 LEU A N 1
ATOM 3041 C CA . LEU A 1 381 ? 26.530 3.283 -9.912 1.00 83.69 381 LEU A CA 1
ATOM 3042 C C . LEU A 1 381 ? 27.779 4.156 -10.058 1.00 83.69 381 LEU A C 1
ATOM 3044 O O . LEU A 1 381 ? 27.622 5.364 -10.205 1.00 83.69 381 LEU A O 1
ATOM 3048 N N . THR A 1 382 ? 28.994 3.601 -9.970 1.00 81.44 382 THR A N 1
ATOM 3049 C CA . THR A 1 382 ? 30.209 4.430 -9.813 1.00 81.44 382 THR A CA 1
ATOM 3050 C C . THR A 1 382 ? 31.376 4.096 -10.734 1.00 81.44 382 THR A C 1
ATOM 3052 O O . THR A 1 382 ? 32.204 4.974 -10.938 1.00 81.44 382 THR A O 1
ATOM 3055 N N . ARG A 1 383 ? 31.480 2.879 -11.290 1.00 83.75 383 ARG A N 1
ATOM 3056 C CA . ARG A 1 383 ? 32.696 2.459 -12.025 1.00 83.75 383 ARG A CA 1
ATOM 3057 C C . ARG A 1 383 ? 32.469 2.107 -13.489 1.00 83.75 383 ARG A C 1
ATOM 3059 O O . ARG A 1 383 ? 33.383 2.272 -14.281 1.00 83.75 383 ARG A O 1
ATOM 3066 N N . CYS A 1 384 ? 31.272 1.654 -13.866 1.00 85.81 384 CYS A N 1
ATOM 3067 C CA . CYS A 1 384 ? 30.988 1.144 -15.210 1.00 85.81 384 CYS A CA 1
ATOM 3068 C C . CYS A 1 384 ? 31.354 2.175 -16.300 1.00 85.81 384 CYS A C 1
ATOM 3070 O O . CYS A 1 384 ? 30.698 3.223 -16.348 1.00 85.81 384 CYS A O 1
ATOM 3072 N N . PRO A 1 385 ? 32.346 1.918 -17.176 1.00 85.81 385 PRO A N 1
ATOM 3073 C CA . PRO A 1 385 ? 32.791 2.893 -18.179 1.00 85.81 385 PRO A CA 1
ATOM 3074 C C . PRO A 1 385 ? 31.692 3.275 -19.174 1.00 85.81 385 PRO A C 1
ATOM 3076 O O . PRO A 1 385 ? 31.530 4.447 -19.500 1.00 85.81 385 PRO A O 1
ATOM 3079 N N . SER A 1 386 ? 30.860 2.311 -19.575 1.00 86.50 386 SER A N 1
ATOM 3080 C CA . SER A 1 386 ? 29.750 2.521 -20.515 1.00 86.50 386 SER A CA 1
ATOM 3081 C C . SER A 1 386 ? 28.681 3.490 -19.989 1.00 86.50 386 SER A C 1
ATOM 3083 O O . SER A 1 386 ? 27.944 4.082 -20.772 1.00 86.50 386 SER A O 1
ATOM 3085 N N . LEU A 1 387 ? 28.594 3.678 -18.666 1.00 86.06 387 LEU A N 1
ATOM 3086 C CA . LEU A 1 387 ? 27.647 4.594 -18.017 1.00 86.06 387 LEU A CA 1
ATOM 3087 C C . LEU A 1 387 ? 28.274 5.946 -17.638 1.00 86.06 387 LEU A C 1
ATOM 3089 O O . LEU A 1 387 ? 27.574 6.821 -17.127 1.00 86.06 387 LEU A O 1
ATOM 3093 N N . GLU A 1 388 ? 29.568 6.147 -17.891 1.00 83.75 388 GLU A N 1
ATOM 3094 C CA . GLU A 1 388 ? 30.300 7.352 -17.486 1.00 83.75 388 GLU A CA 1
ATOM 3095 C C . GLU A 1 388 ? 29.714 8.629 -18.104 1.00 83.75 388 GLU A C 1
ATOM 3097 O O . GLU A 1 388 ? 29.493 9.612 -17.397 1.00 83.75 388 GLU A O 1
ATOM 3102 N N . GLY A 1 389 ? 29.364 8.594 -19.395 1.00 83.56 389 GLY A N 1
ATOM 3103 C CA . GLY A 1 389 ? 28.751 9.739 -20.078 1.00 83.56 389 GLY A CA 1
ATOM 3104 C C . GLY A 1 389 ? 27.442 10.196 -19.425 1.00 83.56 389 GLY A C 1
ATOM 3105 O O . GLY A 1 389 ? 27.195 11.393 -19.300 1.00 83.56 389 GLY A O 1
ATOM 3106 N N . VAL A 1 390 ? 26.637 9.250 -18.928 1.00 84.06 390 VAL A N 1
ATOM 3107 C CA . VAL A 1 390 ? 25.396 9.552 -18.200 1.00 84.06 390 VAL A CA 1
ATOM 3108 C C . VAL A 1 390 ? 25.711 10.083 -16.801 1.00 84.06 390 VAL A C 1
ATOM 3110 O O . VAL A 1 390 ? 25.122 11.078 -16.381 1.00 84.06 390 VAL A O 1
ATOM 3113 N N . ARG A 1 391 ? 26.656 9.468 -16.078 1.00 84.75 391 ARG A N 1
ATOM 3114 C CA . ARG A 1 391 ? 27.000 9.856 -14.700 1.00 84.75 391 ARG A CA 1
ATOM 3115 C C . ARG A 1 391 ? 27.549 11.272 -14.585 1.00 84.75 391 ARG A C 1
ATOM 3117 O O . ARG A 1 391 ? 27.154 11.981 -13.661 1.00 84.75 391 ARG A O 1
ATOM 3124 N N . ARG A 1 392 ? 28.379 11.711 -15.537 1.00 82.81 392 ARG A N 1
ATOM 3125 C CA . ARG A 1 392 ? 28.967 13.063 -15.539 1.00 82.81 392 ARG A CA 1
ATOM 3126 C C . ARG A 1 392 ? 27.924 14.172 -15.446 1.00 82.81 392 ARG A C 1
ATOM 3128 O O . ARG A 1 392 ? 28.146 15.161 -14.754 1.00 82.81 392 ARG A O 1
ATOM 3135 N N . THR A 1 393 ? 26.750 13.978 -16.051 1.00 84.31 393 THR A N 1
ATOM 3136 C CA . THR A 1 393 ? 25.642 14.949 -15.970 1.00 84.31 393 THR A CA 1
ATOM 3137 C C . THR A 1 393 ? 25.108 15.146 -14.544 1.00 84.31 393 THR A C 1
ATOM 3139 O O . THR A 1 393 ? 24.546 16.194 -14.232 1.00 84.31 393 THR A O 1
ATOM 3142 N N . PHE A 1 394 ? 25.327 14.174 -13.652 1.00 80.94 394 PHE A N 1
ATOM 3143 C CA . PHE A 1 394 ? 24.859 14.194 -12.267 1.00 80.94 394 PHE A CA 1
ATOM 3144 C C . PHE A 1 394 ? 25.955 14.511 -11.241 1.00 80.94 394 PHE A C 1
ATOM 3146 O O . PHE 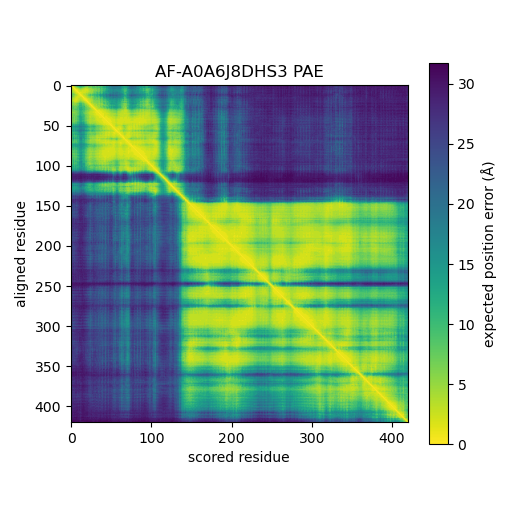A 1 394 ? 25.626 14.743 -10.079 1.00 80.94 394 PHE A O 1
ATOM 3153 N N . TYR A 1 395 ? 27.236 14.563 -11.622 1.00 80.75 395 TYR A N 1
ATOM 3154 C CA . TYR A 1 395 ? 28.330 14.810 -10.672 1.00 80.75 395 TYR A CA 1
ATOM 3155 C C . TYR A 1 395 ? 28.270 16.204 -10.049 1.00 80.75 395 TYR A C 1
ATOM 3157 O O . TYR A 1 395 ? 28.333 16.320 -8.827 1.00 80.75 395 TYR A O 1
ATOM 3165 N N . ALA A 1 396 ? 28.070 17.252 -10.851 1.00 76.81 396 ALA A N 1
ATOM 3166 C CA . ALA A 1 396 ? 27.945 18.621 -10.349 1.00 76.81 396 ALA A CA 1
ATOM 3167 C C . ALA A 1 396 ? 26.792 18.797 -9.329 1.00 76.81 396 ALA A C 1
ATOM 3169 O O . ALA A 1 396 ? 27.058 19.253 -8.212 1.00 76.81 396 ALA A O 1
ATOM 3170 N N . PRO A 1 397 ? 25.536 18.391 -9.624 1.00 81.12 397 PRO A N 1
ATOM 3171 C CA . PRO A 1 397 ? 24.450 18.509 -8.650 1.00 81.12 397 PRO A CA 1
ATOM 3172 C C . PRO A 1 397 ? 24.638 17.596 -7.430 1.00 81.12 397 PRO A C 1
ATOM 3174 O O . PRO A 1 397 ? 24.253 17.975 -6.324 1.00 81.12 397 PRO A O 1
ATOM 3177 N N . LEU A 1 398 ? 25.257 16.420 -7.587 1.00 79.75 398 LEU A N 1
ATOM 3178 C CA . LEU A 1 398 ? 25.515 15.508 -6.470 1.00 79.75 398 LEU A CA 1
ATOM 3179 C C . LEU A 1 398 ? 26.611 16.043 -5.540 1.00 79.75 398 LEU A C 1
ATOM 3181 O O . LEU A 1 398 ? 26.429 16.016 -4.326 1.00 79.75 398 LEU A O 1
ATOM 3185 N N . LYS A 1 399 ? 27.692 16.610 -6.090 1.00 79.38 399 LYS A N 1
ATOM 3186 C CA . LYS A 1 399 ? 28.735 17.317 -5.331 1.00 79.38 399 LYS A CA 1
ATOM 3187 C C . LYS A 1 399 ? 28.125 18.443 -4.502 1.00 79.38 399 LYS A C 1
ATOM 3189 O O . LYS A 1 399 ? 28.342 18.488 -3.295 1.00 79.38 399 LYS A O 1
ATOM 3194 N N . GLN A 1 400 ? 27.291 19.287 -5.112 1.00 81.50 400 GLN A N 1
ATOM 3195 C CA . GLN A 1 400 ? 26.616 20.368 -4.390 1.00 81.50 400 GLN A CA 1
ATOM 3196 C C . GLN A 1 400 ? 25.695 19.837 -3.280 1.00 81.50 400 GLN A C 1
ATOM 3198 O O . GLN A 1 400 ? 25.712 20.353 -2.165 1.00 81.50 400 GL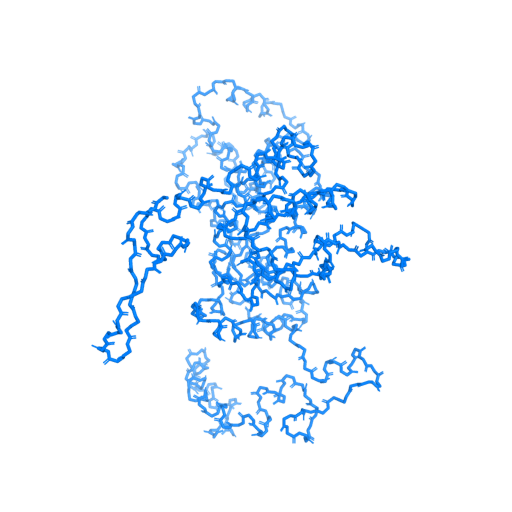N A O 1
ATOM 3203 N N . ALA A 1 401 ? 24.918 18.785 -3.549 1.00 79.31 401 ALA A N 1
ATOM 3204 C CA . ALA A 1 401 ? 24.017 18.194 -2.562 1.00 79.31 401 ALA A CA 1
ATOM 3205 C C . ALA A 1 401 ? 24.763 17.569 -1.371 1.00 79.31 401 ALA A C 1
ATOM 3207 O O . ALA A 1 401 ? 24.308 17.689 -0.232 1.00 79.31 401 ALA A O 1
ATOM 3208 N N . VAL A 1 402 ? 25.904 16.918 -1.617 1.00 78.31 402 VAL A N 1
ATOM 3209 C CA . VAL A 1 402 ? 26.743 16.355 -0.553 1.00 78.31 402 VAL A CA 1
ATOM 3210 C C . VAL A 1 402 ? 27.389 17.477 0.253 1.00 78.31 402 VAL A C 1
ATOM 3212 O O . VAL A 1 402 ? 27.267 17.463 1.473 1.00 78.31 402 VAL A O 1
ATOM 3215 N N . ILE A 1 403 ? 27.982 18.481 -0.402 1.00 81.62 403 ILE A N 1
ATOM 3216 C CA . ILE A 1 403 ? 28.572 19.656 0.260 1.00 81.62 403 ILE A CA 1
ATOM 3217 C C . ILE A 1 403 ? 27.544 20.363 1.151 1.00 81.62 403 ILE A C 1
ATOM 3219 O O . ILE A 1 403 ? 27.853 20.689 2.292 1.00 81.62 403 ILE A O 1
ATOM 3223 N N . ASN A 1 404 ? 26.305 20.532 0.685 1.00 80.75 404 ASN A N 1
ATOM 3224 C CA . ASN A 1 404 ? 25.240 21.135 1.488 1.00 80.75 404 ASN A CA 1
ATOM 3225 C C . ASN A 1 404 ? 24.895 20.314 2.747 1.00 80.75 404 ASN A C 1
ATOM 3227 O O . ASN A 1 404 ? 24.392 20.877 3.714 1.00 80.75 404 ASN A O 1
ATOM 3231 N N . LYS A 1 405 ? 25.133 18.994 2.744 1.00 76.25 405 LYS A N 1
ATOM 3232 C CA . LYS A 1 405 ? 24.862 18.110 3.889 1.00 76.25 405 LYS A CA 1
ATOM 3233 C C . LYS A 1 405 ? 26.039 17.953 4.848 1.00 76.25 405 LYS A C 1
ATOM 3235 O O . LYS A 1 405 ? 25.807 17.902 6.049 1.00 76.25 405 LYS A O 1
ATOM 3240 N N . ILE A 1 406 ? 27.263 17.806 4.337 1.00 76.25 406 ILE A N 1
ATOM 3241 C CA . ILE A 1 406 ? 28.452 17.515 5.161 1.00 76.25 406 ILE A CA 1
ATOM 3242 C C . ILE A 1 406 ? 29.354 18.734 5.373 1.00 76.25 406 ILE A C 1
ATOM 3244 O O . ILE A 1 406 ? 30.255 18.667 6.196 1.00 76.25 406 ILE A O 1
ATOM 3248 N N . GLY A 1 407 ? 29.132 19.838 4.657 1.00 75.88 407 GLY A N 1
ATOM 3249 C CA . GLY A 1 407 ? 30.012 21.007 4.645 1.00 75.88 407 GLY A CA 1
ATOM 3250 C C . GLY A 1 407 ? 31.156 20.900 3.625 1.00 75.88 407 GLY A C 1
ATOM 3251 O O . GLY A 1 407 ? 31.494 19.821 3.134 1.00 75.88 407 GLY A O 1
ATOM 3252 N N . ILE A 1 408 ? 31.766 22.043 3.292 1.00 76.06 408 ILE A N 1
ATOM 3253 C CA . ILE A 1 408 ? 32.853 22.135 2.298 1.00 76.06 408 ILE A CA 1
ATOM 3254 C C . ILE A 1 408 ? 34.144 21.485 2.817 1.00 76.06 408 ILE A C 1
ATOM 3256 O O . ILE A 1 408 ? 34.829 20.797 2.058 1.00 76.06 408 ILE A O 1
ATOM 3260 N N . ASP A 1 409 ? 34.463 21.654 4.100 1.00 72.12 409 ASP A N 1
ATOM 3261 C CA . ASP A 1 409 ? 35.719 21.153 4.669 1.00 72.12 409 ASP A CA 1
ATOM 3262 C C . ASP A 1 409 ? 35.748 19.618 4.782 1.00 72.12 409 ASP A C 1
ATOM 3264 O O . ASP A 1 409 ? 36.726 19.010 4.335 1.00 72.12 409 ASP A O 1
ATOM 3268 N N . PRO A 1 410 ? 34.672 18.934 5.229 1.00 72.44 410 PRO A N 1
ATOM 3269 C CA . PRO A 1 410 ? 34.623 17.470 5.229 1.00 72.44 410 PRO A CA 1
ATOM 3270 C C . PRO A 1 410 ? 34.562 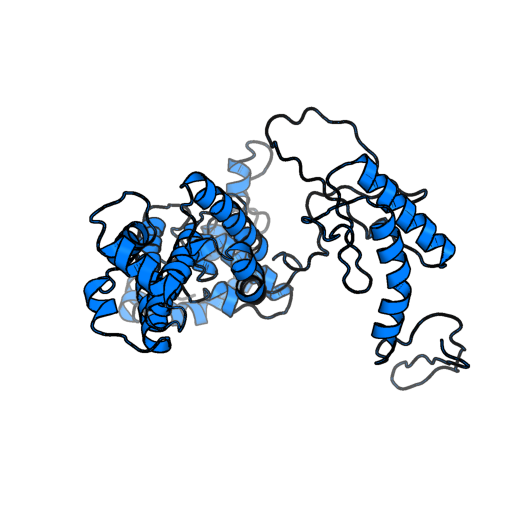16.868 3.825 1.00 72.44 410 PRO A C 1
ATOM 3272 O O . PRO A 1 410 ? 35.043 15.752 3.622 1.00 72.44 410 PRO A O 1
ATOM 3275 N N . TRP A 1 411 ? 34.007 17.589 2.843 1.00 72.19 411 TRP A N 1
ATOM 3276 C CA . TRP A 1 411 ? 34.094 17.184 1.440 1.00 72.19 411 TRP A CA 1
ATOM 3277 C C . TRP A 1 411 ? 35.544 17.196 0.962 1.00 72.19 411 TRP A C 1
ATOM 3279 O O . TRP A 1 411 ? 36.022 16.204 0.410 1.00 72.19 411 TRP A O 1
ATOM 3289 N N . LYS A 1 412 ? 36.253 18.305 1.211 1.00 69.25 412 LYS A N 1
ATOM 3290 C CA . LYS A 1 412 ? 37.659 18.433 0.839 1.00 69.25 412 LYS A CA 1
ATOM 3291 C C . LYS A 1 412 ? 38.483 17.334 1.484 1.00 69.25 412 LYS A C 1
ATOM 3293 O O . LYS A 1 412 ? 39.211 16.697 0.757 1.00 69.25 412 LYS A O 1
ATOM 3298 N N . ILE A 1 413 ? 38.330 17.044 2.775 1.00 72.25 413 ILE A N 1
ATOM 3299 C CA . ILE A 1 413 ? 39.129 16.015 3.468 1.00 72.25 413 ILE A CA 1
ATOM 3300 C C . ILE A 1 413 ? 38.843 14.595 2.946 1.00 72.25 413 ILE A C 1
ATOM 3302 O O . ILE A 1 413 ? 39.774 13.835 2.698 1.00 72.25 413 ILE A O 1
ATOM 3306 N N . ASN A 1 414 ? 37.572 14.228 2.748 1.00 65.81 414 ASN A N 1
ATOM 3307 C CA . ASN A 1 414 ? 37.198 12.845 2.422 1.00 65.81 414 ASN A CA 1
ATOM 3308 C C . ASN A 1 414 ? 37.246 12.510 0.920 1.00 65.81 414 ASN A C 1
ATOM 3310 O O . ASN A 1 414 ? 37.239 11.333 0.556 1.00 65.81 414 ASN A O 1
ATOM 3314 N N . PHE A 1 415 ? 37.273 13.518 0.041 1.00 67.00 415 PHE A N 1
ATOM 3315 C CA . PHE A 1 415 ? 37.144 13.332 -1.410 1.00 67.00 415 PHE A CA 1
ATOM 3316 C C . PHE A 1 415 ? 38.230 14.053 -2.234 1.00 67.00 415 PHE A C 1
ATOM 3318 O O . PHE A 1 415 ? 38.010 14.284 -3.423 1.00 67.00 415 PHE A O 1
ATOM 3325 N N . GLN A 1 416 ? 39.405 14.352 -1.648 1.00 55.72 416 GLN A N 1
ATOM 3326 C CA . GLN A 1 416 ? 40.525 15.092 -2.284 1.00 55.72 416 GLN A CA 1
ATOM 3327 C C . GLN A 1 416 ? 40.881 14.634 -3.711 1.00 55.72 416 GLN A C 1
ATOM 3329 O O . GLN A 1 416 ? 41.271 15.456 -4.529 1.00 55.72 416 GLN A O 1
ATOM 3334 N N . ASN A 1 417 ? 40.698 13.349 -4.038 1.00 54.97 417 ASN A N 1
ATOM 3335 C CA . ASN A 1 417 ? 41.102 12.763 -5.323 1.00 54.97 417 ASN A CA 1
ATOM 3336 C C . ASN A 1 417 ? 39.945 12.538 -6.323 1.00 54.97 417 ASN A C 1
ATOM 3338 O O . ASN A 1 417 ? 40.108 11.774 -7.272 1.00 54.97 417 ASN A O 1
ATOM 3342 N N . ARG A 1 418 ? 38.754 13.120 -6.112 1.00 54.22 418 ARG A N 1
ATOM 3343 C CA . ARG A 1 418 ? 37.560 12.903 -6.966 1.00 54.22 418 ARG A CA 1
ATOM 3344 C C . ARG A 1 418 ? 36.938 14.206 -7.463 1.00 54.22 418 ARG A C 1
ATOM 3346 O O . ARG A 1 418 ? 35.730 14.414 -7.353 1.00 54.22 418 ARG A O 1
ATOM 3353 N N . GLU A 1 419 ? 37.774 15.109 -7.962 1.00 47.44 419 GLU A N 1
ATOM 3354 C CA . GLU A 1 419 ? 37.308 16.375 -8.539 1.00 47.44 419 GLU A CA 1
ATOM 3355 C C . GLU A 1 419 ? 36.803 16.270 -9.986 1.00 47.44 419 GLU A C 1
ATOM 3357 O O . GLU A 1 419 ? 36.138 17.201 -10.440 1.00 47.44 419 GLU A O 1
ATOM 3362 N N . THR A 1 420 ? 37.056 15.151 -10.673 1.00 41.53 420 THR A N 1
ATOM 3363 C CA . THR A 1 420 ? 36.627 14.888 -12.058 1.00 41.53 420 THR A CA 1
ATOM 3364 C C . THR A 1 420 ? 35.440 13.945 -12.143 1.00 41.53 420 THR A C 1
ATOM 3366 O O . THR A 1 420 ? 35.548 12.843 -11.551 1.00 41.53 420 THR A O 1
#

Mean predicted aligned error: 15.96 Å

Secondary structure (DSSP, 8-state):
--SS-EE--EETTEEPPPEE--SSPPTT-TTHHHHHHHHHHHHHHHHHHTT-S-EETTEE-S--EETTEE----SSHHHHHHHHHHHHHHHHHTT----GGG-EE----S--S----------EETTEEPEE-S--STTS--TTTSS-HHHHHHHIIIIIHHHHTTTTTTS---HHHHHHHHHHHHHHHHHHTT--TTS-HHHHHHHHTPPPHHHHHHHHHHHHHHHHHHSS-HHHHHHHHHHHHS---TT-HHHHHHHHHHHTTPPPHHHHHHS---HHHHHHHHHHHHHHHHHHHHHHHHHH-GGGTTS-GGG--TTS--HHHHS--SSHHHHHHHHHHHHHHTT----HHHHHHHSTTTS--B-TTTSSSB--HHIIIII-GGGHHHHHHHHHHHHHHHHHHH-HHHHHHHHTT---